Protein AF-A0A8T6A465-F1 (afdb_monomer)

Foldseek 3Di:
DFDFDDWDQDQVVRAIDTDTPVVPPDDDPVCCVVVCVVPVVPPDPDDDEAAEFQAEDEYEDDPEADEDLHEYEYANQYEYEYEDPDPNAHEYEQEHNYEYHFDHYEYEYHDRHAYAYADAYEYEFEAANGEYHYQEHHHPDDQAAGDAYEYEFYHQGEYHYAAEHEYAHAYEEFEAANTEYEHQEYEDEHPAARYEAHEYEFEHNGEYEHAAEYEFYDARYPYAGEYEFAHAGEYAYQEYEWHANYEYEFQDDPPDAGGAGYYYHYQAYEYDHPVHAHTEYHYRHPDQEAEDAHAYAYPDAQTYEYEFDAHEYEYNYNPQRAHHEYEHAQRGEYEYAAANHAYAYEDNHEYEYEDQDDYDYDYHYDYDYDYYYDYD

Solvent-accessible surface area (backbone atoms only — not comparable to full-atom values): 17568 Å² total; per-residue (Å²): 132,86,60,77,76,44,79,42,80,33,76,94,70,79,40,78,38,81,42,58,64,77,83,78,73,80,88,62,87,81,59,50,72,65,51,43,68,71,47,72,78,70,74,70,92,66,76,82,70,67,44,78,37,61,54,72,41,80,44,76,50,60,76,62,71,44,76,39,56,36,36,38,36,28,21,79,66,8,41,39,35,40,35,28,88,42,90,86,40,28,34,46,30,22,28,51,66,5,26,44,36,24,62,25,5,34,38,37,40,44,51,52,47,23,41,40,36,28,40,68,0,28,44,37,25,26,35,61,74,4,37,39,39,28,46,40,43,29,50,76,87,61,97,47,76,37,55,41,11,39,40,38,27,24,52,22,0,32,37,42,24,66,35,41,34,32,60,59,38,35,41,33,38,26,27,26,59,67,5,34,40,39,20,27,28,36,42,41,58,40,68,40,78,23,38,52,48,27,35,36,39,25,22,48,41,1,32,41,37,16,74,54,26,36,36,29,25,27,82,63,27,71,35,46,20,38,42,27,24,13,46,56,0,34,40,37,21,55,28,37,40,34,17,18,36,12,36,46,12,39,15,16,49,86,96,53,75,61,28,41,40,34,41,67,49,35,57,30,37,34,30,44,62,78,94,47,90,45,29,34,39,28,34,17,15,66,37,78,72,46,69,40,59,29,22,37,33,24,73,34,85,63,33,40,35,40,37,26,51,26,26,28,39,34,41,62,16,68,13,61,57,18,21,17,38,35,39,26,33,69,61,5,25,43,33,35,51,57,44,57,33,63,21,42,33,39,33,44,14,35,42,34,40,39,24,82,72,86,64,86,83,84,53,58,75,45,77,80,34,50,78,46,75,49,71,112

Secondary structure (DSSP, 8-state):
-PPEEEEEEEGGGTEEEEEEGGGG----TTSHHHHHHHHTTS------PPEEE-S-EEEE--SS-EEE-SEEEE-TT-EEEEE---TT--EEEE-TT-EEEESSSEEEEES--EEEE-TT-EEEEESTT-EEEES-EE-----S-B---EEEEETT-EEEESSEEE---SEEEEESTT-EEEEEEEEE--STTSB--EEEEEETT-EEEEEEEEEES-TT--S-EEEEEBTT-EEEEEEEEE-TTEEEEEES-TTSPPB-B-EEEEEEEEE--TT---EEEEEEB--S-EEE-SEEEESSTT--EEEEEEEEEEE-S--TT--SEEEEEEEEEEEESS--TT-EEEESSEEEEEESS-------EEES-EEEEEE-

pLDDT: mean 85.97, std 19.33, range [27.39, 98.94]

Structure (mmCIF, N/CA/C/O backbone):
data_AF-A0A8T6A465-F1
#
_entry.id   AF-A0A8T6A465-F1
#
loop_
_atom_site.group_PDB
_atom_site.id
_atom_site.type_symbol
_atom_site.label_atom_id
_atom_site.label_alt_id
_atom_site.label_comp_id
_atom_site.label_asym_id
_atom_site.label_entity_id
_atom_site.label_seq_id
_atom_site.pdbx_PDB_ins_code
_atom_site.Cartn_x
_atom_site.Cartn_y
_atom_site.Cartn_z
_atom_site.occupancy
_atom_site.B_iso_or_equiv
_atom_site.auth_seq_id
_atom_site.auth_comp_id
_atom_site.auth_asym_id
_atom_site.auth_atom_id
_atom_site.pdbx_PDB_model_num
ATOM 1 N N . MET A 1 1 ? 41.014 14.331 -24.469 1.00 32.75 1 MET A N 1
ATOM 2 C CA . MET A 1 1 ? 39.744 13.574 -24.539 1.00 32.75 1 MET A CA 1
ATOM 3 C C . MET A 1 1 ? 38.602 14.567 -24.644 1.00 32.75 1 MET A C 1
ATOM 5 O O . MET A 1 1 ? 38.491 15.426 -23.778 1.00 32.75 1 MET A O 1
ATOM 9 N N . ASN A 1 2 ? 37.821 14.507 -25.724 1.00 36.22 2 ASN A N 1
ATOM 10 C CA . ASN A 1 2 ? 36.664 15.385 -25.914 1.00 36.22 2 ASN A CA 1
ATOM 11 C C . ASN A 1 2 ? 35.597 15.042 -24.870 1.00 36.22 2 ASN A C 1
ATOM 13 O O . ASN A 1 2 ? 35.288 13.865 -24.683 1.00 36.22 2 ASN A O 1
ATOM 17 N N . LYS A 1 3 ? 35.057 16.050 -24.179 1.00 35.88 3 LYS A N 1
ATOM 18 C CA . LYS A 1 3 ? 34.018 15.833 -23.172 1.00 35.88 3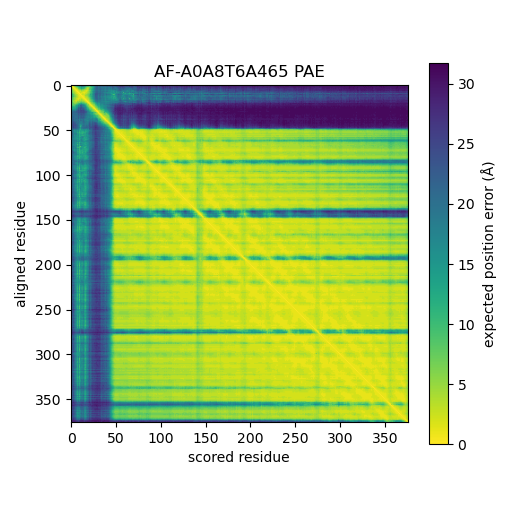 LYS A CA 1
ATOM 19 C C . LYS A 1 3 ? 32.729 15.386 -23.867 1.00 35.88 3 LYS A C 1
ATOM 21 O O . LYS A 1 3 ? 32.254 16.024 -24.810 1.00 35.88 3 LYS A O 1
ATOM 26 N N . ILE A 1 4 ? 32.197 14.251 -23.422 1.00 43.72 4 ILE A N 1
ATOM 27 C CA . ILE A 1 4 ? 30.859 13.781 -23.785 1.00 43.72 4 ILE A CA 1
ATOM 28 C C . ILE A 1 4 ? 29.878 14.686 -23.048 1.00 43.72 4 ILE A C 1
ATOM 30 O O . ILE A 1 4 ? 29.949 14.778 -21.827 1.00 43.72 4 ILE A O 1
ATOM 34 N N . TYR A 1 5 ? 29.012 15.378 -23.785 1.00 40.16 5 TYR A N 1
ATOM 35 C CA . TYR A 1 5 ? 28.102 16.362 -23.193 1.00 40.16 5 TYR A CA 1
ATOM 36 C C . TYR A 1 5 ? 26.668 15.841 -23.071 1.00 40.16 5 TYR A C 1
ATOM 38 O O . TYR A 1 5 ? 25.912 16.304 -22.226 1.00 40.16 5 TYR A O 1
ATOM 46 N N . ARG A 1 6 ? 26.259 14.886 -23.918 1.00 41.84 6 ARG A N 1
ATOM 47 C CA . ARG A 1 6 ? 24.894 14.351 -23.878 1.00 41.84 6 ARG A CA 1
ATOM 48 C C . ARG A 1 6 ? 24.835 12.940 -24.445 1.00 41.84 6 ARG A C 1
ATOM 50 O O . ARG A 1 6 ? 25.336 12.697 -25.540 1.00 41.84 6 ARG A O 1
ATOM 57 N N . LEU A 1 7 ? 24.191 12.031 -23.722 1.00 44.69 7 LEU A N 1
ATOM 58 C CA . LEU A 1 7 ? 23.738 10.741 -24.240 1.00 44.69 7 LEU A CA 1
ATOM 59 C C . LEU A 1 7 ? 22.251 10.877 -24.573 1.00 44.69 7 LEU A C 1
ATOM 61 O O . LEU A 1 7 ? 21.481 11.401 -23.771 1.00 44.69 7 LEU A O 1
ATOM 65 N N . LYS A 1 8 ? 21.850 10.479 -25.781 1.00 46.91 8 LYS A N 1
ATOM 66 C CA . LYS A 1 8 ? 20.457 10.556 -26.237 1.00 46.91 8 LYS A CA 1
ATOM 67 C C . LYS A 1 8 ? 20.081 9.263 -26.938 1.00 46.91 8 LYS A C 1
ATOM 69 O O . LYS A 1 8 ? 20.848 8.779 -27.765 1.00 46.91 8 LYS A O 1
ATOM 74 N N . TRP A 1 9 ? 18.910 8.717 -26.633 1.00 56.59 9 TRP A N 1
ATOM 75 C CA . TRP A 1 9 ? 18.420 7.520 -27.302 1.00 56.59 9 TRP A CA 1
ATOM 76 C C . TRP A 1 9 ? 18.253 7.811 -28.793 1.00 56.59 9 TRP A C 1
ATOM 78 O O . TRP A 1 9 ? 17.619 8.795 -29.188 1.00 56.59 9 TRP A O 1
ATOM 88 N N . ASN A 1 10 ? 18.878 6.980 -29.614 1.00 50.50 10 ASN A N 1
ATOM 89 C CA . ASN A 1 10 ? 18.830 7.029 -31.060 1.00 50.50 10 ASN A CA 1
ATOM 90 C C . ASN A 1 10 ? 17.853 5.979 -31.566 1.00 50.50 10 ASN A C 1
ATOM 92 O O . ASN A 1 10 ? 18.113 4.774 -31.570 1.00 50.50 10 ASN A O 1
ATOM 96 N N . ARG A 1 11 ? 16.721 6.516 -32.008 1.00 55.72 11 ARG A N 1
ATOM 97 C CA . ARG A 1 11 ? 15.528 5.789 -32.418 1.00 55.72 11 ARG A CA 1
ATOM 98 C C . ARG A 1 11 ? 15.752 4.918 -33.652 1.00 55.72 11 ARG A C 1
ATOM 100 O O . ARG A 1 11 ? 15.287 3.794 -33.670 1.00 55.72 11 ARG A O 1
ATOM 107 N N . SER A 1 12 ? 16.516 5.372 -34.649 1.00 45.22 12 SER A N 1
ATOM 108 C CA . SER A 1 12 ? 16.719 4.590 -35.885 1.00 45.22 12 SER A CA 1
ATOM 109 C C . SER A 1 12 ? 17.609 3.364 -35.692 1.00 45.22 12 SER A C 1
ATOM 111 O O . SER A 1 12 ? 17.668 2.495 -36.556 1.00 45.22 12 SER A O 1
ATOM 113 N N . ARG A 1 13 ? 18.331 3.305 -34.570 1.00 48.25 13 ARG A N 1
ATOM 114 C CA . ARG A 1 13 ? 19.310 2.255 -34.280 1.00 48.25 13 ARG A CA 1
ATOM 115 C C . ARG A 1 13 ? 18.977 1.446 -33.034 1.00 48.25 13 ARG A C 1
ATOM 117 O O . ARG A 1 13 ? 19.743 0.546 -32.692 1.00 48.25 13 ARG A O 1
ATOM 124 N N . ASN A 1 14 ? 17.887 1.782 -32.340 1.00 51.06 14 ASN A N 1
ATOM 125 C CA . ASN A 1 14 ? 17.551 1.226 -31.032 1.00 51.06 14 ASN A CA 1
ATOM 126 C C . ASN A 1 14 ? 18.781 1.184 -30.105 1.00 51.06 14 ASN A C 1
ATOM 128 O O . ASN A 1 14 ? 19.146 0.133 -29.570 1.00 51.06 14 ASN A O 1
ATOM 132 N N . CYS A 1 15 ? 19.501 2.305 -29.997 1.00 50.22 15 CYS A N 1
ATOM 133 C CA . CYS A 1 15 ? 20.701 2.408 -29.167 1.00 50.22 15 CYS A CA 1
ATOM 134 C C . CYS A 1 15 ? 20.908 3.825 -28.628 1.00 50.22 15 CYS A C 1
ATOM 136 O O . CYS A 1 15 ? 20.382 4.788 -29.171 1.00 50.22 15 CYS A O 1
ATOM 138 N N . TRP A 1 16 ? 21.717 3.995 -27.584 1.00 55.09 16 TRP A N 1
ATOM 139 C CA . TRP A 1 16 ? 22.132 5.320 -27.117 1.00 55.09 16 TRP A CA 1
ATOM 140 C C . TRP A 1 16 ? 23.186 5.928 -28.052 1.00 55.09 16 TRP A C 1
ATOM 142 O O . TRP A 1 16 ? 24.167 5.281 -28.406 1.00 55.09 16 TRP A O 1
ATOM 152 N N . SER A 1 17 ? 23.001 7.185 -28.455 1.00 49.81 17 SER A N 1
ATOM 153 C CA . SER A 1 17 ? 23.987 7.969 -29.204 1.00 49.81 17 SER A CA 1
ATOM 154 C C . SER A 1 17 ? 24.696 8.987 -28.322 1.00 49.81 17 SER A C 1
ATOM 156 O O . SER A 1 17 ? 24.089 9.642 -27.475 1.00 49.81 17 SER A O 1
ATOM 158 N N . VAL A 1 18 ? 25.996 9.133 -28.574 1.00 45.97 18 VAL A N 1
ATOM 159 C CA . VAL A 1 18 ? 26.897 10.062 -27.888 1.00 45.97 18 VAL A CA 1
ATOM 160 C C . VAL A 1 18 ? 26.963 11.375 -28.670 1.00 45.97 18 VAL A C 1
ATOM 162 O O . VAL A 1 18 ? 27.393 11.391 -29.822 1.00 45.97 18 VAL A O 1
ATOM 165 N N . CYS A 1 19 ? 26.582 12.493 -28.052 1.00 48.28 19 CYS A N 1
ATOM 166 C CA . CYS A 1 19 ? 26.794 13.834 -28.596 1.00 48.28 19 CYS A CA 1
ATOM 167 C C . CYS A 1 19 ? 28.061 14.453 -27.981 1.00 48.28 19 CYS A C 1
ATOM 169 O O . CYS A 1 19 ? 28.148 14.632 -26.760 1.00 48.28 19 CYS A O 1
ATOM 171 N N . SER A 1 20 ? 29.039 14.795 -28.825 1.00 44.03 20 SER A N 1
ATOM 172 C CA . SER A 1 20 ? 30.290 15.446 -28.411 1.00 44.03 20 SER A CA 1
ATOM 173 C C . SER A 1 20 ? 30.267 16.963 -28.648 1.00 44.03 20 SER A C 1
ATOM 175 O O . SER A 1 20 ? 29.528 17.475 -29.489 1.00 44.03 20 SER A O 1
ATOM 177 N N . GLU A 1 21 ? 31.101 17.690 -27.902 1.00 44.59 21 GLU A N 1
ATOM 178 C CA . GLU A 1 21 ? 31.178 19.162 -27.843 1.00 44.59 21 GLU A CA 1
ATOM 179 C C . GLU A 1 21 ? 31.555 19.870 -29.170 1.00 44.59 21 GLU A C 1
ATOM 181 O O . GLU A 1 21 ? 31.487 21.094 -29.267 1.00 44.59 21 GLU A O 1
ATOM 186 N N . LEU A 1 22 ? 31.930 19.132 -30.222 1.00 47.06 22 LEU A N 1
ATOM 187 C CA . LEU A 1 22 ? 32.419 19.696 -31.492 1.00 47.06 22 LEU A CA 1
ATOM 188 C C . LEU A 1 22 ? 31.366 20.494 -32.287 1.00 47.06 22 LEU A C 1
ATOM 190 O O . LEU A 1 22 ? 31.731 21.253 -33.183 1.00 47.06 22 LEU A O 1
ATOM 194 N N . GLY A 1 23 ? 30.079 20.393 -31.939 1.00 43.97 23 GLY A N 1
ATOM 195 C CA . GLY A 1 23 ? 29.005 21.158 -32.584 1.00 43.97 23 GLY A CA 1
ATOM 196 C C . GLY A 1 23 ? 28.946 22.649 -32.218 1.00 43.97 23 GLY A C 1
ATOM 197 O O . GLY A 1 23 ? 28.278 23.409 -32.913 1.00 43.97 23 GLY A O 1
ATOM 198 N N . SER A 1 24 ? 29.633 23.096 -31.158 1.00 39.09 24 SER A N 1
ATOM 199 C CA . SER A 1 24 ? 29.500 24.470 -30.637 1.00 39.09 24 SER A CA 1
ATOM 200 C C . SER A 1 24 ? 30.648 25.423 -31.006 1.00 39.09 24 SER A C 1
ATOM 202 O O . SER A 1 24 ? 30.552 26.622 -30.743 1.00 39.09 24 SER A O 1
ATOM 204 N N . ARG A 1 25 ? 31.734 24.939 -31.634 1.00 40.97 25 ARG A N 1
ATOM 205 C CA . ARG A 1 25 ? 32.987 25.711 -31.810 1.00 40.97 25 ARG A CA 1
ATOM 206 C C . ARG A 1 25 ? 33.374 26.105 -33.241 1.00 40.97 25 ARG A C 1
ATOM 208 O O . ARG A 1 25 ? 34.511 26.511 -33.463 1.00 40.97 25 ARG A O 1
ATOM 215 N N . VAL A 1 26 ? 32.466 26.081 -34.216 1.00 42.59 26 VAL A N 1
ATOM 216 C CA . VAL A 1 26 ? 32.808 26.493 -35.595 1.00 42.59 26 VAL A CA 1
ATOM 217 C C . VAL A 1 26 ? 32.317 27.915 -35.893 1.00 42.59 26 VAL A C 1
ATOM 219 O O . VAL A 1 26 ? 31.191 28.126 -36.340 1.00 42.59 26 VAL A O 1
ATOM 222 N N . LYS A 1 27 ? 33.186 28.914 -35.681 1.00 43.72 27 LYS A N 1
ATOM 223 C CA . LYS A 1 27 ? 33.013 30.278 -36.214 1.00 43.72 27 LYS A CA 1
ATOM 224 C C . LYS A 1 27 ? 33.712 30.384 -37.576 1.00 43.72 27 LYS A C 1
ATOM 226 O O . LYS A 1 27 ? 34.927 30.513 -37.639 1.00 43.72 27 LYS A O 1
ATOM 231 N N . GLY A 1 28 ? 32.947 30.352 -38.670 1.00 42.06 28 GLY A N 1
ATOM 232 C CA . GLY A 1 28 ? 33.463 30.648 -40.013 1.00 42.06 28 GLY A CA 1
ATOM 233 C C . GLY A 1 28 ? 32.451 30.388 -41.133 1.00 42.06 28 GLY A C 1
ATOM 234 O O . GLY A 1 28 ? 31.801 29.350 -41.163 1.00 42.06 28 GLY A O 1
ATOM 235 N N .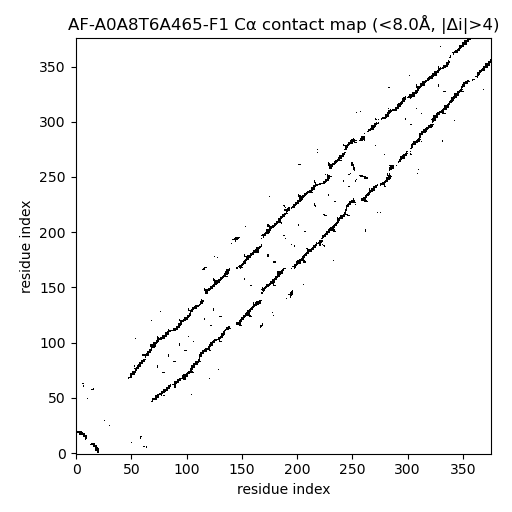 LYS A 1 29 ? 32.300 31.333 -42.075 1.00 42.12 29 LYS A N 1
ATOM 236 C CA . LYS A 1 29 ? 31.303 31.258 -43.167 1.00 42.12 29 LYS A CA 1
ATOM 237 C C . LYS A 1 29 ? 31.653 30.258 -44.288 1.00 42.12 29 LYS A C 1
ATOM 239 O O . LYS A 1 29 ? 30.761 29.915 -45.053 1.00 42.12 29 LYS A O 1
ATOM 244 N N . LYS A 1 30 ? 32.893 29.753 -44.379 1.00 38.50 30 LYS A N 1
ATOM 245 C CA . LYS A 1 30 ? 33.336 28.852 -45.471 1.00 38.50 30 LYS A CA 1
ATOM 246 C C . LYS A 1 30 ? 33.314 27.349 -45.146 1.00 38.50 30 LYS A C 1
ATOM 248 O O . LYS A 1 30 ? 33.442 26.543 -46.055 1.00 38.50 30 LYS A O 1
ATOM 253 N N . SER A 1 31 ? 33.045 26.957 -43.901 1.00 37.88 31 SER A N 1
ATOM 254 C CA . SER A 1 31 ? 32.800 25.557 -43.500 1.00 37.88 31 SER A CA 1
ATOM 255 C C . SER A 1 31 ? 31.319 25.153 -43.572 1.00 37.88 31 SER A C 1
ATOM 257 O O . SER A 1 31 ? 30.976 23.992 -43.352 1.00 37.88 31 SER A O 1
ATOM 259 N N . ARG A 1 32 ? 30.429 26.088 -43.941 1.00 35.19 32 AR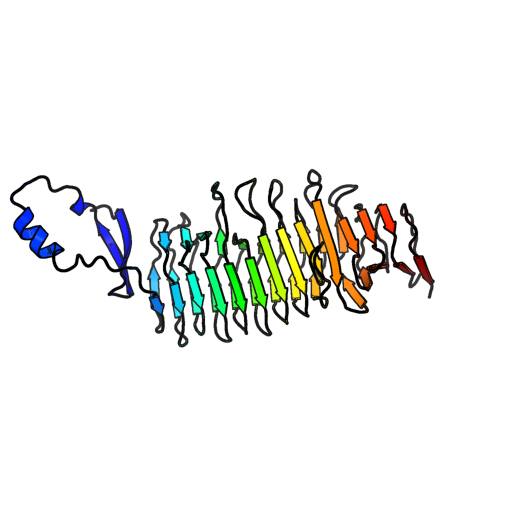G A N 1
ATOM 260 C CA . ARG A 1 32 ? 28.991 25.828 -44.087 1.00 35.19 32 ARG A CA 1
ATOM 261 C C . ARG A 1 32 ? 28.673 24.868 -45.239 1.00 35.19 32 ARG A C 1
ATOM 263 O O . ARG A 1 32 ? 27.760 24.081 -45.087 1.00 35.19 32 ARG A O 1
ATOM 270 N N . ALA A 1 33 ? 29.432 24.835 -46.334 1.00 33.28 33 ALA A N 1
ATOM 271 C CA . ALA A 1 33 ? 29.084 23.978 -47.479 1.00 33.28 33 ALA A CA 1
ATOM 272 C C . ALA A 1 33 ? 29.424 22.483 -47.295 1.00 33.28 33 ALA A C 1
ATOM 274 O O . ALA A 1 33 ? 28.796 21.643 -47.930 1.00 33.28 33 ALA A O 1
ATOM 275 N N . VAL A 1 34 ? 30.376 22.142 -46.416 1.00 34.34 34 VAL A N 1
ATOM 276 C CA . VAL A 1 34 ? 30.814 20.746 -46.187 1.00 34.34 34 VAL A CA 1
ATOM 277 C C . VAL A 1 34 ? 30.172 20.146 -44.930 1.00 34.34 34 VAL A C 1
ATOM 279 O O . VAL A 1 34 ? 29.917 18.949 -44.875 1.00 34.34 34 VAL A O 1
ATOM 282 N N . LEU A 1 35 ? 29.828 20.975 -43.934 1.00 31.42 35 LEU A N 1
ATOM 283 C CA . LEU A 1 35 ? 29.070 20.512 -42.769 1.00 31.42 35 LEU A CA 1
ATOM 284 C C . LEU A 1 35 ? 27.556 20.496 -43.028 1.00 31.42 35 LEU A C 1
ATOM 286 O O . LEU A 1 35 ? 26.867 19.649 -42.470 1.00 31.42 35 LEU A O 1
ATOM 290 N N . ILE A 1 36 ? 27.030 21.386 -43.886 1.00 32.75 36 ILE A N 1
ATOM 291 C CA . ILE A 1 36 ? 25.611 21.333 -44.265 1.00 32.75 36 ILE A CA 1
ATOM 292 C C . ILE A 1 36 ? 25.348 20.087 -45.101 1.00 32.75 36 ILE A C 1
ATOM 294 O O . ILE A 1 36 ? 24.383 19.424 -44.791 1.00 32.75 36 ILE A O 1
ATOM 298 N N . SER A 1 37 ? 26.213 19.663 -46.025 1.00 27.39 37 SER A N 1
ATOM 299 C CA . SER A 1 37 ? 26.001 18.417 -46.788 1.00 27.39 37 SER A CA 1
ATOM 300 C C . SER A 1 37 ? 26.131 17.130 -45.955 1.00 27.39 37 SER A C 1
ATOM 302 O O . SER A 1 37 ? 25.512 16.125 -46.296 1.00 27.39 37 SER A O 1
ATOM 304 N N . ALA A 1 38 ? 26.855 17.158 -44.830 1.00 31.44 38 ALA A N 1
ATOM 305 C CA . ALA A 1 38 ? 26.929 16.034 -43.888 1.00 31.44 38 ALA A CA 1
ATOM 306 C C . ALA A 1 38 ? 25.801 16.029 -42.831 1.00 31.44 38 ALA A C 1
ATOM 308 O O . ALA A 1 38 ? 25.509 14.986 -42.249 1.00 31.44 38 ALA A O 1
ATOM 309 N N . ILE A 1 39 ? 25.151 17.175 -42.583 1.00 34.34 39 ILE A N 1
ATOM 310 C CA . ILE A 1 39 ? 24.055 17.326 -41.605 1.00 34.34 39 ILE A CA 1
ATOM 311 C C . ILE A 1 39 ? 22.676 17.389 -42.297 1.00 34.34 39 ILE A C 1
ATOM 313 O O . ILE A 1 39 ? 21.678 16.967 -41.715 1.00 34.34 39 ILE A O 1
ATOM 317 N N . SER A 1 40 ? 22.603 17.812 -43.563 1.00 28.14 40 SER A N 1
ATOM 318 C CA . SER A 1 40 ? 21.371 17.930 -44.360 1.00 28.14 40 SER A CA 1
ATOM 319 C C . SER A 1 40 ? 20.844 16.601 -44.900 1.00 28.14 40 SER A C 1
ATOM 321 O O . SER A 1 40 ? 19.859 16.601 -45.629 1.00 28.14 40 SER A O 1
ATOM 323 N N . LEU A 1 41 ? 21.468 15.473 -44.549 1.00 28.86 41 LEU A N 1
ATOM 324 C CA . LEU A 1 41 ? 20.939 14.135 -44.829 1.00 28.86 41 LEU A CA 1
ATOM 325 C C . LEU A 1 41 ? 20.297 13.456 -43.609 1.00 28.86 41 LEU A C 1
ATOM 327 O O . LEU A 1 41 ? 19.749 12.372 -43.762 1.00 28.86 41 LEU A O 1
ATOM 331 N N . TYR A 1 42 ? 20.292 14.084 -42.424 1.00 32.53 42 TYR A N 1
ATOM 332 C CA . TYR A 1 42 ? 19.623 13.519 -41.237 1.00 32.53 42 TYR A CA 1
ATOM 333 C C . TYR A 1 42 ? 18.921 14.554 -40.346 1.00 32.53 42 TYR A C 1
ATOM 335 O O . TYR A 1 42 ? 18.644 14.291 -39.177 1.00 32.53 42 TYR A O 1
ATOM 343 N N . SER A 1 43 ? 18.581 15.728 -40.879 1.00 29.75 43 SER A N 1
ATOM 344 C CA . SER A 1 43 ? 17.618 16.624 -40.236 1.00 29.75 43 SER A CA 1
ATOM 345 C C . SER A 1 43 ? 16.196 16.281 -40.682 1.00 29.75 43 SER A C 1
ATOM 347 O O . SER A 1 43 ? 15.539 17.081 -41.346 1.00 29.75 43 SER A O 1
ATOM 349 N N . SER A 1 44 ? 15.714 15.090 -40.330 1.00 29.44 44 SER A N 1
ATOM 350 C CA . SER A 1 44 ? 14.277 14.860 -40.239 1.00 29.44 44 SER A CA 1
ATOM 351 C C . SER A 1 44 ? 13.856 15.175 -38.804 1.00 29.44 44 SER A C 1
ATOM 353 O O . SER A 1 44 ? 14.202 14.490 -37.841 1.00 29.44 44 SER A O 1
ATOM 355 N N . LEU A 1 45 ? 13.148 16.293 -38.652 1.00 33.28 45 LEU A N 1
ATOM 356 C CA . LEU A 1 45 ? 12.280 16.531 -37.506 1.00 33.28 45 LEU A CA 1
ATOM 357 C C . LEU A 1 45 ? 11.235 15.410 -37.521 1.00 33.28 45 LEU A C 1
ATOM 359 O O . LEU A 1 45 ? 10.264 15.481 -38.265 1.00 33.28 45 LEU A O 1
ATOM 363 N N . VAL A 1 46 ? 11.485 14.340 -36.770 1.00 32.62 46 VAL A N 1
ATOM 364 C CA . VAL A 1 46 ? 10.545 13.230 -36.598 1.00 32.62 46 VAL A CA 1
ATOM 365 C C . VAL A 1 46 ? 9.933 13.372 -35.211 1.00 32.62 46 VAL A C 1
ATOM 367 O O . VAL A 1 46 ? 10.646 13.369 -34.198 1.00 32.62 46 VAL A O 1
ATOM 370 N N . PHE A 1 47 ? 8.613 13.562 -35.183 1.00 37.59 47 PHE A N 1
ATOM 371 C CA . PHE A 1 47 ? 7.786 13.417 -33.987 1.00 37.59 47 PHE A CA 1
ATOM 372 C C . PHE A 1 47 ? 8.092 12.060 -33.330 1.00 37.59 47 PHE A C 1
ATOM 374 O O . PHE A 1 47 ? 8.476 11.114 -34.006 1.00 37.59 47 PHE A O 1
ATOM 381 N N . ALA A 1 48 ? 8.077 11.981 -32.002 1.00 44.47 48 ALA A N 1
ATOM 382 C CA . ALA A 1 48 ? 8.507 10.772 -31.307 1.00 44.47 48 ALA A CA 1
ATOM 383 C C . ALA A 1 48 ? 7.541 9.603 -31.543 1.00 44.47 48 ALA A C 1
ATOM 385 O O . ALA A 1 48 ? 6.459 9.610 -30.974 1.00 44.47 48 ALA A O 1
ATOM 386 N N . ASP A 1 49 ? 7.952 8.616 -32.340 1.00 62.25 49 ASP A N 1
ATOM 387 C CA . ASP A 1 49 ? 7.288 7.311 -32.384 1.00 62.25 49 ASP A CA 1
ATOM 388 C C . ASP A 1 49 ? 7.676 6.475 -31.153 1.00 62.25 49 ASP A C 1
ATOM 390 O O . ASP A 1 49 ? 8.799 6.580 -30.636 1.00 62.25 49 ASP A O 1
ATOM 394 N N . ASP A 1 50 ? 6.741 5.643 -30.695 1.00 78.44 50 ASP A N 1
ATOM 395 C CA . ASP A 1 50 ? 6.939 4.674 -29.618 1.00 78.44 50 ASP A CA 1
ATOM 396 C C . ASP A 1 50 ? 8.044 3.657 -29.960 1.00 78.44 50 ASP A C 1
ATOM 398 O O . ASP A 1 50 ? 8.277 3.304 -31.117 1.00 78.44 50 ASP A O 1
ATOM 402 N N . VAL A 1 51 ? 8.739 3.162 -28.934 1.00 85.06 51 VAL A N 1
ATOM 403 C CA . VAL A 1 51 ? 9.819 2.175 -29.055 1.00 85.06 51 VAL A CA 1
ATOM 404 C C . VAL A 1 51 ? 9.302 0.800 -28.652 1.00 85.06 51 VAL A C 1
ATOM 406 O O . VAL A 1 51 ? 8.791 0.629 -27.547 1.00 85.06 51 VAL A O 1
ATOM 409 N N . ILE A 1 52 ? 9.500 -0.195 -29.515 1.00 86.56 52 ILE A N 1
ATOM 410 C CA . ILE A 1 52 ? 9.188 -1.602 -29.236 1.00 86.56 52 ILE A CA 1
ATOM 411 C C . ILE A 1 52 ? 10.494 -2.377 -29.045 1.00 86.56 52 ILE A C 1
ATOM 413 O O . ILE A 1 52 ? 11.393 -2.321 -29.885 1.00 86.56 52 ILE A O 1
ATOM 417 N N . VAL A 1 53 ? 10.587 -3.108 -27.937 1.00 87.25 53 VAL A N 1
ATOM 418 C CA . VAL A 1 53 ? 11.655 -4.054 -27.614 1.00 87.25 53 VAL A CA 1
ATOM 419 C C . VAL A 1 53 ? 11.046 -5.453 -27.629 1.00 87.25 53 VAL A C 1
ATOM 421 O O . VAL A 1 53 ? 10.397 -5.871 -26.675 1.00 87.25 53 VAL A O 1
ATOM 424 N N . ASN A 1 54 ? 11.238 -6.152 -28.742 1.00 89.19 54 ASN A N 1
ATOM 425 C CA . ASN A 1 54 ? 10.757 -7.516 -28.989 1.00 89.19 54 ASN A CA 1
ATOM 426 C C . ASN A 1 54 ? 11.905 -8.523 -29.190 1.00 89.19 54 ASN A C 1
ATOM 428 O O . ASN A 1 54 ? 11.697 -9.646 -29.639 1.00 89.19 54 ASN A O 1
ATOM 432 N N . GLN A 1 55 ? 13.131 -8.103 -28.879 1.00 86.81 55 GLN A N 1
ATOM 433 C CA . GLN A 1 55 ? 14.326 -8.936 -28.821 1.00 86.81 55 GLN A CA 1
ATOM 434 C C . GLN A 1 55 ? 15.187 -8.475 -27.649 1.00 86.81 55 GLN A C 1
ATOM 436 O O . GLN A 1 55 ? 15.146 -7.298 -27.273 1.00 86.81 55 GLN A O 1
ATOM 441 N N . ASP A 1 56 ? 15.983 -9.392 -27.106 1.00 88.31 56 ASP A N 1
ATOM 442 C CA . ASP A 1 56 ? 16.879 -9.109 -25.990 1.00 88.31 56 ASP A CA 1
ATOM 443 C C . ASP A 1 56 ? 17.784 -7.914 -26.279 1.00 88.31 56 ASP A C 1
ATOM 445 O O . ASP A 1 56 ? 18.398 -7.783 -27.346 1.00 88.31 56 ASP A O 1
ATOM 449 N N . LYS A 1 57 ? 17.875 -7.019 -25.298 1.00 86.06 57 LYS A N 1
ATOM 450 C CA . LYS A 1 57 ? 18.631 -5.786 -25.430 1.00 86.06 57 LYS A CA 1
ATOM 451 C C . LYS A 1 57 ? 19.243 -5.381 -24.107 1.00 86.06 57 LYS A C 1
ATOM 453 O O . LYS A 1 57 ? 18.551 -5.230 -23.112 1.00 86.06 57 LYS A O 1
ATOM 458 N N . THR A 1 58 ? 20.531 -5.075 -24.136 1.00 87.81 58 THR A N 1
ATOM 459 C CA . THR A 1 58 ? 21.213 -4.407 -23.027 1.00 87.81 58 THR A CA 1
ATOM 460 C C . THR A 1 58 ? 21.493 -2.961 -23.402 1.00 87.81 58 THR A C 1
ATOM 462 O O . THR A 1 58 ? 21.937 -2.672 -24.518 1.00 87.81 58 THR A O 1
ATOM 465 N N . ILE A 1 59 ? 21.225 -2.047 -22.474 1.00 83.56 59 ILE A N 1
ATOM 466 C CA . ILE A 1 59 ? 21.518 -0.625 -22.597 1.00 83.56 59 ILE A CA 1
ATOM 467 C C . ILE A 1 59 ? 22.301 -0.141 -21.381 1.00 83.56 59 ILE A C 1
ATOM 469 O O . ILE A 1 59 ? 21.974 -0.485 -20.250 1.00 83.56 59 ILE A O 1
ATOM 473 N N . ASP A 1 60 ? 23.292 0.713 -21.615 1.00 85.06 60 ASP A N 1
ATOM 474 C CA . ASP A 1 60 ? 23.984 1.419 -20.542 1.00 85.06 60 ASP A CA 1
ATOM 475 C C . ASP A 1 60 ? 23.315 2.781 -20.327 1.00 85.06 60 ASP A C 1
ATOM 477 O O . ASP A 1 60 ? 23.322 3.657 -21.200 1.00 85.06 60 ASP A O 1
ATOM 481 N N . PHE A 1 61 ? 22.701 2.953 -19.161 1.00 80.88 61 PHE A N 1
ATOM 482 C CA . PHE A 1 61 ? 22.145 4.217 -18.719 1.00 80.88 61 PHE A CA 1
ATOM 483 C C . PHE A 1 61 ? 23.298 5.135 -18.323 1.00 80.88 61 PHE A C 1
ATOM 485 O O . PHE A 1 61 ? 24.000 4.916 -17.334 1.00 80.88 61 PHE A O 1
ATOM 492 N N . GLY A 1 62 ? 23.517 6.153 -19.150 1.00 77.19 62 GLY A N 1
ATOM 493 C CA . GLY A 1 62 ? 24.546 7.155 -18.923 1.00 77.19 62 GLY A CA 1
ATOM 494 C C . GLY A 1 62 ? 24.408 7.901 -17.594 1.00 77.19 62 GLY A C 1
ATOM 495 O O . GLY A 1 62 ? 23.440 7.760 -16.856 1.00 77.19 62 GLY A O 1
ATOM 496 N N . LYS A 1 63 ? 25.376 8.778 -17.333 1.00 80.81 63 LYS A N 1
ATOM 497 C CA . LYS A 1 63 ? 25.463 9.570 -16.094 1.00 80.81 63 LYS A CA 1
ATOM 498 C C . LYS A 1 63 ? 24.441 10.707 -16.002 1.00 80.81 63 LYS A C 1
ATOM 500 O O . LYS A 1 63 ? 24.214 11.257 -14.933 1.00 80.81 63 LYS A O 1
ATOM 505 N N . GLU A 1 64 ? 23.872 11.098 -17.137 1.00 81.38 64 GLU A N 1
ATOM 506 C CA . GLU A 1 64 ? 22.999 12.263 -17.231 1.00 81.38 64 GLU A CA 1
ATOM 507 C C . GLU A 1 64 ? 21.550 11.908 -16.917 1.00 81.38 64 GLU A C 1
ATOM 509 O O . GLU A 1 64 ? 21.042 10.858 -17.316 1.00 81.38 64 GLU A O 1
ATOM 514 N N . ASN A 1 65 ? 20.857 12.842 -16.267 1.00 85.12 65 ASN A N 1
ATOM 515 C CA . ASN A 1 65 ? 19.414 12.759 -16.102 1.00 85.12 65 ASN A CA 1
ATOM 516 C C . ASN A 1 65 ? 18.720 12.780 -17.464 1.00 85.12 65 ASN A C 1
ATOM 518 O O . ASN A 1 65 ? 19.042 13.579 -18.347 1.00 85.12 65 ASN A O 1
ATOM 522 N N . GLN A 1 66 ? 17.709 11.936 -17.600 1.00 84.62 66 GLN A N 1
ATOM 523 C CA . GLN A 1 66 ? 16.971 11.739 -18.831 1.00 84.62 66 GLN A CA 1
ATOM 524 C C . GLN A 1 66 ? 15.484 11.947 -18.610 1.00 84.62 66 GLN A C 1
ATOM 526 O O . GLN A 1 66 ? 14.941 11.631 -17.554 1.00 84.62 66 GLN A O 1
ATOM 531 N N . SER A 1 67 ? 14.824 12.466 -19.637 1.00 86.44 67 SER A N 1
ATOM 532 C CA . SER A 1 67 ? 13.376 12.604 -19.681 1.00 86.44 67 SER A CA 1
ATOM 533 C C . SER A 1 67 ? 12.894 12.099 -21.026 1.00 86.44 67 SER A C 1
ATOM 535 O O . SER A 1 67 ? 13.425 12.521 -22.056 1.00 86.44 67 SER A O 1
ATOM 537 N N . ILE A 1 68 ? 11.910 11.207 -21.003 1.00 84.00 68 ILE A N 1
ATOM 538 C CA . ILE A 1 68 ? 11.261 10.673 -22.198 1.00 84.00 68 ILE A CA 1
ATOM 539 C C . ILE A 1 68 ? 9.770 10.997 -22.171 1.00 84.00 68 ILE A C 1
ATOM 541 O O . ILE A 1 68 ? 9.153 11.019 -21.110 1.00 84.00 68 ILE A O 1
ATOM 545 N N . ASP A 1 69 ? 9.225 11.263 -23.347 1.00 86.62 69 ASP A N 1
ATOM 546 C CA . ASP A 1 69 ? 7.829 11.609 -23.635 1.00 86.62 69 ASP A CA 1
ATOM 547 C C . ASP A 1 69 ? 7.197 10.624 -24.639 1.00 86.62 69 ASP A C 1
ATOM 549 O O . ASP A 1 69 ? 6.172 10.919 -25.241 1.00 86.62 69 ASP A O 1
ATOM 553 N N . TYR A 1 70 ? 7.824 9.457 -24.816 1.00 83.50 70 TYR A N 1
ATOM 554 C CA . TYR A 1 70 ? 7.395 8.361 -25.688 1.00 83.50 70 TYR A CA 1
ATOM 555 C C . TYR A 1 70 ? 7.355 7.039 -24.915 1.00 83.50 70 TYR A C 1
ATOM 557 O O . TYR A 1 70 ? 8.017 6.899 -23.875 1.00 83.50 70 TYR A O 1
ATOM 56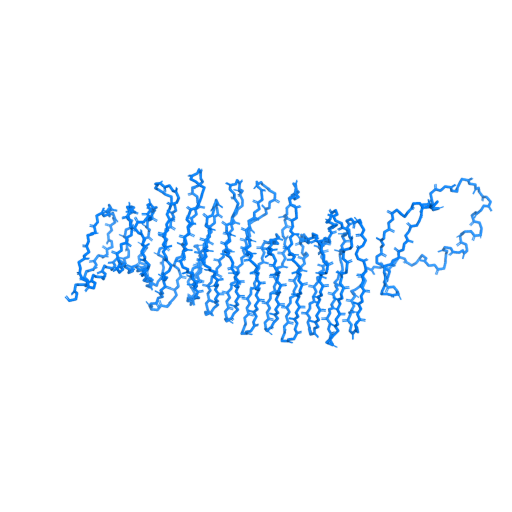5 N N . ARG A 1 71 ? 6.592 6.063 -25.410 1.00 88.00 71 ARG A N 1
ATOM 566 C CA . ARG A 1 71 ? 6.465 4.749 -24.772 1.00 88.00 71 ARG A CA 1
ATOM 567 C C . ARG A 1 71 ? 7.637 3.848 -25.138 1.00 88.00 71 ARG A C 1
ATOM 569 O O . ARG A 1 71 ? 8.074 3.809 -26.285 1.00 88.00 71 ARG A O 1
ATOM 576 N N . ILE A 1 72 ? 8.115 3.086 -24.164 1.00 90.44 72 ILE A N 1
ATOM 577 C CA . ILE A 1 72 ? 8.969 1.918 -24.371 1.00 90.44 72 ILE A CA 1
ATOM 578 C C . ILE A 1 72 ? 8.116 0.700 -24.037 1.00 90.44 72 ILE A C 1
ATOM 580 O O . ILE A 1 72 ? 7.696 0.555 -22.892 1.00 90.44 72 ILE A O 1
ATOM 584 N N . THR A 1 73 ? 7.858 -0.150 -25.025 1.00 92.44 73 THR A N 1
ATOM 585 C CA . THR A 1 73 ? 7.079 -1.381 -24.868 1.00 92.44 73 THR A CA 1
ATOM 586 C C . THR A 1 73 ? 8.002 -2.586 -24.951 1.00 92.44 73 THR A C 1
ATOM 588 O O . THR A 1 73 ? 8.693 -2.751 -25.953 1.00 92.44 73 THR A O 1
ATOM 591 N N . VAL A 1 74 ? 8.019 -3.423 -23.917 1.00 91.06 74 VAL A N 1
ATOM 592 C CA . VAL A 1 74 ? 8.791 -4.671 -23.863 1.00 91.06 74 VAL A CA 1
ATOM 593 C C . VAL A 1 74 ? 7.831 -5.850 -23.981 1.00 91.06 74 VAL A C 1
ATOM 595 O O . VAL A 1 74 ? 6.939 -6.012 -23.148 1.00 91.06 74 VAL A O 1
ATOM 598 N N . THR A 1 75 ? 8.005 -6.648 -25.033 1.00 93.94 75 THR A N 1
ATOM 599 C CA . THR A 1 75 ? 7.068 -7.695 -25.476 1.00 93.94 75 THR A CA 1
ATOM 600 C C . THR A 1 75 ? 7.824 -8.923 -25.993 1.00 93.94 75 THR A C 1
ATOM 602 O O . THR A 1 75 ? 9.053 -8.940 -26.009 1.00 93.94 75 THR A O 1
ATOM 605 N N . ASP A 1 76 ? 7.093 -9.943 -26.440 1.00 91.75 76 ASP A N 1
ATOM 606 C CA . ASP A 1 76 ? 7.597 -11.101 -27.192 1.00 91.75 76 ASP A CA 1
ATOM 607 C C . ASP A 1 76 ? 8.707 -11.875 -26.460 1.00 91.75 76 ASP A C 1
ATOM 609 O O . ASP A 1 76 ? 9.642 -12.402 -27.057 1.00 91.75 76 ASP A O 1
ATOM 613 N N . ASN A 1 77 ? 8.588 -11.949 -25.135 1.00 95.00 77 ASN A N 1
ATOM 614 C CA . ASN A 1 77 ? 9.535 -12.527 -24.182 1.00 95.00 77 ASN A CA 1
ATOM 615 C C . ASN A 1 77 ? 10.928 -11.879 -24.185 1.00 95.00 77 ASN A C 1
ATOM 617 O O . ASN A 1 77 ? 11.868 -12.456 -23.640 1.00 95.00 77 ASN A O 1
ATOM 621 N N . ALA A 1 78 ? 11.066 -10.678 -24.750 1.00 92.12 78 ALA A N 1
ATOM 622 C CA . ALA A 1 78 ? 12.326 -9.954 -24.777 1.00 92.12 78 ALA A CA 1
ATOM 623 C C . ALA A 1 78 ? 12.792 -9.562 -23.374 1.00 92.12 78 ALA A C 1
ATOM 625 O O . ALA A 1 78 ? 11.995 -9.149 -22.528 1.00 92.12 78 ALA A O 1
ATOM 626 N N . ASN A 1 79 ? 14.103 -9.612 -23.158 1.00 96.06 79 ASN A N 1
ATOM 627 C CA . ASN A 1 79 ? 14.752 -9.117 -21.956 1.00 96.06 79 ASN A CA 1
ATOM 628 C C . ASN A 1 79 ? 15.468 -7.785 -22.223 1.00 96.06 79 ASN A C 1
ATOM 630 O O . ASN A 1 79 ? 16.490 -7.738 -22.910 1.00 96.06 79 ASN A O 1
ATOM 634 N N . LEU A 1 80 ? 14.953 -6.699 -21.648 1.00 92.88 80 LEU A N 1
ATOM 635 C CA . LEU A 1 80 ? 15.594 -5.388 -21.634 1.00 92.88 80 LEU A CA 1
ATOM 636 C C . LEU A 1 80 ? 16.400 -5.205 -20.344 1.00 92.88 80 LEU A C 1
ATOM 638 O O . LEU A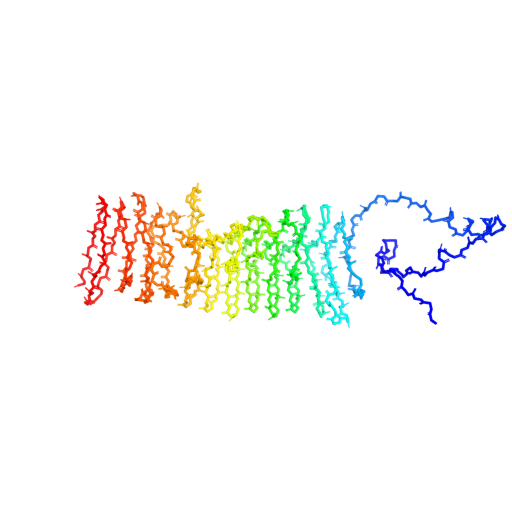 1 80 ? 15.846 -5.010 -19.264 1.00 92.88 80 LEU A O 1
ATOM 642 N N . VAL A 1 81 ? 17.720 -5.179 -20.456 1.00 93.50 81 VAL A N 1
ATOM 643 C CA . VAL A 1 81 ? 18.625 -4.883 -19.344 1.00 93.50 81 VAL A CA 1
ATOM 644 C C . VAL A 1 81 ? 19.065 -3.423 -19.410 1.00 93.50 81 VAL A C 1
ATOM 646 O O . VAL A 1 81 ? 19.617 -2.979 -20.413 1.00 93.50 81 VAL A O 1
ATOM 649 N N . ILE A 1 82 ? 18.849 -2.674 -18.332 1.00 90.69 82 ILE A N 1
ATOM 650 C CA . ILE A 1 82 ? 19.272 -1.285 -18.150 1.00 90.69 82 ILE A CA 1
ATOM 651 C C . ILE A 1 82 ? 20.391 -1.260 -17.110 1.00 90.69 82 ILE A C 1
ATOM 653 O O . ILE A 1 82 ? 20.135 -1.328 -15.912 1.00 90.69 82 ILE A O 1
ATOM 657 N N . ASN A 1 83 ? 21.637 -1.157 -17.559 1.00 88.62 83 ASN A N 1
ATOM 658 C CA . ASN A 1 83 ? 22.800 -1.065 -16.686 1.00 88.62 83 ASN A CA 1
ATOM 659 C C . ASN A 1 83 ? 23.073 0.384 -16.302 1.00 88.62 83 ASN A C 1
ATOM 661 O O . ASN A 1 83 ? 23.352 1.217 -17.157 1.00 88.62 83 ASN A O 1
ATOM 665 N N . THR A 1 84 ? 23.074 0.685 -15.012 1.00 85.62 84 THR A N 1
ATOM 666 C CA . THR A 1 84 ? 23.497 1.979 -14.480 1.00 85.62 84 THR A CA 1
ATOM 667 C C . THR A 1 84 ? 24.820 1.781 -13.752 1.00 85.62 84 THR A C 1
ATOM 669 O O . THR A 1 84 ? 24.864 1.320 -12.613 1.00 85.62 84 THR A O 1
ATOM 672 N N . THR A 1 85 ? 25.928 2.094 -14.417 1.00 75.50 85 THR A N 1
ATOM 673 C CA . THR A 1 85 ? 27.273 1.898 -13.847 1.00 75.50 85 THR A CA 1
ATOM 674 C C . THR A 1 85 ? 27.737 3.078 -12.992 1.00 75.50 85 THR A C 1
ATOM 676 O O . THR A 1 85 ? 28.856 3.068 -12.483 1.00 75.50 85 THR A O 1
ATOM 679 N N . ASP A 1 86 ? 26.929 4.135 -12.884 1.00 73.88 86 ASP A N 1
ATOM 680 C CA . ASP A 1 86 ? 27.286 5.358 -12.172 1.00 73.88 86 ASP A CA 1
ATOM 681 C C . ASP A 1 86 ? 26.672 5.400 -10.768 1.00 73.88 86 ASP A C 1
ATOM 683 O O . ASP A 1 86 ? 25.472 5.210 -10.588 1.00 73.88 86 ASP A O 1
ATOM 687 N N . THR A 1 87 ? 27.497 5.695 -9.766 1.00 76.19 87 THR A N 1
ATOM 688 C CA . THR A 1 87 ? 27.088 5.771 -8.359 1.00 76.19 87 THR A CA 1
ATOM 689 C C . THR A 1 87 ? 26.318 7.050 -8.011 1.00 76.19 87 THR A C 1
ATOM 691 O O . THR A 1 87 ? 25.715 7.117 -6.943 1.00 76.19 87 THR A O 1
ATOM 694 N N . SER A 1 88 ? 26.284 8.049 -8.902 1.00 80.88 88 SER A N 1
ATOM 695 C CA . SER A 1 88 ? 25.555 9.318 -8.727 1.00 80.88 88 SER A CA 1
ATOM 696 C C . SER A 1 88 ? 24.030 9.195 -8.803 1.00 80.88 88 SER A C 1
ATOM 698 O O . SER A 1 88 ? 23.335 10.172 -8.525 1.00 80.88 88 SER A O 1
ATOM 700 N N . ARG A 1 89 ? 23.504 8.005 -9.125 1.00 86.44 89 ARG A N 1
ATOM 701 C CA . ARG A 1 89 ? 22.068 7.716 -9.266 1.00 86.44 89 ARG A CA 1
ATOM 702 C C . ARG A 1 89 ? 21.389 8.609 -10.319 1.00 86.44 89 ARG A C 1
ATOM 704 O O . ARG A 1 89 ? 20.542 9.441 -9.973 1.00 86.44 89 ARG A O 1
ATOM 711 N N . PRO A 1 90 ? 21.735 8.469 -11.610 1.00 86.81 90 PRO A N 1
ATOM 712 C CA . PRO A 1 90 ? 21.078 9.244 -12.657 1.00 86.81 90 PRO A CA 1
ATOM 713 C C . PRO A 1 90 ? 19.566 8.970 -12.660 1.00 86.81 90 PRO A C 1
ATOM 715 O O . PRO A 1 90 ? 19.103 7.929 -12.193 1.00 86.81 90 PRO A O 1
ATOM 718 N N . ARG A 1 91 ? 18.768 9.922 -13.149 1.00 89.00 91 ARG A N 1
ATOM 719 C CA . ARG A 1 91 ? 17.302 9.829 -13.144 1.00 89.00 91 ARG A CA 1
ATOM 720 C C . ARG A 1 91 ? 16.739 9.557 -14.529 1.00 89.00 91 ARG A C 1
ATOM 722 O O . ARG A 1 91 ? 17.031 10.305 -15.458 1.00 89.00 91 ARG A O 1
ATOM 729 N N . LEU A 1 92 ? 15.839 8.585 -14.633 1.00 89.75 92 LEU A N 1
ATOM 730 C CA . LEU A 1 92 ? 14.910 8.431 -15.747 1.00 89.75 92 LEU A CA 1
ATOM 731 C C . LEU A 1 92 ? 13.559 9.045 -15.377 1.00 89.75 92 LEU A C 1
ATOM 733 O O . LEU A 1 92 ? 12.903 8.617 -14.432 1.00 89.75 92 LEU A O 1
ATOM 737 N N . THR A 1 93 ? 13.149 10.063 -16.128 1.00 89.44 93 THR A N 1
ATOM 738 C CA . THR A 1 93 ? 11.824 10.679 -16.017 1.00 89.44 93 THR A CA 1
ATOM 739 C C . THR A 1 93 ? 10.941 10.185 -17.151 1.00 89.44 93 THR A C 1
ATOM 741 O O . THR A 1 93 ? 11.252 10.406 -18.322 1.00 89.44 93 THR A O 1
ATOM 744 N N . LEU A 1 94 ? 9.830 9.553 -16.796 1.00 90.69 94 LEU A N 1
ATOM 745 C CA . LEU A 1 94 ? 8.721 9.269 -17.694 1.00 90.69 94 LEU A CA 1
ATOM 746 C C . LEU A 1 94 ? 7.786 10.478 -17.616 1.00 90.69 94 LEU A C 1
ATOM 748 O O . LEU A 1 94 ? 7.060 10.647 -16.637 1.00 90.69 94 LEU A O 1
ATOM 752 N N . ALA A 1 95 ? 7.918 11.391 -18.575 1.00 89.12 95 ALA A N 1
ATOM 753 C CA . ALA A 1 95 ? 7.108 12.602 -18.661 1.00 89.12 95 ALA A CA 1
ATOM 754 C C . ALA A 1 95 ? 5.752 12.306 -19.319 1.00 89.12 95 ALA A C 1
ATOM 756 O O . ALA A 1 95 ? 5.502 11.187 -19.758 1.00 89.12 95 ALA A O 1
ATOM 757 N N . SER A 1 96 ? 4.880 13.312 -19.416 1.00 89.12 96 SER A N 1
ATOM 758 C CA . SER A 1 96 ? 3.581 13.171 -20.080 1.00 89.12 96 SER A CA 1
ATOM 759 C C . SER A 1 96 ? 3.715 12.594 -21.493 1.00 89.12 96 SER A C 1
ATOM 761 O O . SER A 1 96 ? 4.513 13.091 -22.284 1.00 89.12 96 SER A O 1
ATOM 763 N N . GLY A 1 97 ? 2.928 11.559 -21.795 1.00 84.06 97 GLY A N 1
ATOM 764 C CA . GLY A 1 97 ? 2.997 10.792 -23.048 1.00 84.06 97 GLY A CA 1
ATOM 765 C C . GLY A 1 97 ? 4.059 9.686 -23.056 1.00 84.06 97 GLY A C 1
ATOM 766 O O . GLY A 1 97 ? 3.958 8.747 -23.840 1.00 84.06 97 GLY A O 1
ATOM 767 N N . GLY A 1 98 ? 5.035 9.750 -22.147 1.00 88.50 98 GLY A N 1
ATOM 768 C CA . GLY A 1 98 ? 6.081 8.751 -21.993 1.00 88.50 98 GLY A CA 1
ATOM 769 C C . GLY A 1 98 ? 5.726 7.650 -21.005 1.00 88.50 98 GLY A C 1
ATOM 770 O O . GLY A 1 98 ? 4.960 7.845 -20.065 1.00 88.50 98 GLY A O 1
ATOM 771 N N . GLY A 1 99 ? 6.323 6.477 -21.179 1.00 91.88 99 GLY A N 1
ATOM 772 C CA . GLY A 1 99 ? 6.047 5.372 -20.273 1.00 91.88 99 GLY A CA 1
ATOM 773 C C . GLY A 1 99 ? 6.933 4.163 -20.485 1.00 91.88 99 GLY A C 1
ATOM 774 O O . GLY A 1 99 ? 7.522 3.993 -21.551 1.00 91.88 99 GLY A O 1
ATOM 775 N N . LEU A 1 100 ? 6.998 3.318 -19.462 1.00 95.62 100 LEU A N 1
ATOM 776 C CA . LEU A 1 100 ? 7.525 1.968 -19.571 1.00 95.62 100 LEU A CA 1
ATOM 777 C C . LEU A 1 100 ? 6.351 1.002 -19.488 1.00 95.62 100 LEU A C 1
ATOM 779 O O . LEU A 1 100 ? 5.640 0.967 -18.485 1.00 95.62 100 LEU A O 1
ATOM 783 N N . ASP A 1 101 ? 6.169 0.237 -20.550 1.00 96.62 101 ASP A N 1
ATOM 784 C CA . ASP A 1 101 ? 5.138 -0.771 -20.675 1.00 96.62 101 ASP A CA 1
ATOM 785 C C . ASP A 1 101 ? 5.765 -2.149 -20.858 1.00 96.62 101 ASP A C 1
ATOM 787 O O . ASP A 1 101 ? 6.496 -2.381 -21.815 1.00 96.62 101 ASP A O 1
ATOM 791 N N . ILE A 1 102 ? 5.487 -3.068 -19.945 1.00 98.19 102 ILE A N 1
ATOM 792 C CA . ILE A 1 102 ? 5.963 -4.448 -20.009 1.00 98.19 102 ILE A CA 1
ATOM 793 C C . ILE A 1 102 ? 4.731 -5.330 -20.197 1.00 98.19 102 ILE A C 1
ATOM 795 O O . ILE A 1 102 ? 3.914 -5.466 -19.284 1.00 98.19 102 ILE A O 1
ATOM 799 N N . THR A 1 103 ? 4.575 -5.879 -21.400 1.00 95.81 103 THR A N 1
ATOM 800 C CA . THR A 1 103 ? 3.365 -6.568 -21.883 1.00 95.81 103 THR A CA 1
ATOM 801 C C . THR A 1 103 ? 3.709 -7.903 -22.544 1.00 95.81 103 THR A C 1
ATOM 803 O O . THR A 1 103 ? 3.190 -8.256 -23.596 1.00 95.81 103 THR A O 1
ATOM 806 N N . GLY A 1 104 ? 4.575 -8.671 -21.893 1.00 93.00 104 GLY A N 1
ATOM 807 C CA . GLY A 1 104 ? 5.004 -10.000 -22.314 1.00 93.00 104 GLY A CA 1
ATOM 808 C C . GLY A 1 104 ? 6.518 -10.132 -22.385 1.00 93.00 104 GLY A C 1
ATOM 809 O O . GLY A 1 104 ? 7.002 -10.863 -23.232 1.00 93.00 104 GLY A O 1
ATOM 810 N N . GLY A 1 105 ? 7.276 -9.407 -21.561 1.00 95.88 105 GLY A N 1
ATOM 811 C CA . GLY A 1 105 ? 8.739 -9.469 -21.534 1.00 95.88 105 GLY A CA 1
ATOM 812 C C . GLY A 1 105 ? 9.309 -9.086 -20.172 1.00 95.88 105 GLY A C 1
ATOM 813 O O . GLY A 1 105 ? 8.579 -8.959 -19.191 1.00 95.88 105 GLY A O 1
ATOM 814 N N . LYS A 1 106 ? 10.624 -8.901 -20.087 1.00 98.56 106 LYS A N 1
ATOM 815 C CA . LYS A 1 106 ? 11.311 -8.616 -18.824 1.00 98.56 106 LYS A CA 1
ATOM 816 C C . LYS A 1 106 ? 12.132 -7.347 -18.918 1.00 98.56 106 LYS A C 1
ATOM 818 O O . LYS A 1 106 ? 12.793 -7.101 -19.921 1.00 98.56 106 LYS A O 1
ATOM 823 N N . VAL A 1 107 ? 12.123 -6.557 -17.852 1.00 98.19 107 VAL A N 1
ATOM 824 C CA . VAL A 1 107 ? 13.031 -5.425 -17.677 1.00 98.19 107 VAL A CA 1
ATOM 825 C C . VAL A 1 107 ? 13.866 -5.659 -16.432 1.00 98.19 107 VAL A C 1
ATOM 827 O O . VAL A 1 107 ? 13.325 -5.930 -15.366 1.00 98.19 107 VAL A O 1
ATOM 830 N N . THR A 1 108 ? 15.181 -5.519 -16.547 1.00 98.06 108 THR A N 1
ATOM 831 C CA . THR A 1 108 ? 16.099 -5.574 -15.406 1.00 98.06 108 THR A CA 1
ATOM 832 C C . THR A 1 108 ? 16.862 -4.264 -15.301 1.00 98.06 108 THR A C 1
ATOM 834 O O . THR A 1 108 ? 17.617 -3.921 -16.205 1.00 98.06 108 THR A O 1
ATOM 837 N N . ILE A 1 109 ? 16.692 -3.534 -14.202 1.00 94.88 109 ILE A N 1
ATOM 838 C CA . ILE A 1 109 ? 17.467 -2.337 -13.872 1.00 94.88 109 ILE A CA 1
ATOM 839 C C . ILE A 1 109 ? 18.613 -2.760 -12.950 1.00 94.88 109 ILE A C 1
ATOM 841 O O . ILE A 1 109 ? 18.398 -3.088 -11.783 1.00 94.88 109 ILE A O 1
ATOM 845 N N . ASN A 1 110 ? 19.829 -2.760 -13.491 1.00 91.56 110 ASN A N 1
ATOM 846 C CA . ASN A 1 110 ? 21.046 -3.140 -12.783 1.00 91.56 110 ASN A CA 1
ATOM 847 C C . ASN A 1 110 ? 21.761 -1.899 -12.252 1.00 91.56 110 ASN A C 1
ATOM 849 O O . ASN A 1 110 ? 22.303 -1.117 -13.035 1.00 91.56 110 ASN A O 1
ATOM 853 N N . GLY A 1 111 ? 21.840 -1.772 -10.930 1.00 89.31 111 GLY A N 1
ATOM 854 C CA . GLY A 1 111 ? 22.477 -0.643 -10.264 1.00 89.31 111 GLY A CA 1
ATOM 855 C C . GLY A 1 111 ? 21.507 0.499 -9.935 1.00 89.31 111 GLY A C 1
ATOM 856 O O . GLY A 1 111 ? 20.290 0.380 -10.104 1.00 89.31 111 GLY A O 1
ATOM 857 N N . PRO A 1 112 ? 22.033 1.614 -9.404 1.00 88.44 112 PRO A N 1
ATOM 858 C CA . PRO A 1 112 ? 21.194 2.660 -8.857 1.00 88.44 112 PRO A CA 1
ATOM 859 C C . PRO A 1 112 ? 20.656 3.608 -9.942 1.00 88.44 112 PRO A C 1
ATOM 861 O O . PRO A 1 112 ? 21.347 4.517 -10.404 1.00 88.44 112 PRO A O 1
ATOM 864 N N . LEU A 1 113 ? 19.372 3.458 -10.270 1.00 89.38 113 LEU A N 1
ATOM 865 C CA . LEU A 1 113 ? 18.620 4.369 -11.133 1.00 89.38 113 LEU A CA 1
ATOM 866 C C . LEU A 1 113 ? 17.511 5.054 -10.338 1.00 89.38 113 LEU A C 1
ATOM 868 O O . LEU A 1 113 ? 16.711 4.394 -9.678 1.00 89.38 113 LEU A O 1
ATOM 872 N N . ASN A 1 114 ? 17.425 6.379 -10.433 1.00 90.19 114 ASN A N 1
ATOM 873 C CA . ASN A 1 114 ? 16.250 7.084 -9.943 1.00 90.19 114 ASN A CA 1
ATOM 874 C C . ASN A 1 114 ? 15.143 7.054 -10.997 1.00 90.19 114 ASN A C 1
ATOM 876 O O . ASN A 1 114 ? 15.399 7.295 -12.178 1.00 90.19 114 ASN A O 1
ATOM 880 N N . PHE A 1 115 ? 13.911 6.804 -10.574 1.00 89.62 115 PHE A N 1
ATOM 881 C CA . PHE A 1 115 ? 12.781 6.610 -11.476 1.00 89.62 115 PHE A CA 1
ATOM 882 C C . PHE A 1 115 ? 11.645 7.557 -11.099 1.00 89.62 115 PHE A C 1
ATOM 884 O O . PHE A 1 115 ? 11.163 7.534 -9.970 1.00 89.62 115 PHE A O 1
ATOM 891 N N . LEU A 1 116 ? 11.244 8.421 -12.031 1.00 89.38 116 LEU A N 1
ATOM 892 C CA . LEU A 1 116 ? 10.228 9.444 -11.797 1.00 89.38 116 LEU A CA 1
ATOM 893 C C . LEU A 1 116 ? 9.103 9.333 -12.823 1.00 89.38 116 LEU A C 1
ATOM 895 O O . LEU A 1 116 ? 9.354 9.392 -14.026 1.00 89.38 116 LEU A O 1
ATOM 899 N N . LEU A 1 117 ? 7.867 9.267 -12.334 1.00 90.00 117 LEU A N 1
ATOM 900 C CA . LEU A 1 117 ? 6.654 9.440 -13.127 1.00 90.00 117 LEU A CA 1
ATOM 901 C C . LEU A 1 117 ? 6.204 10.897 -13.004 1.00 90.00 117 LEU A C 1
ATOM 903 O O . LEU A 1 117 ? 6.148 11.437 -11.900 1.00 90.00 117 LEU A O 1
ATOM 907 N N . LYS A 1 118 ? 5.939 11.564 -14.128 1.00 87.50 118 LYS A N 1
ATOM 908 C CA . LYS A 1 118 ? 5.531 12.972 -14.134 1.00 87.50 118 LYS A CA 1
ATOM 909 C C . LYS A 1 118 ? 4.400 13.207 -15.125 1.00 87.50 118 LYS A C 1
ATOM 911 O O . LYS A 1 118 ? 4.504 12.798 -16.281 1.00 87.50 118 LYS A O 1
ATOM 916 N N . GLY A 1 119 ? 3.372 13.949 -14.713 1.00 88.19 119 GLY A N 1
ATOM 917 C CA . GLY A 1 119 ? 2.230 14.230 -15.576 1.00 88.19 119 GLY A CA 1
ATOM 918 C C . GLY A 1 119 ? 1.494 12.935 -15.916 1.00 88.19 119 GLY A C 1
ATOM 919 O O . GLY A 1 119 ? 1.194 12.139 -15.033 1.00 88.19 119 GLY A O 1
ATOM 920 N N . THR A 1 120 ? 1.264 12.668 -17.201 1.00 90.88 120 THR A N 1
ATOM 921 C CA . THR A 1 120 ? 0.667 11.393 -17.649 1.00 90.88 120 THR A CA 1
ATOM 922 C C . THR A 1 120 ? 1.684 10.261 -17.827 1.00 90.88 120 THR A C 1
ATOM 924 O O . THR A 1 120 ? 1.357 9.232 -18.414 1.00 90.88 120 THR A O 1
ATOM 927 N N . GLY A 1 121 ? 2.915 10.441 -17.338 1.00 92.62 121 GLY A N 1
ATOM 928 C CA . GLY A 1 121 ? 3.945 9.413 -17.376 1.00 92.62 121 GLY A CA 1
ATOM 929 C C . GLY A 1 121 ? 3.568 8.168 -16.573 1.00 92.62 121 GLY A C 1
ATOM 930 O O . GLY A 1 121 ? 2.978 8.279 -15.492 1.00 92.62 121 GLY A O 1
ATOM 931 N N . PHE A 1 122 ? 3.911 6.984 -17.084 1.00 95.12 122 PHE A N 1
ATOM 932 C CA . PHE A 1 122 ? 3.429 5.734 -16.496 1.00 95.12 122 PHE A CA 1
ATOM 933 C C . PHE A 1 122 ? 4.454 4.601 -16.431 1.00 95.12 122 PHE A C 1
ATOM 935 O O . PHE A 1 122 ? 5.317 4.461 -17.295 1.00 95.12 122 PHE A O 1
ATOM 942 N N . LEU A 1 123 ? 4.297 3.750 -15.418 1.00 97.81 123 LEU A N 1
ATOM 943 C CA . LEU A 1 123 ? 4.910 2.428 -15.336 1.00 97.81 123 LEU A CA 1
ATOM 944 C C . LEU A 1 123 ? 3.797 1.379 -15.347 1.00 97.81 123 LEU A C 1
ATOM 946 O O . LEU A 1 123 ? 2.986 1.334 -14.422 1.00 97.81 123 LEU A O 1
ATOM 950 N N . ASN A 1 124 ? 3.767 0.546 -16.384 1.00 98.44 124 ASN A N 1
ATOM 951 C CA . ASN A 1 124 ? 2.814 -0.544 -16.532 1.00 98.44 124 ASN A CA 1
ATOM 952 C C . ASN A 1 124 ? 3.541 -1.888 -16.659 1.00 98.44 124 ASN A C 1
ATOM 954 O O . ASN A 1 124 ? 4.382 -2.057 -17.538 1.00 98.44 124 ASN A O 1
ATOM 958 N N . VAL A 1 125 ? 3.190 -2.853 -15.810 1.00 98.75 125 VAL A N 1
ATOM 959 C CA . VAL A 1 125 ? 3.649 -4.245 -15.904 1.00 98.75 125 VAL A CA 1
ATOM 960 C C . VAL A 1 125 ? 2.424 -5.140 -15.937 1.00 98.75 125 VAL A C 1
ATOM 962 O O . VAL A 1 125 ? 1.727 -5.304 -14.936 1.00 98.75 125 VAL A O 1
ATOM 965 N N . SER A 1 126 ? 2.104 -5.680 -17.106 1.00 98.25 126 SER A N 1
ATOM 966 C CA . SER A 1 126 ? 0.830 -6.362 -17.312 1.00 98.25 126 SER A CA 1
ATOM 967 C C . SER A 1 126 ? 0.943 -7.642 -18.113 1.00 98.25 126 SER A C 1
ATOM 969 O O . SER A 1 126 ? 1.818 -7.755 -18.963 1.00 98.25 126 SER A O 1
ATOM 971 N N . ASN A 1 127 ? 0.012 -8.562 -17.873 1.00 97.38 127 ASN A N 1
ATOM 972 C CA . ASN A 1 127 ? -0.017 -9.921 -18.418 1.00 97.38 127 ASN A CA 1
ATOM 973 C C . ASN A 1 127 ? 1.007 -10.854 -17.754 1.00 97.38 127 ASN A C 1
ATOM 975 O O . ASN A 1 127 ? 2.074 -10.436 -17.299 1.00 97.38 127 ASN A O 1
ATOM 979 N N . ALA A 1 128 ? 0.670 -12.141 -17.710 1.00 95.81 128 ALA A N 1
ATOM 980 C CA . ALA A 1 128 ? 1.567 -13.176 -17.223 1.00 95.81 128 ALA A CA 1
ATOM 981 C C . ALA A 1 128 ? 2.862 -13.213 -18.054 1.00 95.81 128 ALA A C 1
ATOM 983 O O . ALA A 1 128 ? 2.834 -13.066 -19.274 1.00 95.81 128 ALA A O 1
ATOM 984 N N . GLY A 1 129 ? 3.998 -13.406 -17.380 1.00 94.69 129 GLY A N 1
ATOM 985 C CA . GLY A 1 129 ? 5.330 -13.376 -17.998 1.00 94.69 129 GLY A CA 1
ATOM 986 C C . GLY A 1 129 ? 5.975 -11.987 -18.060 1.00 94.69 129 GLY A C 1
ATOM 987 O O . GLY A 1 129 ? 7.169 -11.901 -18.343 1.00 94.69 129 GLY A O 1
ATOM 988 N N . SER A 1 130 ? 5.232 -10.919 -17.744 1.00 98.69 130 SER A N 1
ATOM 989 C CA . SER A 1 130 ? 5.772 -9.561 -17.639 1.00 98.69 130 SER A CA 1
ATOM 990 C C . SER A 1 130 ? 6.419 -9.304 -16.291 1.00 98.69 130 SER A C 1
ATOM 992 O O . SER A 1 130 ? 5.741 -9.353 -15.263 1.00 98.69 130 SER A O 1
ATOM 994 N N . GLU A 1 131 ? 7.709 -8.979 -16.287 1.00 98.75 131 GLU A N 1
ATOM 995 C CA . GLU A 1 131 ? 8.468 -8.814 -15.045 1.00 98.75 131 GLU A CA 1
ATOM 996 C C . GLU A 1 131 ? 9.379 -7.580 -15.069 1.00 98.75 131 GLU A C 1
ATOM 998 O O . GLU A 1 131 ? 10.076 -7.324 -16.049 1.00 98.75 131 GLU A O 1
ATOM 1003 N N . LEU A 1 132 ? 9.415 -6.833 -13.963 1.00 98.69 132 LEU A N 1
ATOM 1004 C CA . LEU A 1 132 ? 10.405 -5.784 -13.708 1.00 98.69 132 LEU A CA 1
ATOM 1005 C C . LEU A 1 132 ? 11.263 -6.164 -12.503 1.00 98.69 132 LEU A C 1
ATOM 1007 O O . LEU A 1 132 ? 10.734 -6.385 -11.417 1.00 98.69 132 LEU A O 1
ATOM 1011 N N . TYR A 1 133 ? 12.578 -6.156 -12.675 1.00 98.56 133 TYR A N 1
ATOM 1012 C CA . TYR A 1 133 ? 13.560 -6.360 -11.619 1.00 98.56 133 TYR A CA 1
ATOM 1013 C C . TYR A 1 133 ? 14.348 -5.077 -11.385 1.00 98.56 133 TYR A C 1
ATOM 1015 O O . TYR A 1 133 ? 14.822 -4.459 -12.337 1.00 98.56 133 TYR A O 1
ATOM 1023 N N . ALA A 1 134 ? 14.519 -4.691 -10.125 1.00 96.75 134 ALA A N 1
ATOM 1024 C CA . ALA A 1 134 ? 15.361 -3.565 -9.746 1.00 96.75 134 ALA A CA 1
ATOM 1025 C C . ALA A 1 134 ? 15.987 -3.779 -8.364 1.00 96.75 134 ALA A C 1
ATOM 1027 O O . ALA A 1 134 ? 15.402 -4.424 -7.490 1.00 96.75 134 ALA A O 1
ATOM 1028 N N . ASP A 1 135 ? 17.164 -3.197 -8.140 1.00 93.44 135 ASP A N 1
ATOM 1029 C CA . ASP A 1 135 ? 17.712 -3.108 -6.785 1.00 93.44 135 ASP A CA 1
ATOM 1030 C C . ASP A 1 135 ? 16.862 -2.147 -5.942 1.00 93.44 135 ASP A C 1
ATOM 1032 O O . ASP A 1 135 ? 16.382 -2.537 -4.885 1.00 93.44 135 ASP A O 1
ATOM 1036 N N . ASP A 1 136 ? 16.556 -0.957 -6.462 1.00 92.00 136 ASP A N 1
ATOM 1037 C CA . ASP A 1 136 ? 15.565 -0.033 -5.906 1.00 92.00 136 ASP A CA 1
ATOM 1038 C C . ASP A 1 136 ? 14.691 0.539 -7.029 1.00 92.00 136 ASP A C 1
ATOM 1040 O O . ASP A 1 136 ? 15.183 0.828 -8.120 1.00 92.00 136 ASP A O 1
ATOM 1044 N N . LEU A 1 137 ? 13.415 0.797 -6.741 1.00 91.62 137 LEU A N 1
ATOM 1045 C CA . LEU A 1 137 ? 12.570 1.669 -7.561 1.00 91.62 137 LEU A CA 1
ATOM 1046 C C . LEU A 1 137 ? 12.347 2.947 -6.780 1.00 91.62 137 LEU A C 1
ATOM 1048 O O . LEU A 1 137 ? 11.402 3.056 -6.006 1.00 91.62 137 LEU A O 1
ATOM 1052 N N . TYR A 1 138 ? 13.278 3.880 -6.927 1.00 86.19 138 TYR A N 1
ATOM 1053 C CA . TYR A 1 138 ? 13.408 4.995 -6.005 1.00 86.19 138 TYR A CA 1
ATOM 1054 C C . TYR A 1 138 ? 13.314 6.333 -6.722 1.00 86.19 138 TYR A C 1
ATOM 1056 O O . TYR A 1 138 ? 14.044 6.597 -7.677 1.00 86.19 138 TYR A O 1
ATOM 1064 N N . GLU A 1 139 ? 12.467 7.215 -6.217 1.00 81.31 139 GLU A N 1
ATOM 1065 C CA . GLU A 1 139 ? 12.472 8.624 -6.571 1.00 81.31 139 GLU A CA 1
ATOM 1066 C C . GLU A 1 139 ? 13.261 9.401 -5.507 1.00 81.31 139 GLU A C 1
ATOM 1068 O O . GLU A 1 139 ? 12.828 9.560 -4.363 1.00 81.31 139 GLU A O 1
ATOM 1073 N N . SER A 1 140 ? 14.476 9.848 -5.844 1.00 66.12 140 SER A N 1
ATOM 1074 C CA . SER A 1 140 ? 15.287 10.617 -4.900 1.00 66.12 140 SER A CA 1
ATOM 1075 C C . SER A 1 140 ? 14.800 12.060 -4.812 1.00 66.12 140 SER A C 1
ATOM 1077 O O . SER A 1 140 ? 14.989 12.821 -5.761 1.00 66.12 140 SER A O 1
ATOM 1079 N N . ASN A 1 141 ? 14.239 12.401 -3.648 1.00 60.53 141 ASN A N 1
ATOM 1080 C CA . ASN A 1 141 ? 13.998 13.741 -3.104 1.00 60.53 141 ASN A CA 1
ATOM 1081 C C . ASN A 1 141 ? 14.126 14.876 -4.129 1.00 60.53 141 ASN A C 1
ATOM 1083 O O . ASN A 1 141 ? 15.151 15.561 -4.197 1.00 60.53 141 ASN A O 1
ATOM 1087 N N . SER A 1 142 ? 13.099 15.066 -4.950 1.00 52.94 142 SER A N 1
ATOM 1088 C CA . SER A 1 142 ? 13.056 16.197 -5.857 1.00 52.94 142 SER A CA 1
ATOM 1089 C C . SER A 1 142 ? 12.139 17.237 -5.230 1.00 52.94 142 SER A C 1
ATOM 1091 O O . SER A 1 142 ? 10.942 17.025 -5.092 1.00 52.94 142 SER A O 1
ATOM 1093 N N . GLY A 1 143 ? 12.700 18.374 -4.813 1.00 55.06 143 GLY A N 1
ATOM 1094 C CA . GLY A 1 143 ? 11.940 19.541 -4.356 1.00 55.06 143 GLY A CA 1
ATOM 1095 C C . GLY A 1 143 ? 11.095 20.187 -5.468 1.00 55.06 143 GLY A C 1
ATOM 1096 O O . GLY A 1 143 ? 11.030 21.410 -5.565 1.00 55.06 143 GLY A O 1
ATOM 1097 N N . MET A 1 144 ? 10.511 19.387 -6.359 1.00 58.56 144 MET A N 1
ATOM 1098 C CA . MET A 1 144 ? 9.691 19.788 -7.489 1.00 58.56 144 MET A CA 1
ATOM 1099 C C . MET A 1 144 ? 8.293 19.221 -7.309 1.00 58.56 144 MET A C 1
ATOM 1101 O O . MET A 1 144 ? 8.128 18.090 -6.884 1.00 58.56 144 MET A O 1
ATOM 1105 N N . ARG A 1 145 ? 7.283 20.012 -7.663 1.00 63.75 145 ARG A N 1
ATOM 1106 C CA . ARG A 1 145 ? 5.886 19.595 -7.588 1.00 63.75 145 ARG A CA 1
ATOM 1107 C C . ARG A 1 145 ? 5.620 18.427 -8.549 1.00 63.75 145 ARG A C 1
ATOM 1109 O O . ARG A 1 145 ? 5.815 18.559 -9.761 1.00 63.75 145 ARG A O 1
ATOM 1116 N N . HIS A 1 146 ? 5.187 17.303 -7.997 1.00 67.69 146 HIS A N 1
ATOM 1117 C CA . HIS A 1 146 ? 4.798 16.092 -8.701 1.00 67.69 146 HIS A CA 1
ATOM 1118 C C . HIS A 1 146 ? 3.284 16.094 -8.871 1.00 67.69 146 HIS A C 1
ATOM 1120 O O . HIS A 1 146 ? 2.541 15.623 -8.010 1.00 67.69 146 HIS A O 1
ATOM 1126 N N . ASP A 1 147 ? 2.833 16.658 -9.984 1.00 64.25 147 ASP A N 1
ATOM 1127 C CA . ASP A 1 147 ? 1.448 16.530 -10.395 1.00 64.25 147 ASP A CA 1
ATOM 1128 C C . ASP A 1 147 ? 1.364 15.310 -11.322 1.00 64.25 147 ASP A C 1
ATOM 1130 O O . ASP A 1 147 ? 1.963 15.300 -12.401 1.00 64.25 147 ASP A O 1
ATOM 1134 N N . GLN A 1 148 ? 0.596 14.306 -10.892 1.00 75.50 148 GLN A N 1
ATOM 1135 C CA . GLN A 1 148 ? 0.174 13.154 -11.692 1.00 75.50 148 GLN A CA 1
ATOM 1136 C C . GLN A 1 148 ? 1.254 12.078 -11.941 1.00 75.50 148 GLN A C 1
ATOM 1138 O O . GLN A 1 148 ? 2.452 12.291 -11.760 1.00 75.50 148 GLN A O 1
ATOM 1143 N N . GLY A 1 149 ? 0.801 10.878 -12.297 1.00 89.12 149 GLY A N 1
ATOM 1144 C CA . GLY A 1 149 ? 1.627 9.720 -12.633 1.00 89.12 149 GLY A CA 1
ATOM 1145 C C . GLY A 1 149 ? 0.837 8.436 -12.412 1.00 89.12 149 GLY A C 1
ATOM 1146 O O . GLY A 1 149 ? 0.038 8.368 -11.470 1.00 89.12 149 GLY A O 1
ATOM 1147 N N . TYR A 1 150 ? 1.041 7.446 -13.280 1.00 94.38 150 TYR A N 1
ATOM 1148 C CA . TYR A 1 150 ? 0.283 6.195 -13.248 1.00 94.38 150 TYR A CA 1
ATOM 1149 C C . TYR A 1 150 ? 1.181 4.982 -13.001 1.00 94.38 150 TYR A C 1
ATOM 1151 O O . TYR A 1 150 ? 2.144 4.742 -13.729 1.00 94.38 150 TYR A O 1
ATOM 1159 N N . PHE A 1 151 ? 0.846 4.206 -11.978 1.00 97.19 151 PHE A N 1
ATOM 1160 C CA . PHE A 1 151 ? 1.520 2.961 -11.631 1.00 97.19 151 PHE A CA 1
ATOM 1161 C C . PHE A 1 151 ? 0.535 1.801 -11.762 1.00 97.19 151 PHE A C 1
ATOM 1163 O O . PHE A 1 151 ? -0.506 1.800 -11.110 1.00 97.19 151 PHE A O 1
ATOM 1170 N N . ASN A 1 152 ? 0.835 0.804 -12.590 1.00 98.50 152 ASN A N 1
ATOM 1171 C CA . ASN A 1 152 ? -0.048 -0.345 -12.742 1.00 98.50 152 ASN A CA 1
ATOM 1172 C C . ASN A 1 152 ? 0.703 -1.662 -12.838 1.00 98.50 152 ASN A C 1
ATOM 1174 O O . ASN A 1 152 ? 1.628 -1.818 -13.634 1.00 98.50 152 ASN A O 1
ATOM 1178 N N . VAL A 1 153 ? 0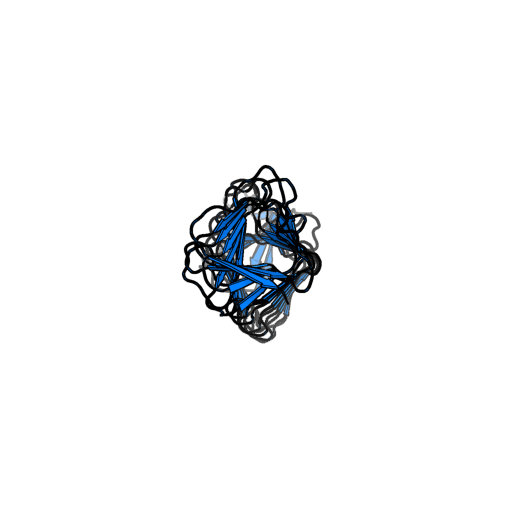.225 -2.628 -12.063 1.00 98.81 153 VAL A N 1
ATOM 1179 C CA . VAL A 1 153 ? 0.610 -4.030 -12.156 1.00 98.81 153 VAL A CA 1
ATOM 1180 C C . VAL A 1 153 ? -0.665 -4.841 -12.313 1.00 98.81 153 VAL A C 1
ATOM 1182 O O . VAL A 1 153 ? -1.558 -4.755 -11.471 1.00 98.81 153 VAL A O 1
ATOM 1185 N N . SER A 1 154 ? -0.812 -5.566 -13.422 1.00 98.62 154 SER A N 1
ATOM 1186 C CA . SER A 1 154 ? -2.092 -6.229 -13.696 1.00 98.62 154 SER A CA 1
ATOM 1187 C C . SER A 1 154 ? -2.015 -7.537 -14.472 1.00 98.62 154 SER A C 1
ATOM 1189 O O . SER A 1 154 ? -1.035 -7.804 -15.163 1.00 98.62 154 SER A O 1
ATOM 1191 N N . ASN A 1 155 ? -3.065 -8.352 -14.366 1.00 96.62 155 ASN A N 1
ATOM 1192 C CA . ASN A 1 155 ? -3.255 -9.574 -15.153 1.00 96.62 155 ASN A CA 1
ATOM 1193 C C . ASN A 1 155 ? -2.057 -10.548 -15.090 1.00 96.62 155 ASN A C 1
ATOM 1195 O O . ASN A 1 155 ? -1.666 -11.107 -16.111 1.00 96.62 155 ASN A O 1
ATOM 1199 N N . GLY A 1 156 ? -1.424 -10.712 -13.927 1.00 97.94 156 GLY A N 1
ATOM 1200 C CA . GLY A 1 156 ? -0.275 -11.609 -13.747 1.00 97.94 156 GLY A CA 1
ATOM 1201 C C . GLY A 1 156 ? 1.110 -10.967 -13.903 1.00 97.94 156 GLY A C 1
ATOM 1202 O O . GLY A 1 156 ? 2.110 -11.668 -13.753 1.00 97.94 156 GLY A O 1
ATOM 1203 N N . GLY A 1 157 ? 1.193 -9.661 -14.191 1.00 98.81 157 GLY A N 1
ATOM 1204 C CA . GLY A 1 157 ? 2.467 -8.931 -14.229 1.00 98.81 157 GLY A CA 1
ATOM 1205 C C . GLY A 1 157 ? 3.116 -8.803 -12.845 1.00 98.81 157 GLY A C 1
ATOM 1206 O O . GLY A 1 157 ? 2.409 -8.753 -11.837 1.00 98.81 157 GLY A O 1
ATOM 1207 N N . LYS A 1 158 ? 4.452 -8.740 -12.774 1.00 98.88 158 LYS A N 1
ATOM 1208 C CA . LYS A 1 158 ? 5.185 -8.742 -11.496 1.00 98.88 158 LYS A CA 1
ATOM 1209 C C . LYS A 1 158 ? 6.313 -7.720 -11.433 1.00 98.88 158 LYS A C 1
ATOM 1211 O O . LYS A 1 158 ? 7.063 -7.528 -12.383 1.00 98.88 158 LYS A O 1
ATOM 1216 N N . ILE A 1 159 ? 6.474 -7.100 -10.272 1.00 98.81 159 ILE A N 1
ATOM 1217 C CA . ILE A 1 159 ? 7.603 -6.226 -9.954 1.00 98.81 159 ILE A CA 1
ATOM 1218 C C . ILE A 1 159 ? 8.374 -6.824 -8.777 1.00 98.81 159 ILE A C 1
ATOM 1220 O O . ILE A 1 159 ? 7.782 -7.222 -7.775 1.00 98.81 159 ILE A O 1
ATOM 1224 N N . HIS A 1 160 ? 9.698 -6.859 -8.895 1.00 98.62 160 HIS A N 1
ATOM 1225 C CA . HIS A 1 160 ? 10.629 -7.390 -7.909 1.00 98.62 160 HIS A CA 1
ATOM 1226 C C . HIS A 1 160 ? 11.686 -6.335 -7.575 1.00 98.62 160 HIS A C 1
ATOM 1228 O O . HIS A 1 160 ? 12.569 -6.035 -8.379 1.00 98.62 160 HIS A O 1
ATOM 1234 N N . VAL A 1 161 ? 11.607 -5.789 -6.365 1.00 98.12 161 VAL A N 1
ATOM 1235 C CA . VAL A 1 161 ? 12.528 -4.782 -5.837 1.00 98.12 161 VAL A CA 1
ATOM 1236 C C . VAL A 1 161 ? 13.304 -5.369 -4.659 1.00 98.12 161 VAL A C 1
ATOM 1238 O O . VAL A 1 161 ? 12.717 -5.835 -3.680 1.00 98.12 161 VAL A O 1
ATOM 1241 N N . LYS A 1 162 ? 14.639 -5.376 -4.723 1.00 96.44 162 LYS A N 1
ATOM 1242 C CA . LYS A 1 162 ? 15.457 -5.922 -3.621 1.00 96.44 162 LYS A CA 1
ATOM 1243 C C . LYS A 1 162 ? 15.464 -5.013 -2.391 1.00 96.44 162 LYS A C 1
ATOM 1245 O O . LYS A 1 162 ? 15.455 -5.504 -1.269 1.00 96.44 162 LYS A O 1
ATOM 1250 N N . GLY A 1 163 ? 15.494 -3.708 -2.589 1.00 95.44 163 GLY A N 1
ATOM 1251 C CA . GLY A 1 163 ? 15.498 -2.698 -1.545 1.00 95.44 163 GLY A CA 1
ATOM 1252 C C . GLY A 1 163 ? 14.137 -2.031 -1.441 1.00 95.44 163 GLY A C 1
ATOM 1253 O O . GLY A 1 163 ? 13.133 -2.669 -1.113 1.00 95.44 163 GLY A O 1
ATOM 1254 N N . THR A 1 164 ? 14.105 -0.733 -1.719 1.00 94.62 164 THR A N 1
ATOM 1255 C CA . THR A 1 164 ? 12.918 0.099 -1.512 1.00 94.62 164 THR A CA 1
ATOM 1256 C C . THR A 1 164 ? 12.183 0.372 -2.818 1.00 94.62 164 THR A C 1
ATOM 1258 O O . THR A 1 164 ? 12.755 0.876 -3.786 1.00 94.62 164 THR A O 1
ATOM 1261 N N . SER A 1 165 ? 10.877 0.106 -2.820 1.00 95.31 165 SER A N 1
ATOM 1262 C CA . SER A 1 165 ? 9.940 0.644 -3.803 1.00 95.31 165 SER A CA 1
ATOM 1263 C C . SER A 1 165 ? 9.346 1.941 -3.259 1.00 95.31 165 SER A C 1
ATOM 1265 O O . SER A 1 165 ? 8.459 1.913 -2.410 1.00 95.31 165 SER A O 1
ATOM 1267 N N . ARG A 1 166 ? 9.848 3.076 -3.746 1.00 91.62 166 ARG A N 1
ATOM 1268 C CA . ARG A 1 166 ? 9.405 4.441 -3.447 1.00 91.62 166 ARG A CA 1
ATOM 1269 C C . ARG A 1 166 ? 9.208 5.191 -4.760 1.00 91.62 166 ARG A C 1
ATOM 1271 O O . ARG A 1 166 ? 10.079 5.941 -5.200 1.00 91.62 166 ARG A O 1
ATOM 1278 N N . LEU A 1 167 ? 8.060 4.961 -5.385 1.00 88.62 167 LEU A N 1
ATOM 1279 C CA . LEU A 1 167 ? 7.635 5.692 -6.572 1.00 88.62 167 LEU A CA 1
ATOM 1280 C C . LEU A 1 167 ? 6.594 6.739 -6.191 1.00 88.62 167 LEU A C 1
ATOM 1282 O O . LEU A 1 167 ? 5.653 6.460 -5.446 1.00 88.62 167 LEU A O 1
ATOM 1286 N N . THR A 1 168 ? 6.739 7.927 -6.765 1.00 86.56 168 THR A N 1
ATOM 1287 C CA . THR A 1 168 ? 5.729 8.977 -6.665 1.00 86.56 168 THR A CA 1
ATOM 1288 C C . THR A 1 168 ? 4.764 8.853 -7.842 1.00 86.56 168 THR A C 1
ATOM 1290 O O . THR A 1 168 ? 5.168 8.872 -9.004 1.00 86.56 168 THR A O 1
ATOM 1293 N N . TYR A 1 169 ? 3.485 8.686 -7.527 1.00 89.94 169 TYR A N 1
ATOM 1294 C CA . TYR A 1 169 ? 2.359 8.574 -8.457 1.00 89.94 169 TYR A CA 1
ATOM 1295 C C . TYR A 1 169 ? 1.082 9.025 -7.756 1.00 89.94 169 TYR A C 1
ATOM 1297 O O . TYR A 1 169 ? 0.964 8.898 -6.536 1.00 89.94 169 TYR A O 1
ATOM 1305 N N . THR A 1 170 ? 0.112 9.514 -8.525 1.00 91.44 170 THR A N 1
ATOM 1306 C CA . THR A 1 170 ? -1.196 9.914 -7.984 1.00 91.44 170 THR A CA 1
ATOM 1307 C C . THR A 1 170 ? -2.244 8.824 -8.130 1.00 91.44 170 THR A C 1
ATOM 1309 O O . THR A 1 170 ? -3.237 8.833 -7.414 1.00 91.44 170 THR A O 1
ATOM 1312 N N . GLN A 1 171 ? -2.048 7.898 -9.073 1.00 93.50 171 GLN A N 1
ATOM 1313 C CA . GLN A 1 171 ? -2.960 6.788 -9.321 1.00 93.50 171 GLN A CA 1
ATOM 1314 C C . GLN A 1 171 ? -2.169 5.498 -9.508 1.00 93.50 171 GLN A C 1
ATOM 1316 O O . GLN A 1 171 ? -1.358 5.372 -10.423 1.00 93.50 171 GLN A O 1
ATOM 1321 N N . GLY A 1 172 ? -2.412 4.554 -8.612 1.00 97.38 172 GLY A N 1
ATOM 1322 C CA . GLY A 1 172 ? -1.767 3.260 -8.563 1.00 97.38 172 GLY A CA 1
ATOM 1323 C C . GLY A 1 172 ? -2.796 2.140 -8.541 1.00 97.38 172 GLY A C 1
ATOM 1324 O O . GLY A 1 172 ? -3.831 2.253 -7.877 1.00 97.38 172 GLY A O 1
ATOM 1325 N N . ASN A 1 173 ? -2.498 1.033 -9.213 1.00 98.31 173 ASN A N 1
ATOM 1326 C CA . ASN A 1 173 ? -3.320 -0.162 -9.140 1.00 98.31 173 ASN A CA 1
ATOM 1327 C C . ASN A 1 173 ? -2.482 -1.451 -9.232 1.00 98.31 173 ASN A C 1
ATOM 1329 O O . ASN A 1 173 ? -1.660 -1.603 -10.132 1.00 98.31 173 ASN A O 1
ATOM 1333 N N . VAL A 1 174 ? -2.732 -2.399 -8.328 1.00 98.81 174 VAL A N 1
ATOM 1334 C CA . VAL A 1 174 ? -2.233 -3.778 -8.401 1.00 98.81 174 VAL A CA 1
ATOM 1335 C C . VAL A 1 174 ? -3.449 -4.695 -8.426 1.00 98.81 174 VAL A C 1
ATOM 1337 O O . VAL A 1 174 ? -4.148 -4.807 -7.419 1.00 98.81 174 VAL A O 1
ATOM 1340 N N . ARG A 1 175 ? -3.754 -5.291 -9.587 1.00 98.44 175 ARG A N 1
ATOM 1341 C CA . ARG A 1 175 ? -5.002 -6.052 -9.769 1.00 98.44 175 ARG A CA 1
ATOM 1342 C C . ARG A 1 175 ? -4.884 -7.331 -10.572 1.00 98.44 175 ARG A C 1
ATOM 1344 O O . ARG A 1 175 ? -4.158 -7.383 -11.559 1.00 98.44 175 ARG A O 1
ATOM 1351 N N . GLY A 1 176 ? -5.764 -8.273 -10.271 1.00 97.44 176 GLY A N 1
ATOM 1352 C CA . GLY A 1 176 ? -5.856 -9.530 -10.994 1.00 97.44 176 GLY A CA 1
ATOM 1353 C C . GLY A 1 176 ? -4.948 -10.582 -10.379 1.00 97.44 176 GLY A C 1
ATOM 1354 O O . GLY A 1 176 ? -3.869 -10.282 -9.867 1.00 97.44 176 GLY A O 1
ATOM 1355 N N . GLU A 1 177 ? -5.401 -11.824 -10.452 1.00 95.75 177 GLU A N 1
ATOM 1356 C CA . GLU A 1 177 ? -4.675 -12.968 -9.923 1.00 95.75 177 GLU A CA 1
ATOM 1357 C C . GLU A 1 177 ? -3.252 -13.047 -10.500 1.00 95.75 177 GLU A C 1
ATOM 1359 O O . GLU A 1 177 ? -3.013 -12.825 -11.692 1.00 95.75 177 GLU A O 1
ATOM 1364 N N . GLY A 1 178 ? -2.286 -13.318 -9.622 1.00 96.69 178 GLY A N 1
ATOM 1365 C CA . GLY A 1 178 ? -0.870 -13.411 -9.970 1.00 96.69 178 GLY A CA 1
ATOM 1366 C C . GLY A 1 178 ? -0.156 -12.069 -10.160 1.00 96.69 178 GLY A C 1
ATOM 1367 O O . GLY A 1 178 ? 1.057 -12.081 -10.385 1.00 96.69 178 GLY A O 1
ATOM 1368 N N . SER A 1 179 ? -0.852 -10.928 -10.067 1.00 98.81 179 SER A N 1
ATOM 1369 C CA . SER A 1 179 ? -0.211 -9.613 -10.104 1.00 98.81 179 SER A CA 1
ATOM 1370 C C . SER A 1 179 ? 0.427 -9.246 -8.782 1.00 98.81 179 SER A C 1
ATOM 1372 O O . SER A 1 179 ? -0.243 -9.236 -7.756 1.00 98.81 179 SER A O 1
ATOM 1374 N N . GLN A 1 180 ? 1.720 -8.918 -8.809 1.00 98.75 180 GLN A N 1
ATOM 1375 C CA . GLN A 1 180 ? 2.495 -8.770 -7.579 1.00 98.75 180 GLN A CA 1
ATOM 1376 C C . GLN A 1 180 ? 3.478 -7.605 -7.627 1.00 98.75 180 GLN A C 1
ATOM 1378 O O . GLN A 1 180 ? 4.199 -7.416 -8.607 1.00 98.75 180 GLN A O 1
ATOM 1383 N N . VAL A 1 181 ? 3.580 -6.882 -6.517 1.00 98.88 181 VAL A N 1
ATOM 1384 C CA . VAL A 1 181 ? 4.705 -5.993 -6.218 1.00 98.88 181 VAL A CA 1
ATOM 1385 C C . VAL A 1 181 ? 5.426 -6.543 -5.001 1.00 98.88 181 VAL A C 1
ATOM 1387 O O . VAL A 1 181 ? 4.894 -6.517 -3.898 1.00 98.88 181 VAL A O 1
ATOM 1390 N N . ASN A 1 182 ? 6.643 -7.033 -5.203 1.00 98.81 182 ASN A N 1
ATOM 1391 C CA . ASN A 1 182 ? 7.481 -7.595 -4.155 1.00 98.81 182 ASN A CA 1
ATOM 1392 C C . ASN A 1 182 ? 8.634 -6.629 -3.868 1.00 98.81 182 ASN A C 1
ATOM 1394 O O . ASN A 1 182 ? 9.392 -6.305 -4.780 1.00 98.81 182 ASN A O 1
ATOM 1398 N N . ALA A 1 183 ? 8.787 -6.181 -2.624 1.00 98.50 183 ALA A N 1
ATOM 1399 C CA . ALA A 1 183 ? 9.836 -5.245 -2.222 1.00 98.50 183 ALA A CA 1
ATOM 1400 C C . ALA A 1 183 ? 10.495 -5.645 -0.890 1.00 98.50 183 ALA A C 1
ATOM 1402 O O . ALA A 1 183 ? 9.945 -6.430 -0.117 1.00 98.50 183 ALA A O 1
ATOM 1403 N N . GLY A 1 184 ? 11.675 -5.099 -0.588 1.00 98.12 184 GLY A N 1
ATOM 1404 C CA . GLY A 1 184 ? 12.169 -5.067 0.793 1.00 98.12 184 GLY A CA 1
ATOM 1405 C C . GLY A 1 184 ? 11.278 -4.155 1.632 1.00 98.12 184 GLY A C 1
ATOM 1406 O O . GLY A 1 184 ? 10.596 -4.606 2.549 1.00 98.12 184 GLY A O 1
ATOM 1407 N N . THR A 1 185 ? 11.199 -2.893 1.217 1.00 97.88 185 THR A N 1
ATOM 1408 C CA . THR A 1 185 ? 10.284 -1.887 1.767 1.00 97.88 185 THR A CA 1
ATOM 1409 C C . THR A 1 185 ? 9.368 -1.358 0.671 1.00 97.88 185 THR A C 1
ATOM 1411 O O . THR A 1 185 ? 9.842 -1.002 -0.411 1.00 97.88 185 THR A O 1
ATOM 1414 N N . PHE A 1 186 ? 8.069 -1.252 0.950 1.00 98.25 186 PHE A N 1
ATOM 1415 C CA . PHE A 1 186 ? 7.124 -0.559 0.075 1.00 98.25 186 PHE A CA 1
ATOM 1416 C C . PHE A 1 186 ? 6.715 0.769 0.710 1.00 98.25 186 PHE A C 1
ATOM 1418 O O . PHE A 1 186 ? 6.151 0.800 1.801 1.00 98.25 186 PHE A O 1
ATOM 1425 N N . PHE A 1 187 ? 7.021 1.874 0.042 1.00 95.81 187 PHE A N 1
ATOM 1426 C CA . PHE A 1 187 ? 6.807 3.214 0.564 1.00 95.81 187 PHE A CA 1
ATOM 1427 C C . PHE A 1 187 ? 5.875 4.002 -0.356 1.00 95.81 187 PHE A C 1
ATOM 1429 O O . PHE A 1 187 ? 6.139 4.152 -1.551 1.00 95.81 187 PHE A O 1
ATOM 1436 N N . MET A 1 188 ? 4.829 4.570 0.233 1.00 94.06 188 MET A N 1
ATOM 1437 C CA . MET A 1 188 ? 3.991 5.601 -0.368 1.00 94.06 188 MET A CA 1
ATOM 1438 C C . MET A 1 188 ? 4.092 6.850 0.502 1.00 94.06 188 MET A C 1
ATOM 1440 O O . MET A 1 188 ? 3.997 6.758 1.717 1.00 94.06 188 MET A O 1
ATOM 1444 N N . GLY A 1 189 ? 4.281 8.015 -0.095 1.00 89.62 189 GLY A N 1
ATOM 1445 C CA . GLY A 1 189 ? 4.366 9.299 0.588 1.00 89.62 189 GLY A CA 1
ATOM 1446 C C . GLY A 1 189 ? 5.293 10.262 -0.147 1.00 89.62 189 GLY A C 1
ATOM 1447 O O . GLY A 1 189 ? 6.147 9.869 -0.946 1.00 89.62 189 GLY A O 1
ATOM 1448 N N . VAL A 1 190 ? 5.182 11.547 0.170 1.00 85.31 190 VAL A N 1
ATOM 1449 C CA . VAL A 1 190 ? 6.009 12.594 -0.450 1.00 85.31 190 VAL A CA 1
ATOM 1450 C C . VAL A 1 190 ? 6.573 13.528 0.607 1.00 85.31 190 VAL A C 1
ATOM 1452 O O . VAL A 1 190 ? 5.987 13.724 1.663 1.00 85.31 190 VAL A O 1
ATOM 1455 N N . TYR A 1 191 ? 7.742 14.099 0.339 1.00 83.69 191 TYR A N 1
ATOM 1456 C CA . TYR A 1 191 ? 8.366 15.053 1.252 1.00 83.69 191 TYR A CA 1
ATOM 1457 C C . TYR A 1 191 ? 7.658 16.417 1.165 1.00 83.69 191 TYR A C 1
ATOM 1459 O O . TYR A 1 191 ? 7.471 16.948 0.065 1.00 83.69 191 TYR A O 1
ATOM 1467 N N . GLY A 1 192 ? 7.288 17.010 2.304 1.00 82.38 192 GLY A N 1
ATOM 1468 C CA . GLY A 1 192 ? 6.727 18.361 2.364 1.00 82.38 192 GLY A CA 1
ATOM 1469 C C . GLY A 1 192 ? 5.529 18.610 1.433 1.00 82.38 192 GLY A C 1
ATOM 1470 O O . GLY A 1 192 ? 4.537 17.884 1.432 1.00 82.38 192 GLY A O 1
ATOM 1471 N N . GLY A 1 193 ? 5.602 19.688 0.644 1.00 74.88 193 GLY A N 1
ATOM 1472 C CA . GLY A 1 193 ? 4.570 20.079 -0.328 1.00 74.88 193 GLY A CA 1
ATOM 1473 C C . GLY A 1 193 ? 4.865 19.666 -1.771 1.00 74.88 193 GLY A C 1
ATOM 1474 O O . GLY A 1 193 ? 4.302 20.262 -2.688 1.00 74.88 193 GLY A O 1
ATOM 1475 N N . TYR A 1 194 ? 5.797 18.734 -1.991 1.00 74.88 194 TYR A N 1
ATOM 1476 C CA . TYR A 1 194 ? 6.306 18.443 -3.331 1.00 74.88 194 TYR A CA 1
ATOM 1477 C C . TYR A 1 194 ? 5.474 17.431 -4.117 1.00 74.88 194 TYR A C 1
ATOM 1479 O O . TYR A 1 194 ? 5.746 17.251 -5.292 1.00 74.88 194 TYR A O 1
ATOM 1487 N N . GLY A 1 195 ? 4.429 16.820 -3.559 1.00 74.38 195 GLY A N 1
ATOM 1488 C CA . GLY A 1 195 ? 3.587 15.880 -4.305 1.00 74.38 195 GLY A CA 1
ATOM 1489 C C . GLY A 1 195 ? 2.096 16.156 -4.202 1.00 74.38 195 GLY A C 1
ATOM 1490 O O . GLY A 1 195 ? 1.635 16.843 -3.291 1.00 74.38 195 GLY A O 1
ATOM 1491 N N . GLY A 1 196 ? 1.355 15.625 -5.173 1.00 85.12 196 GLY A N 1
ATOM 1492 C CA . GLY A 1 196 ? -0.092 15.469 -5.084 1.00 85.12 196 GLY A CA 1
ATOM 1493 C C . GLY A 1 196 ? -0.494 14.251 -4.250 1.00 85.12 196 GLY A C 1
ATOM 1494 O O . GLY A 1 196 ? 0.345 13.445 -3.847 1.00 85.12 196 GLY A O 1
ATOM 1495 N N . ASN A 1 197 ? -1.801 14.114 -4.022 1.00 91.00 197 ASN A N 1
ATOM 1496 C CA . ASN A 1 197 ? -2.369 12.971 -3.312 1.00 91.00 197 ASN A CA 1
ATOM 1497 C C . ASN A 1 197 ? -1.997 11.662 -4.014 1.00 91.00 197 ASN A C 1
ATOM 1499 O O . ASN A 1 197 ? -2.179 11.523 -5.226 1.00 91.00 197 ASN A O 1
ATOM 1503 N N . GLN A 1 198 ? -1.483 10.712 -3.239 1.00 93.31 198 GLN A N 1
ATOM 1504 C CA . GLN A 1 198 ? -1.126 9.384 -3.709 1.00 93.31 198 GLN A CA 1
ATOM 1505 C C . GLN A 1 198 ? -2.232 8.397 -3.374 1.00 93.31 198 GLN A C 1
ATOM 1507 O O . GLN A 1 198 ? -2.707 8.339 -2.240 1.00 93.31 198 GLN A O 1
ATOM 1512 N N . PHE A 1 199 ? -2.600 7.586 -4.355 1.00 96.62 199 PHE A N 1
ATOM 1513 C CA . PHE A 1 199 ? -3.615 6.558 -4.207 1.00 96.62 199 PHE A CA 1
ATOM 1514 C C . PHE A 1 199 ? -3.118 5.255 -4.824 1.00 96.62 199 PHE A C 1
ATOM 1516 O O . PHE A 1 199 ? -2.673 5.258 -5.971 1.00 96.62 199 PHE A O 1
ATOM 1523 N N . LEU A 1 200 ? -3.225 4.150 -4.089 1.00 98.62 200 LEU A N 1
ATOM 1524 C CA . LEU A 1 200 ? -3.002 2.798 -4.591 1.00 98.62 200 LEU A CA 1
ATOM 1525 C C . LEU A 1 200 ? -4.191 1.914 -4.226 1.00 98.62 200 LEU A C 1
ATOM 1527 O O . LEU A 1 200 ? -4.551 1.815 -3.056 1.00 98.62 200 LEU A O 1
ATOM 1531 N N . SER A 1 201 ? -4.755 1.226 -5.216 1.00 98.75 201 SER A N 1
ATOM 1532 C CA . SER A 1 201 ? -5.704 0.139 -4.981 1.00 98.75 201 SER A CA 1
ATOM 1533 C C . SER A 1 201 ? -5.048 -1.215 -5.229 1.00 98.75 201 SER A C 1
ATOM 1535 O O . SER A 1 201 ? -4.487 -1.450 -6.297 1.00 98.75 201 SER A O 1
ATOM 1537 N N . VAL A 1 202 ? -5.141 -2.103 -4.246 1.00 98.88 202 VAL A N 1
ATOM 1538 C CA . VAL A 1 202 ? -4.736 -3.506 -4.325 1.00 98.88 202 VAL A CA 1
ATOM 1539 C C . VAL A 1 202 ? -6.013 -4.336 -4.287 1.00 98.88 202 VAL A C 1
ATOM 1541 O O . VAL A 1 202 ? -6.700 -4.362 -3.266 1.00 98.88 202 VAL A O 1
ATOM 1544 N N . ASN A 1 203 ? -6.388 -4.928 -5.421 1.00 98.69 203 ASN A N 1
ATOM 1545 C CA . ASN A 1 203 ? -7.717 -5.518 -5.587 1.00 98.69 203 ASN A CA 1
ATOM 1546 C C . ASN A 1 203 ? -7.744 -6.751 -6.491 1.00 98.69 203 ASN A C 1
ATOM 1548 O O . ASN A 1 203 ? -6.776 -7.036 -7.192 1.00 98.69 203 ASN A O 1
ATOM 1552 N N . ASN A 1 204 ? -8.866 -7.475 -6.498 1.00 98.00 204 ASN A N 1
ATOM 1553 C CA . ASN A 1 204 ? -9.127 -8.591 -7.413 1.00 98.00 204 ASN A CA 1
ATOM 1554 C C . ASN A 1 204 ? -7.983 -9.625 -7.445 1.00 98.00 204 ASN A C 1
ATOM 1556 O O . ASN A 1 204 ? -7.522 -10.004 -8.519 1.00 98.00 204 ASN A O 1
ATOM 1560 N N . GLY A 1 205 ? -7.467 -10.015 -6.275 1.00 97.19 205 GLY A N 1
ATOM 1561 C CA . GLY A 1 205 ? -6.358 -10.972 -6.146 1.00 97.19 205 GLY A CA 1
ATOM 1562 C C . GLY A 1 205 ? -4.955 -10.422 -6.441 1.00 97.19 205 GLY A C 1
ATOM 1563 O O . GLY A 1 205 ? -4.001 -11.194 -6.461 1.00 97.19 205 GLY A O 1
ATOM 1564 N N . GLY A 1 206 ? -4.806 -9.114 -6.673 1.00 98.75 206 GLY A N 1
ATOM 1565 C CA . GLY A 1 206 ? -3.496 -8.466 -6.738 1.00 98.75 206 GLY A CA 1
ATOM 1566 C C . GLY A 1 206 ? -2.822 -8.393 -5.363 1.00 98.75 206 GLY A C 1
ATOM 1567 O O . GLY A 1 206 ? -3.506 -8.305 -4.340 1.00 98.75 206 GLY A O 1
ATOM 1568 N N . GLU A 1 207 ? -1.487 -8.390 -5.338 1.00 98.88 207 GLU A N 1
ATOM 1569 C CA . GLU A 1 207 ? -0.705 -8.453 -4.100 1.00 98.88 207 GLU A CA 1
ATOM 1570 C C . GLU A 1 207 ? 0.412 -7.405 -4.009 1.00 98.88 207 GLU A C 1
ATOM 1572 O O . GLU A 1 207 ? 1.175 -7.189 -4.956 1.00 98.88 207 GLU A O 1
ATOM 1577 N N . VAL A 1 208 ? 0.577 -6.808 -2.828 1.00 98.88 208 VAL A N 1
ATOM 1578 C CA . VAL A 1 208 ? 1.770 -6.025 -2.469 1.00 98.88 208 VAL A CA 1
ATOM 1579 C C . VAL A 1 208 ? 2.440 -6.667 -1.262 1.00 98.88 208 VAL A C 1
ATOM 1581 O O . VAL A 1 208 ? 1.887 -6.673 -0.166 1.00 98.88 208 VAL A O 1
ATOM 1584 N N . ASN A 1 209 ? 3.651 -7.175 -1.458 1.00 98.75 209 ASN A N 1
ATOM 1585 C CA . ASN A 1 209 ? 4.406 -7.915 -0.456 1.00 98.75 209 ASN A CA 1
ATOM 1586 C C . ASN A 1 209 ? 5.702 -7.160 -0.129 1.00 98.75 209 ASN A C 1
ATOM 1588 O O . ASN A 1 209 ? 6.565 -6.984 -0.993 1.00 98.75 209 ASN A O 1
ATOM 1592 N N . ALA A 1 210 ? 5.861 -6.725 1.119 1.00 98.69 210 ALA A N 1
ATOM 1593 C CA . ALA A 1 210 ? 7.086 -6.106 1.613 1.00 98.69 210 ALA A CA 1
ATOM 1594 C C . ALA A 1 210 ? 7.734 -6.995 2.678 1.00 98.69 210 ALA A C 1
ATOM 1596 O O . ALA A 1 210 ? 7.111 -7.338 3.677 1.00 98.69 210 ALA A O 1
ATOM 1597 N N . ARG A 1 211 ? 9.007 -7.355 2.486 1.00 98.44 211 ARG A N 1
ATOM 1598 C CA . ARG A 1 211 ? 9.730 -8.233 3.424 1.00 98.44 211 ARG A CA 1
ATOM 1599 C C . ARG A 1 211 ? 10.007 -7.589 4.780 1.00 98.44 211 ARG A C 1
ATOM 1601 O O . ARG A 1 211 ? 10.191 -8.312 5.749 1.00 98.44 211 ARG A O 1
ATOM 1608 N N . GLU A 1 212 ? 10.085 -6.263 4.842 1.00 98.25 212 GLU A N 1
ATOM 1609 C CA . GLU A 1 212 ? 10.433 -5.528 6.060 1.00 98.25 212 GLU A CA 1
ATOM 1610 C C . GLU A 1 212 ? 9.252 -4.700 6.564 1.00 98.25 212 GLU A C 1
ATOM 1612 O O . GLU A 1 212 ? 8.774 -4.914 7.677 1.00 98.25 212 GLU A O 1
ATOM 1617 N N . HIS A 1 213 ? 8.777 -3.745 5.762 1.00 96.81 213 HIS A N 1
ATOM 1618 C CA . HIS A 1 213 ? 7.641 -2.910 6.139 1.00 96.81 213 HIS A CA 1
ATOM 1619 C C . HIS A 1 213 ? 6.958 -2.237 4.944 1.00 96.81 213 HIS A C 1
ATOM 1621 O O . HIS A 1 213 ? 7.571 -1.974 3.904 1.00 96.81 213 HIS A O 1
ATOM 1627 N N . ILE A 1 214 ? 5.679 -1.914 5.134 1.00 98.69 214 ILE A N 1
ATOM 1628 C CA . ILE A 1 214 ? 4.925 -0.961 4.317 1.00 98.69 214 ILE A CA 1
ATOM 1629 C C . ILE A 1 214 ? 4.874 0.365 5.080 1.00 98.69 214 ILE A C 1
ATOM 1631 O O . ILE A 1 214 ? 4.546 0.390 6.264 1.00 98.69 214 ILE A O 1
ATOM 1635 N N . SER A 1 215 ? 5.187 1.475 4.421 1.00 97.31 215 SER A N 1
ATOM 1636 C CA . SER A 1 215 ? 5.135 2.810 5.024 1.00 97.31 215 SER A CA 1
ATOM 1637 C C . SER A 1 215 ? 4.219 3.719 4.219 1.00 97.31 215 SER A C 1
ATOM 1639 O O . SER A 1 215 ? 4.399 3.864 3.007 1.00 97.31 215 SER A O 1
ATOM 1641 N N . LEU A 1 216 ? 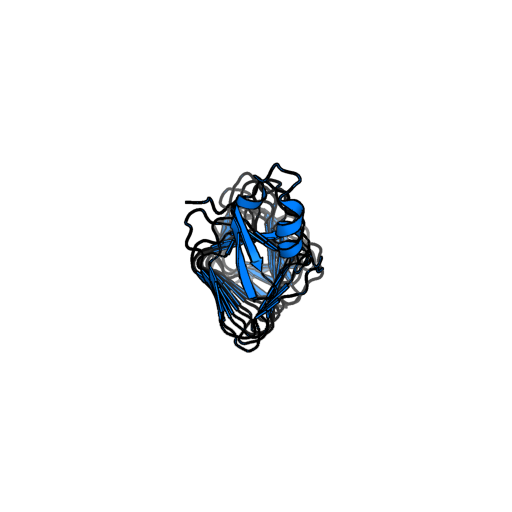3.231 4.301 4.896 1.00 96.94 216 LEU A N 1
ATOM 1642 C CA . LEU A 1 216 ? 2.228 5.186 4.322 1.00 96.94 216 LEU A CA 1
ATOM 1643 C C . LEU A 1 216 ? 2.398 6.594 4.882 1.00 96.94 216 LEU A C 1
ATOM 1645 O O . LEU A 1 216 ? 2.215 6.852 6.070 1.00 96.94 216 LEU A O 1
ATOM 1649 N N . GLY A 1 217 ? 2.703 7.515 3.986 1.00 92.38 217 GLY A N 1
ATOM 1650 C CA . GLY A 1 217 ? 2.973 8.907 4.260 1.00 92.38 217 GLY A CA 1
ATOM 1651 C C . GLY A 1 217 ? 4.388 9.186 4.760 1.00 92.38 217 GLY A C 1
ATOM 1652 O O . GLY A 1 217 ? 5.136 8.315 5.205 1.00 92.38 217 GLY A O 1
ATOM 1653 N N . TYR A 1 218 ? 4.749 10.462 4.710 1.00 88.94 218 TYR A N 1
ATOM 1654 C CA . TYR A 1 218 ? 5.992 10.997 5.260 1.00 88.94 218 TYR A CA 1
ATOM 1655 C C . TYR A 1 218 ? 5.709 11.955 6.430 1.00 88.94 218 TYR A C 1
ATOM 1657 O O . TYR A 1 218 ? 4.561 12.348 6.631 1.00 88.94 218 TYR A O 1
ATOM 1665 N N . TYR A 1 219 ? 6.701 12.300 7.259 1.00 87.44 219 TYR A N 1
ATOM 1666 C CA . TYR A 1 219 ? 6.437 12.992 8.534 1.00 87.44 219 TYR A CA 1
ATOM 1667 C C . TYR A 1 219 ? 5.902 14.430 8.362 1.00 87.44 219 TYR A C 1
ATOM 1669 O O . TYR A 1 219 ? 5.105 14.878 9.182 1.00 87.44 219 TYR A O 1
ATOM 1677 N N . ASP A 1 220 ? 6.296 15.152 7.309 1.00 86.44 220 ASP A N 1
ATOM 1678 C CA . ASP A 1 220 ? 5.900 16.546 7.035 1.00 86.44 220 ASP A CA 1
ATOM 1679 C C . ASP A 1 220 ? 5.078 16.720 5.752 1.00 86.44 220 ASP A C 1
ATOM 1681 O O . ASP A 1 220 ? 4.947 17.839 5.241 1.00 86.44 220 ASP A O 1
ATOM 1685 N N . GLN A 1 221 ? 4.526 15.626 5.225 1.00 86.88 221 GLN A N 1
ATOM 1686 C CA . GLN A 1 221 ? 3.785 15.683 3.974 1.00 86.88 221 GLN A CA 1
ATOM 1687 C C . GLN A 1 221 ? 2.520 16.538 4.092 1.00 86.88 221 GLN A C 1
ATOM 1689 O O . GLN A 1 221 ? 1.853 16.549 5.126 1.00 86.88 221 GLN A O 1
ATOM 1694 N N . ARG A 1 222 ? 2.190 17.253 3.014 1.00 87.94 222 ARG A N 1
ATOM 1695 C CA . ARG A 1 222 ? 0.963 18.062 2.903 1.00 87.94 222 ARG A CA 1
ATOM 1696 C C . ARG A 1 222 ? -0.137 17.399 2.077 1.00 87.94 222 ARG A C 1
ATOM 1698 O O . ARG A 1 222 ? -1.256 17.896 2.082 1.00 87.94 222 ARG A O 1
ATOM 1705 N N . SER A 1 223 ? 0.190 16.337 1.352 1.00 89.31 223 SER A N 1
ATOM 1706 C CA . SER A 1 223 ? -0.737 15.569 0.520 1.00 89.31 223 SER A CA 1
ATOM 1707 C C . SER A 1 223 ? -1.216 14.314 1.234 1.00 89.31 223 SER A C 1
ATOM 1709 O O . SER A 1 223 ? -0.557 13.831 2.155 1.00 89.31 223 SER A O 1
ATOM 1711 N N . ASP A 1 224 ? -2.307 13.746 0.740 1.00 92.69 224 ASP A N 1
ATOM 1712 C CA . ASP A 1 224 ? -2.851 12.496 1.258 1.00 92.69 224 ASP A CA 1
ATOM 1713 C C . ASP A 1 224 ? -2.131 11.285 0.659 1.00 92.69 224 ASP A C 1
ATOM 1715 O O . ASP A 1 224 ? -1.655 11.308 -0.479 1.00 92.69 224 ASP A O 1
ATOM 1719 N N . THR A 1 225 ? -2.045 10.203 1.425 1.00 94.69 225 THR A N 1
ATOM 1720 C CA . THR A 1 225 ? -1.549 8.898 0.980 1.00 94.69 225 THR A CA 1
ATOM 1721 C C . THR A 1 225 ? -2.570 7.835 1.331 1.00 94.69 225 THR A C 1
ATOM 1723 O O . THR A 1 225 ? -2.768 7.542 2.503 1.00 94.69 225 THR A O 1
ATOM 1726 N N . THR A 1 226 ? -3.204 7.243 0.325 1.00 97.94 226 THR A N 1
ATOM 1727 C CA . THR A 1 226 ? -4.262 6.247 0.518 1.00 97.94 226 THR A CA 1
ATOM 1728 C C . THR A 1 226 ? -3.868 4.911 -0.095 1.00 97.94 226 THR A C 1
ATOM 1730 O O . THR A 1 226 ? -3.609 4.827 -1.297 1.00 97.94 226 THR A O 1
ATOM 1733 N N . LEU A 1 227 ? -3.866 3.862 0.724 1.00 98.81 227 LEU A N 1
ATOM 1734 C CA . LEU A 1 227 ? -3.739 2.472 0.300 1.00 98.81 227 LEU A CA 1
ATOM 1735 C C . LEU A 1 227 ? -5.065 1.751 0.557 1.00 98.81 227 LEU A C 1
ATOM 1737 O O . LEU A 1 227 ? -5.449 1.552 1.706 1.00 98.81 227 LEU A O 1
ATOM 1741 N N . VAL A 1 228 ? -5.755 1.355 -0.511 1.00 98.88 228 VAL A N 1
ATOM 1742 C CA . VAL A 1 228 ? -7.013 0.600 -0.447 1.00 98.88 228 VAL A CA 1
ATOM 1743 C C . VAL A 1 228 ? -6.751 -0.866 -0.757 1.00 98.88 228 VAL A C 1
ATOM 1745 O O . VAL A 1 228 ? -6.215 -1.180 -1.819 1.00 98.88 228 VAL A O 1
ATOM 1748 N N . VAL A 1 229 ? -7.196 -1.756 0.125 1.00 98.88 229 VAL A N 1
ATOM 1749 C CA . VAL A 1 229 ? -7.129 -3.209 -0.045 1.00 98.88 229 VAL A CA 1
ATOM 1750 C C . VAL A 1 229 ? -8.557 -3.749 -0.127 1.00 98.88 229 VAL A C 1
ATOM 1752 O O . VAL A 1 229 ? -9.297 -3.697 0.857 1.00 98.88 229 VAL A O 1
ATOM 1755 N N . SER A 1 230 ? -8.974 -4.213 -1.305 1.00 98.81 230 SER A N 1
ATOM 1756 C CA . SER A 1 230 ? -10.380 -4.537 -1.599 1.00 98.81 230 SER A CA 1
ATOM 1757 C C . SER A 1 230 ? -10.525 -5.784 -2.452 1.00 98.81 230 SER A C 1
ATOM 1759 O O . SER A 1 230 ? -9.556 -6.238 -3.046 1.00 98.81 230 SER A O 1
ATOM 1761 N N . ASP A 1 231 ? -11.737 -6.323 -2.554 1.00 98.38 231 ASP A N 1
ATOM 1762 C CA . ASP A 1 231 ? -12.107 -7.352 -3.534 1.00 98.38 231 ASP A CA 1
ATOM 1763 C C . ASP A 1 231 ? -11.112 -8.534 -3.568 1.00 98.38 231 ASP A C 1
ATOM 1765 O O . ASP A 1 231 ? -10.639 -8.946 -4.628 1.00 98.38 231 ASP A O 1
ATOM 1769 N N . GLY A 1 232 ? -10.710 -9.024 -2.389 1.00 97.94 232 GLY A N 1
ATOM 1770 C CA . GLY A 1 232 ? -9.742 -10.119 -2.247 1.00 97.94 232 GLY A CA 1
ATOM 1771 C C . GLY A 1 232 ? -8.285 -9.784 -2.601 1.00 97.94 232 GLY A C 1
ATOM 1772 O O . GLY A 1 232 ? -7.448 -10.681 -2.623 1.00 97.94 232 GLY A O 1
ATOM 1773 N N . GLY A 1 233 ? -7.950 -8.521 -2.882 1.00 98.81 233 GLY A N 1
ATOM 1774 C CA . GLY A 1 233 ? -6.561 -8.062 -2.951 1.00 98.81 233 GLY A CA 1
ATOM 1775 C C . GLY A 1 233 ? -5.855 -8.226 -1.604 1.00 98.81 233 GLY A C 1
ATOM 1776 O O . GLY A 1 233 ? -6.503 -8.202 -0.556 1.00 98.81 233 GLY A O 1
ATOM 1777 N N . LYS A 1 234 ? -4.530 -8.389 -1.618 1.00 98.88 234 LYS A N 1
ATOM 1778 C CA . LYS A 1 234 ? -3.740 -8.683 -0.417 1.00 98.88 234 LYS A CA 1
ATOM 1779 C C . LYS A 1 234 ? -2.555 -7.738 -0.267 1.00 98.88 234 LYS A C 1
ATOM 1781 O O . LYS A 1 234 ? -1.819 -7.487 -1.216 1.00 98.88 234 LYS A O 1
ATOM 1786 N N . ILE A 1 235 ? -2.314 -7.273 0.952 1.00 98.94 235 ILE A N 1
ATOM 1787 C CA . ILE A 1 235 ? -1.021 -6.700 1.329 1.00 98.94 235 ILE A CA 1
ATOM 1788 C C . ILE A 1 235 ? -0.380 -7.555 2.414 1.00 98.94 235 ILE A C 1
ATOM 1790 O O . ILE A 1 235 ? -1.091 -8.049 3.288 1.00 98.94 235 ILE A O 1
ATOM 1794 N N . SER A 1 236 ? 0.938 -7.738 2.353 1.00 98.81 236 SER A N 1
ATOM 1795 C CA . SER A 1 236 ? 1.686 -8.513 3.344 1.00 98.81 236 SER A CA 1
ATOM 1796 C C . SER A 1 236 ? 2.977 -7.816 3.752 1.00 98.81 236 SER A C 1
ATOM 1798 O O . SER A 1 236 ? 3.762 -7.415 2.888 1.00 98.81 236 SER A O 1
ATOM 1800 N N . ALA A 1 237 ? 3.186 -7.649 5.058 1.00 98.69 237 ALA A N 1
ATOM 1801 C CA . ALA A 1 237 ? 4.436 -7.162 5.635 1.00 98.69 237 ALA A CA 1
ATOM 1802 C C . ALA A 1 237 ? 4.490 -7.440 7.143 1.00 98.69 237 ALA A C 1
ATOM 1804 O O . ALA A 1 237 ? 3.453 -7.339 7.791 1.00 98.69 237 ALA A O 1
ATOM 1805 N N . PRO A 1 238 ? 5.673 -7.644 7.753 1.00 98.75 238 PRO A N 1
ATOM 1806 C CA . PRO A 1 238 ? 5.776 -7.718 9.214 1.00 98.75 238 PRO A CA 1
ATOM 1807 C C . PRO A 1 238 ? 5.173 -6.483 9.900 1.00 98.75 238 PRO A C 1
ATOM 1809 O O . PRO A 1 238 ? 4.492 -6.580 10.918 1.00 98.75 238 PRO A O 1
ATOM 1812 N N . LYS A 1 239 ? 5.377 -5.301 9.306 1.00 98.62 239 LYS A N 1
ATOM 1813 C CA . LYS A 1 239 ? 4.929 -4.030 9.872 1.00 98.62 239 LYS A CA 1
ATOM 1814 C C . LYS A 1 239 ? 4.348 -3.088 8.827 1.00 98.62 239 LYS A C 1
ATOM 1816 O O . LYS A 1 239 ? 4.918 -2.920 7.750 1.00 98.62 239 LYS A O 1
ATOM 1821 N N . ILE A 1 240 ? 3.272 -2.397 9.191 1.00 98.81 240 ILE A N 1
ATOM 1822 C CA . ILE A 1 240 ? 2.692 -1.295 8.422 1.00 98.81 240 ILE A CA 1
ATOM 1823 C C . ILE A 1 240 ? 2.726 -0.022 9.272 1.00 98.81 240 ILE A C 1
ATOM 1825 O O . ILE A 1 240 ? 2.171 0.010 10.367 1.00 98.81 240 ILE A O 1
ATOM 1829 N N . SER A 1 241 ? 3.365 1.038 8.782 1.00 98.25 241 SER A N 1
ATOM 1830 C CA . SER A 1 241 ? 3.475 2.318 9.492 1.00 98.25 241 SER A CA 1
ATOM 1831 C C . SER A 1 241 ? 2.613 3.388 8.819 1.00 98.25 241 SER A C 1
ATOM 1833 O O . SER A 1 241 ? 2.763 3.645 7.626 1.00 98.25 241 SER A O 1
ATOM 1835 N N . LEU A 1 242 ? 1.738 4.039 9.587 1.00 98.25 242 LEU A N 1
ATOM 1836 C CA . LEU A 1 242 ? 0.893 5.153 9.152 1.00 98.25 242 LEU A CA 1
ATOM 1837 C C . LEU A 1 242 ? 1.444 6.475 9.707 1.00 98.25 242 LEU A C 1
ATOM 1839 O O . LEU A 1 242 ? 1.473 6.704 10.919 1.00 98.25 242 LEU A O 1
ATOM 1843 N N . SER A 1 243 ? 1.882 7.352 8.807 1.00 95.06 243 SER A N 1
ATOM 1844 C CA . SER A 1 243 ? 2.395 8.701 9.070 1.00 95.06 243 SER A CA 1
ATOM 1845 C C . SER A 1 243 ? 1.323 9.770 8.798 1.00 95.06 243 SER A C 1
ATOM 1847 O O . SER A 1 243 ? 0.154 9.463 8.619 1.00 95.06 243 SER A O 1
ATOM 1849 N N . THR A 1 244 ? 1.693 11.046 8.800 1.00 93.12 244 THR A N 1
ATOM 1850 C CA . THR A 1 244 ? 0.877 12.213 8.419 1.00 93.12 244 THR A CA 1
ATOM 1851 C C . THR A 1 244 ? 0.031 11.980 7.171 1.00 93.12 244 THR A C 1
ATOM 1853 O O . THR A 1 244 ? 0.556 11.490 6.181 1.00 93.12 244 THR A O 1
ATOM 1856 N N . ASN A 1 245 ? -1.240 12.379 7.194 1.00 93.69 245 ASN A N 1
ATOM 1857 C CA . ASN A 1 245 ? -2.202 12.321 6.085 1.00 93.69 245 ASN A CA 1
ATOM 1858 C C . ASN A 1 245 ? -2.245 10.948 5.393 1.00 93.69 245 ASN A C 1
ATOM 1860 O O . ASN A 1 245 ? -2.214 10.859 4.166 1.00 93.69 245 ASN A O 1
ATOM 1864 N N . SER A 1 246 ? -2.225 9.866 6.176 1.00 97.00 246 SER A N 1
ATOM 1865 C CA . SER A 1 246 ? -2.228 8.499 5.647 1.00 97.00 246 SER A CA 1
ATOM 1866 C C . SER A 1 246 ? -3.529 7.764 5.944 1.00 97.00 246 SER A C 1
ATOM 1868 O O . SER A 1 246 ? -4.095 7.864 7.032 1.00 97.00 246 SER A O 1
ATOM 1870 N N . GLU A 1 247 ? -3.989 6.990 4.971 1.00 98.56 247 GLU A N 1
ATOM 1871 C CA . GLU A 1 247 ? -5.163 6.140 5.075 1.00 98.56 247 GLU A CA 1
ATOM 1872 C C . GLU A 1 247 ? -4.828 4.724 4.603 1.00 98.56 247 GLU A C 1
ATOM 1874 O O . GLU A 1 247 ? -4.433 4.508 3.456 1.00 98.56 247 GLU A O 1
ATOM 1879 N N . LEU A 1 248 ? -5.009 3.756 5.501 1.00 98.88 248 LEU A N 1
ATOM 1880 C CA . LEU A 1 248 ? -5.066 2.337 5.171 1.00 98.88 248 LEU A CA 1
ATOM 1881 C C . LEU A 1 248 ? -6.531 1.908 5.186 1.00 98.88 248 LEU A C 1
ATOM 1883 O O . LEU A 1 248 ? -7.154 1.872 6.244 1.00 98.88 248 LEU A O 1
ATOM 1887 N N . ALA A 1 249 ? -7.084 1.585 4.027 1.00 98.88 249 ALA A N 1
ATOM 1888 C CA . ALA A 1 249 ? -8.494 1.263 3.885 1.00 98.88 249 ALA A CA 1
ATOM 1889 C C . ALA A 1 249 ? -8.712 -0.217 3.555 1.00 98.88 249 ALA A C 1
ATOM 1891 O O . ALA A 1 249 ? -8.178 -0.730 2.572 1.00 98.88 249 ALA A O 1
ATOM 1892 N N . LEU A 1 250 ? -9.554 -0.882 4.343 1.00 98.88 250 LEU A N 1
ATOM 1893 C CA . LEU A 1 250 ? -10.070 -2.219 4.075 1.00 98.88 250 LEU A CA 1
ATOM 1894 C C . LEU A 1 250 ? -11.448 -2.102 3.405 1.00 98.88 250 LEU A C 1
ATOM 1896 O O . LEU A 1 250 ? -12.409 -1.624 4.014 1.00 98.88 250 LEU A O 1
ATOM 1900 N N . GLY A 1 251 ? -11.535 -2.525 2.144 1.00 98.75 251 GLY A N 1
ATOM 1901 C CA . GLY A 1 251 ? -12.704 -2.351 1.280 1.00 98.75 251 GLY A CA 1
ATOM 1902 C C . GLY A 1 251 ? -12.629 -1.062 0.461 1.00 98.75 251 GLY A C 1
ATOM 1903 O O . GLY A 1 251 ? -12.238 -1.081 -0.702 1.00 98.75 251 GLY A O 1
ATOM 1904 N N . ALA A 1 252 ? -13.000 0.077 1.035 1.00 98.62 252 ALA A N 1
ATOM 1905 C CA . ALA A 1 252 ? -12.972 1.363 0.342 1.00 98.62 252 ALA A CA 1
ATOM 1906 C C . ALA A 1 252 ? -12.437 2.485 1.236 1.00 98.62 252 ALA A C 1
ATOM 1908 O O . ALA A 1 252 ? -12.565 2.439 2.455 1.00 98.62 252 ALA A O 1
ATOM 1909 N N . GLN A 1 253 ? -11.849 3.515 0.630 1.00 98.00 253 GLN A N 1
ATOM 1910 C CA . GLN A 1 253 ? -11.448 4.721 1.360 1.00 98.00 253 GLN A CA 1
ATOM 1911 C C . GLN A 1 253 ? -12.664 5.463 1.944 1.00 98.00 253 GLN A C 1
ATOM 1913 O O . GLN A 1 253 ? -13.809 5.271 1.509 1.00 98.00 253 GLN A O 1
ATOM 1918 N N . GLU A 1 254 ? -12.417 6.340 2.910 1.00 97.25 254 GLU A N 1
ATOM 1919 C CA . GLU A 1 254 ? -13.431 7.197 3.513 1.00 97.25 254 GLU A CA 1
ATOM 1920 C C . GLU A 1 254 ? -14.122 8.069 2.447 1.00 97.25 254 GLU A C 1
ATOM 1922 O O . GLU A 1 254 ? -13.515 8.540 1.485 1.00 97.25 254 GLU A O 1
ATOM 1927 N N . GLY A 1 255 ? -15.440 8.240 2.577 1.00 97.44 255 GLY A N 1
ATOM 1928 C CA . GLY A 1 255 ? -16.258 8.984 1.611 1.00 97.44 255 GLY A CA 1
ATOM 1929 C C . GLY A 1 255 ? -16.574 8.240 0.306 1.00 97.44 255 GLY A C 1
ATOM 1930 O O . GLY A 1 255 ? -17.339 8.754 -0.507 1.00 97.44 255 GLY A O 1
ATOM 1931 N N . SER A 1 256 ? -16.041 7.031 0.101 1.00 98.25 256 SER A N 1
ATOM 1932 C CA . SER A 1 256 ? -16.380 6.172 -1.043 1.00 98.25 256 SER A CA 1
ATOM 1933 C C . SER A 1 256 ? -17.403 5.094 -0.670 1.00 98.25 256 SER A C 1
ATOM 1935 O O . SER A 1 256 ? -17.554 4.732 0.497 1.00 98.25 256 SER A O 1
ATOM 1937 N N . ALA A 1 257 ? -18.110 4.557 -1.668 1.00 98.38 257 ALA A N 1
ATOM 1938 C CA . ALA A 1 257 ? -19.001 3.416 -1.467 1.00 98.38 257 ALA A CA 1
ATOM 1939 C C . ALA A 1 257 ? -18.208 2.172 -1.034 1.00 98.38 257 ALA A C 1
ATOM 1941 O O . ALA A 1 257 ? -17.136 1.906 -1.581 1.00 98.38 257 ALA A O 1
ATOM 1942 N N . ALA A 1 258 ? -18.755 1.421 -0.076 1.00 98.56 258 ALA A N 1
ATOM 1943 C CA . ALA A 1 258 ? -18.159 0.187 0.426 1.00 98.56 258 ALA A CA 1
ATOM 1944 C C . ALA A 1 258 ? -17.927 -0.840 -0.698 1.00 98.56 258 ALA A C 1
ATOM 1946 O O . ALA A 1 258 ? -18.718 -0.932 -1.640 1.00 98.56 258 ALA A O 1
ATOM 1947 N N . LYS A 1 259 ? -16.869 -1.645 -0.564 1.00 98.56 259 LYS A N 1
ATOM 1948 C CA . LYS A 1 259 ? -16.518 -2.755 -1.473 1.00 98.56 259 LYS A CA 1
ATOM 1949 C C . LYS A 1 259 ? -16.257 -4.044 -0.703 1.00 98.56 259 LYS A C 1
ATOM 1951 O O . LYS A 1 259 ? -16.180 -3.998 0.519 1.00 98.56 259 LYS A O 1
ATOM 1956 N N . ALA A 1 260 ? -16.077 -5.179 -1.375 1.00 98.62 260 ALA A N 1
ATOM 1957 C CA . ALA A 1 260 ? -15.652 -6.383 -0.666 1.00 98.62 260 ALA A CA 1
ATOM 1958 C C . ALA A 1 260 ? -14.291 -6.148 0.009 1.00 98.62 260 ALA A C 1
ATOM 1960 O O . ALA A 1 260 ? -13.465 -5.372 -0.491 1.00 98.62 260 ALA A O 1
ATOM 1961 N N . ALA A 1 261 ? -14.072 -6.763 1.169 1.00 98.69 261 ALA A N 1
ATOM 1962 C CA . ALA A 1 261 ? -12.824 -6.574 1.894 1.00 98.69 261 ALA A CA 1
ATOM 1963 C C . ALA A 1 261 ? -11.652 -7.219 1.135 1.00 98.69 261 ALA A C 1
ATOM 1965 O O . ALA A 1 261 ? -11.807 -8.166 0.360 1.00 98.69 261 ALA A O 1
ATOM 1966 N N . GLY A 1 262 ? -10.460 -6.666 1.339 1.00 98.69 262 GLY A N 1
ATOM 1967 C CA . GLY A 1 262 ? -9.212 -7.328 0.982 1.00 98.69 262 GLY A CA 1
ATOM 1968 C C . GLY A 1 262 ? -8.623 -8.091 2.168 1.00 98.69 262 GLY A C 1
ATOM 1969 O O . GLY A 1 262 ? -9.312 -8.398 3.139 1.00 98.69 262 GLY A O 1
ATOM 1970 N N . ILE A 1 263 ? -7.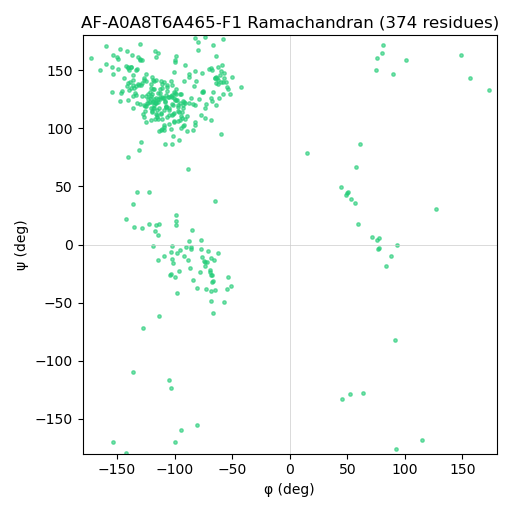324 -8.365 2.104 1.00 98.81 263 ILE A N 1
ATOM 1971 C CA . ILE A 1 263 ? -6.569 -9.066 3.143 1.00 98.81 263 ILE A CA 1
ATOM 1972 C C . ILE A 1 263 ? -5.392 -8.191 3.573 1.00 98.81 263 ILE A C 1
ATOM 1974 O O . ILE A 1 263 ? -4.533 -7.846 2.761 1.00 98.81 263 ILE A O 1
ATOM 1978 N N . ILE A 1 264 ? -5.342 -7.858 4.861 1.00 98.81 264 ILE A N 1
ATOM 1979 C CA . ILE A 1 264 ? -4.192 -7.201 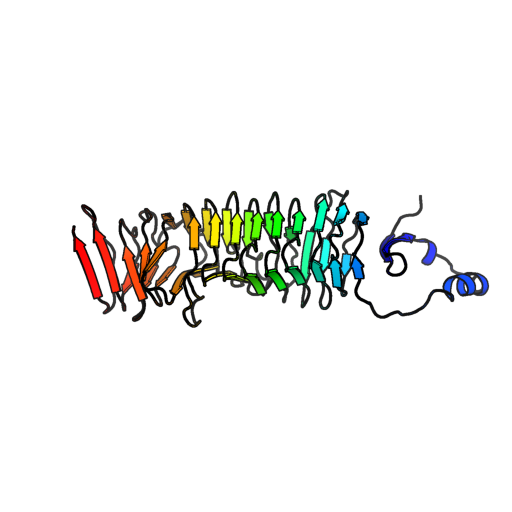5.488 1.00 98.81 264 ILE A CA 1
ATOM 1980 C C . ILE A 1 264 ? -3.469 -8.257 6.320 1.00 98.81 264 ILE A C 1
ATOM 1982 O O . ILE A 1 264 ? -3.939 -8.647 7.385 1.00 98.81 264 ILE A O 1
ATOM 1986 N N . ASP A 1 265 ? -2.344 -8.732 5.801 1.00 98.69 265 ASP A N 1
ATOM 1987 C CA . ASP A 1 265 ? -1.501 -9.755 6.413 1.00 98.69 265 ASP A CA 1
ATOM 1988 C C . ASP A 1 265 ? -0.278 -9.085 7.046 1.00 98.69 265 ASP A C 1
ATOM 1990 O O . ASP A 1 265 ? 0.752 -8.878 6.405 1.00 98.69 265 ASP A O 1
ATOM 1994 N N . ALA A 1 266 ? -0.432 -8.645 8.292 1.00 98.69 266 ALA A N 1
ATOM 1995 C CA . ALA A 1 266 ? 0.638 -8.000 9.036 1.00 98.69 266 ALA A CA 1
ATOM 1996 C C . ALA A 1 266 ? 0.645 -8.425 10.500 1.00 98.69 266 ALA A C 1
ATOM 1998 O O . ALA A 1 266 ? -0.399 -8.742 11.068 1.00 98.69 266 ALA A O 1
ATOM 1999 N N . GLU A 1 267 ? 1.824 -8.381 11.118 1.00 98.56 267 GLU A N 1
ATOM 2000 C CA . GLU A 1 267 ? 1.962 -8.605 12.559 1.00 98.56 267 GLU A CA 1
ATOM 2001 C C . GLU A 1 267 ? 1.606 -7.331 13.328 1.00 98.56 267 GLU A C 1
ATOM 2003 O O . GLU A 1 267 ? 0.979 -7.393 14.381 1.00 98.56 267 GLU A O 1
ATOM 2008 N N . LYS A 1 268 ? 1.970 -6.162 12.784 1.00 98.69 268 LYS A N 1
ATOM 2009 C CA . LYS A 1 268 ? 1.810 -4.872 13.460 1.00 98.69 268 LYS A CA 1
ATOM 2010 C C . LYS A 1 268 ? 1.385 -3.754 12.513 1.00 98.69 268 LYS A C 1
ATOM 2012 O O . LYS A 1 268 ? 1.986 -3.563 11.455 1.00 98.69 268 LYS A O 1
ATOM 2017 N N . ILE A 1 269 ? 0.433 -2.934 12.952 1.00 98.81 269 ILE A N 1
ATOM 2018 C CA . ILE A 1 269 ? 0.098 -1.640 12.353 1.00 98.81 269 ILE A CA 1
ATOM 2019 C C . ILE A 1 269 ? 0.399 -0.541 13.378 1.00 98.81 269 ILE A C 1
ATOM 2021 O O . ILE A 1 269 ? -0.126 -0.547 14.487 1.00 98.81 269 ILE A O 1
ATOM 2025 N N . GLU A 1 270 ? 1.253 0.420 13.029 1.00 98.25 270 GLU A N 1
ATOM 2026 C CA . GLU A 1 270 ? 1.655 1.495 13.940 1.00 98.25 270 GLU A CA 1
ATOM 2027 C C . GLU A 1 270 ? 1.326 2.884 13.402 1.00 98.25 270 GLU A C 1
ATOM 2029 O O . GLU A 1 270 ? 1.688 3.248 12.284 1.00 98.25 270 GLU A O 1
ATOM 2034 N N . PHE A 1 271 ? 0.703 3.706 14.241 1.00 98.00 271 PHE A N 1
ATOM 2035 C CA . PHE A 1 271 ? 0.596 5.138 13.998 1.00 98.00 271 PHE A CA 1
ATOM 2036 C C . PHE A 1 271 ? 1.867 5.826 14.501 1.00 98.00 271 PHE A C 1
ATOM 2038 O O . PHE A 1 271 ? 2.191 5.759 15.688 1.00 98.00 271 PHE A O 1
ATOM 2045 N N . VAL A 1 272 ? 2.585 6.513 13.613 1.00 95.38 272 VAL A N 1
ATOM 2046 C CA . VAL A 1 272 ? 3.876 7.158 13.906 1.00 95.38 272 VAL A CA 1
ATOM 2047 C C . VAL A 1 272 ? 3.808 8.676 13.736 1.00 95.38 272 VAL A C 1
ATOM 2049 O O . VAL A 1 272 ? 2.850 9.216 13.184 1.00 95.38 272 VAL A O 1
ATOM 2052 N N . TRP A 1 273 ? 4.831 9.377 14.236 1.00 89.44 273 TRP A N 1
ATOM 2053 C CA . TRP A 1 273 ? 4.959 10.842 14.204 1.00 89.44 273 TRP A CA 1
ATOM 2054 C C . TRP A 1 273 ? 3.826 11.568 14.949 1.00 89.44 273 TRP A C 1
ATOM 2056 O O . TRP A 1 273 ? 2.824 11.997 14.377 1.00 89.44 273 TRP A O 1
ATOM 2066 N N . ALA A 1 274 ? 4.014 11.743 16.259 1.00 75.69 274 ALA A N 1
ATOM 2067 C CA . ALA A 1 274 ? 3.026 12.308 17.186 1.00 75.69 274 ALA A CA 1
ATOM 2068 C C . ALA A 1 274 ? 2.461 13.686 16.785 1.00 75.69 274 ALA A C 1
ATOM 2070 O O . ALA A 1 274 ? 1.333 14.018 17.131 1.00 75.69 274 ALA A O 1
ATOM 2071 N N . LYS A 1 275 ? 3.231 14.500 16.051 1.00 76.19 275 LYS A N 1
ATOM 2072 C CA . LYS A 1 275 ? 2.866 15.891 15.729 1.00 76.19 275 LYS A CA 1
ATOM 2073 C C . LYS A 1 275 ? 1.818 16.037 14.621 1.00 76.19 275 LYS A C 1
ATOM 2075 O O . LYS A 1 275 ? 1.441 17.166 14.322 1.00 76.19 275 LYS A O 1
ATOM 2080 N N . THR A 1 276 ? 1.378 14.950 13.990 1.00 77.00 276 THR A N 1
ATOM 2081 C CA . THR A 1 276 ? 0.474 15.020 12.835 1.00 77.00 276 THR A CA 1
ATOM 2082 C C . THR A 1 276 ? -0.839 14.293 13.079 1.00 77.00 276 THR A C 1
ATOM 2084 O O . THR A 1 276 ? -0.870 13.227 13.694 1.00 77.00 276 THR A O 1
ATOM 2087 N N . SER A 1 277 ? -1.942 14.902 12.642 1.00 68.50 277 SER A N 1
ATOM 2088 C CA . SER A 1 277 ? -3.268 14.636 13.210 1.00 68.50 277 SER A CA 1
ATOM 2089 C C . SER A 1 277 ? -4.275 13.976 12.270 1.00 68.50 277 SER A C 1
ATOM 2091 O O . SER A 1 277 ? -5.427 13.845 12.665 1.00 68.50 277 SER A O 1
ATOM 2093 N N . ASP A 1 278 ? -3.879 13.537 11.078 1.00 87.62 278 ASP A N 1
ATOM 2094 C CA . ASP A 1 278 ? -4.777 12.831 10.156 1.00 87.62 278 ASP A CA 1
ATOM 2095 C C . ASP A 1 278 ? -4.121 11.537 9.679 1.00 87.62 278 ASP A C 1
ATOM 2097 O O . ASP A 1 278 ? -3.341 11.521 8.735 1.00 87.62 278 ASP A O 1
ATOM 2101 N N . LYS A 1 279 ? -4.324 10.454 10.425 1.00 94.88 279 LYS A N 1
ATOM 2102 C CA . LYS A 1 279 ? -3.835 9.130 10.041 1.00 94.88 279 LYS A CA 1
ATOM 2103 C C . LYS A 1 279 ? -4.783 8.061 10.521 1.00 94.88 279 LYS A C 1
ATOM 2105 O O . LYS A 1 279 ? -5.106 8.022 11.710 1.00 94.88 279 LYS A O 1
ATOM 2110 N N . LYS A 1 280 ? -5.264 7.237 9.597 1.00 97.88 280 LYS A N 1
ATOM 2111 C CA . LYS A 1 280 ? -6.461 6.433 9.826 1.00 97.88 280 LYS A CA 1
ATOM 2112 C C . LYS A 1 280 ? -6.401 5.054 9.195 1.00 97.88 280 LYS A C 1
ATOM 2114 O O . LYS A 1 280 ? -5.891 4.869 8.093 1.00 97.88 280 LYS A O 1
ATOM 2119 N N . ILE A 1 281 ? -6.979 4.102 9.914 1.00 98.88 281 ILE A N 1
ATOM 2120 C CA . ILE A 1 281 ? -7.445 2.839 9.363 1.00 98.88 281 ILE A CA 1
ATOM 2121 C C . ILE A 1 281 ? -8.933 3.018 9.068 1.00 98.88 281 ILE A C 1
ATOM 2123 O O . ILE A 1 281 ? -9.711 3.326 9.974 1.00 98.88 281 ILE A O 1
ATOM 2127 N N . THR A 1 282 ? -9.331 2.825 7.816 1.00 98.88 282 THR A N 1
ATOM 2128 C CA . THR A 1 282 ? -10.730 2.901 7.388 1.00 98.88 282 THR A CA 1
ATOM 2129 C C . THR A 1 282 ? -11.261 1.502 7.124 1.00 98.88 282 THR A C 1
ATOM 2131 O O . THR A 1 282 ? -10.684 0.735 6.359 1.00 98.88 282 THR A O 1
ATOM 2134 N N . LEU A 1 283 ? -12.386 1.171 7.745 1.00 98.88 283 LEU A N 1
ATOM 2135 C CA . LEU A 1 283 ? -13.071 -0.106 7.606 1.00 98.88 283 LEU A CA 1
ATOM 2136 C C . LEU A 1 283 ? -14.406 0.174 6.916 1.00 98.88 283 LEU A C 1
ATOM 2138 O O . LEU A 1 283 ? -15.361 0.652 7.532 1.00 98.88 283 LEU A O 1
ATOM 2142 N N . ASN A 1 284 ? -14.444 -0.025 5.604 1.00 98.81 284 ASN A N 1
ATOM 2143 C CA . ASN A 1 284 ? -15.584 0.340 4.770 1.00 98.81 284 ASN A CA 1
ATOM 2144 C C . ASN A 1 284 ? -15.795 -0.746 3.724 1.00 98.81 284 ASN A C 1
ATOM 2146 O O . ASN A 1 284 ? -15.426 -0.602 2.554 1.00 98.81 284 ASN A O 1
ATOM 2150 N N . HIS A 1 285 ? -16.349 -1.866 4.179 1.00 98.81 285 HIS A N 1
ATOM 2151 C CA . HIS A 1 285 ? -16.484 -3.052 3.355 1.00 98.81 285 HIS A CA 1
ATOM 2152 C C . HIS A 1 285 ? -17.896 -3.636 3.380 1.00 98.81 285 HIS A C 1
ATOM 2154 O O . HIS A 1 285 ? -18.680 -3.371 4.286 1.00 98.81 285 HIS A O 1
ATOM 2160 N N . THR A 1 286 ? -18.247 -4.418 2.362 1.00 98.56 286 THR A N 1
ATOM 2161 C CA . THR A 1 286 ? -19.552 -5.090 2.237 1.00 98.56 286 THR A CA 1
ATOM 2162 C C . THR A 1 286 ? -19.584 -6.463 2.899 1.00 98.56 286 THR A C 1
ATOM 2164 O O . THR A 1 286 ? -20.658 -7.036 3.066 1.00 98.56 286 THR A O 1
ATOM 2167 N N . ASP A 1 287 ? -18.420 -7.003 3.259 1.00 98.06 287 ASP A N 1
ATOM 2168 C CA . ASP A 1 287 ? -18.318 -8.341 3.835 1.00 98.06 287 ASP A CA 1
ATOM 2169 C C . ASP A 1 287 ? -19.046 -8.423 5.172 1.00 98.06 287 ASP A C 1
ATOM 2171 O O . ASP A 1 287 ? -19.008 -7.489 5.981 1.00 98.06 287 ASP A O 1
ATOM 2175 N N . LYS A 1 288 ? -19.669 -9.583 5.420 1.00 94.12 288 LYS A N 1
ATOM 2176 C CA . LYS A 1 288 ? -20.360 -9.849 6.684 1.00 94.12 288 LYS A CA 1
ATOM 2177 C C . LYS A 1 288 ? -19.404 -9.680 7.861 1.00 94.12 288 LYS A C 1
ATOM 2179 O O . LYS A 1 288 ? -19.758 -8.979 8.802 1.00 94.12 288 LYS A O 1
ATOM 2184 N N . ASN A 1 289 ? -18.232 -10.311 7.762 1.00 95.44 289 ASN A N 1
ATOM 2185 C CA . ASN A 1 289 ? -17.159 -10.298 8.747 1.00 95.44 289 ASN A CA 1
ATOM 2186 C C . ASN A 1 289 ? -15.812 -10.211 8.014 1.00 95.44 289 ASN A C 1
ATOM 2188 O O . ASN A 1 289 ? -15.514 -11.084 7.202 1.00 95.44 289 ASN A O 1
ATOM 2192 N N . ALA A 1 290 ? -15.003 -9.210 8.340 1.00 98.00 290 ALA A N 1
ATOM 2193 C CA . ALA A 1 290 ? -13.586 -9.138 7.999 1.00 98.00 290 ALA A CA 1
ATOM 2194 C C . ALA A 1 290 ? -12.747 -9.159 9.285 1.00 98.00 290 ALA A C 1
ATOM 2196 O O . ALA A 1 290 ? -13.259 -8.859 10.365 1.00 98.00 290 ALA A O 1
ATOM 2197 N N . THR A 1 291 ? -11.461 -9.487 9.179 1.00 98.12 291 THR A N 1
ATOM 2198 C CA . THR A 1 291 ? -10.563 -9.584 10.337 1.00 98.12 291 THR A CA 1
ATOM 2199 C C . THR A 1 291 ? -9.278 -8.814 10.078 1.00 98.12 291 THR A C 1
ATOM 2201 O O . THR A 1 291 ? -8.693 -8.928 9.003 1.00 98.12 291 THR A O 1
ATOM 2204 N N . ILE A 1 292 ? -8.819 -8.072 11.085 1.00 98.50 292 ILE A N 1
ATOM 2205 C CA . ILE A 1 292 ? -7.451 -7.562 11.174 1.00 98.50 292 ILE A CA 1
ATOM 2206 C C . ILE A 1 292 ? -6.815 -8.213 12.400 1.00 98.50 292 ILE A C 1
ATOM 2208 O O . ILE A 1 292 ? -7.222 -7.962 13.537 1.00 98.50 292 ILE A O 1
ATOM 2212 N N . SER A 1 293 ? -5.828 -9.073 12.154 1.00 97.94 293 SER A N 1
ATOM 2213 C CA . SER A 1 293 ? -5.097 -9.791 13.201 1.00 97.94 293 SER A CA 1
ATOM 2214 C C . SER A 1 293 ? -3.844 -9.073 13.688 1.00 97.94 293 SER A C 1
ATOM 2216 O O . SER A 1 293 ? -3.274 -9.502 14.685 1.00 97.94 293 SER A O 1
ATOM 2218 N N . ALA A 1 294 ? -3.428 -8.010 12.999 1.00 98.62 294 ALA A N 1
ATOM 2219 C CA . ALA A 1 294 ? -2.274 -7.211 13.379 1.00 98.62 294 ALA A CA 1
ATOM 2220 C C . ALA A 1 294 ? -2.503 -6.495 14.716 1.00 98.62 294 ALA A C 1
ATOM 2222 O O . ALA A 1 294 ? -3.597 -5.982 14.966 1.00 98.62 294 ALA A O 1
ATOM 2223 N N . ASP A 1 295 ? -1.448 -6.385 15.518 1.00 98.62 295 ASP A N 1
ATOM 2224 C CA . ASP A 1 295 ? -1.421 -5.519 16.691 1.00 98.62 295 ASP A CA 1
ATOM 2225 C C . ASP A 1 295 ? -1.464 -4.061 16.234 1.00 98.62 295 ASP A C 1
ATOM 2227 O O . ASP A 1 295 ? -0.608 -3.609 15.466 1.00 98.62 295 ASP A O 1
ATOM 2231 N N . ILE A 1 296 ? -2.452 -3.303 16.704 1.00 98.75 296 ILE A N 1
ATOM 2232 C CA . ILE A 1 296 ? -2.571 -1.881 16.394 1.00 98.75 296 ILE A CA 1
ATOM 2233 C C . ILE A 1 296 ? -1.994 -1.075 17.551 1.00 98.75 296 ILE A C 1
ATOM 2235 O O . ILE A 1 296 ? -2.426 -1.209 18.695 1.00 98.75 296 ILE A O 1
ATOM 2239 N N . VAL A 1 297 ? -1.028 -0.202 17.258 1.00 98.25 297 VAL A N 1
ATOM 2240 C CA . VAL A 1 297 ? -0.347 0.598 18.284 1.00 98.25 297 VAL A CA 1
ATOM 2241 C C . VAL A 1 297 ? -0.247 2.071 17.912 1.00 98.25 297 VAL A C 1
ATOM 2243 O O . VAL A 1 297 ? -0.123 2.442 16.742 1.00 98.25 297 VAL A O 1
ATOM 2246 N N . SER A 1 298 ? -0.215 2.921 18.932 1.00 97.38 298 SER A N 1
ATOM 2247 C CA . SER A 1 298 ? -0.014 4.360 18.792 1.00 97.38 298 SER A CA 1
ATOM 2248 C C . SER A 1 298 ? 1.360 4.752 19.332 1.00 97.38 298 SER A C 1
ATOM 2250 O O . SER A 1 298 ? 1.684 4.472 20.481 1.00 97.38 298 SER A O 1
ATOM 2252 N N . GLY A 1 299 ? 2.175 5.443 18.529 1.00 95.12 299 GLY A N 1
ATOM 2253 C CA . GLY A 1 299 ? 3.493 5.929 18.960 1.00 95.12 299 GLY A CA 1
ATOM 2254 C C . GLY A 1 299 ? 3.453 7.044 20.016 1.00 95.12 299 GLY A C 1
ATOM 2255 O O . GLY A 1 299 ? 4.485 7.384 20.588 1.00 95.12 299 GLY A O 1
ATOM 2256 N N . SER A 1 300 ? 2.282 7.628 20.269 1.00 93.69 300 SER A N 1
ATOM 2257 C CA . SER A 1 300 ? 2.020 8.572 21.358 1.00 93.69 300 SER A CA 1
ATOM 2258 C C . SER A 1 300 ? 0.547 8.520 21.758 1.00 93.69 300 SER A C 1
ATOM 2260 O O . SER A 1 300 ? -0.280 8.052 20.978 1.00 93.69 300 SER A O 1
ATOM 2262 N N . GLU A 1 301 ? 0.218 9.053 22.934 1.00 93.75 301 GLU A N 1
ATOM 2263 C CA . GLU A 1 301 ? -1.166 9.179 23.403 1.00 93.75 301 GLU A CA 1
ATOM 2264 C C . GLU A 1 301 ? -2.043 9.952 22.402 1.00 93.75 301 GLU A C 1
ATOM 2266 O O . GLU A 1 301 ? -1.598 10.938 21.804 1.00 93.75 301 GLU A O 1
ATOM 2271 N N . GLY A 1 302 ? -3.282 9.500 22.196 1.00 93.06 302 GLY A N 1
ATOM 2272 C CA . GLY A 1 302 ? -4.256 10.166 21.326 1.00 93.06 302 GLY A CA 1
ATOM 2273 C C . GLY A 1 302 ? -4.013 9.971 19.828 1.00 93.06 302 GLY A C 1
ATOM 2274 O O . GLY A 1 302 ? -4.714 10.576 19.014 1.00 93.06 302 GLY A O 1
ATOM 2275 N N . LEU A 1 303 ? -3.014 9.173 19.436 1.00 94.62 303 LEU A N 1
ATOM 2276 C CA . LEU A 1 303 ? -2.533 9.131 18.060 1.00 94.62 303 LEU A CA 1
ATOM 2277 C C . LEU A 1 303 ? -3.237 8.064 17.212 1.00 94.62 303 LEU A C 1
ATOM 2279 O O . LEU A 1 303 ? -3.131 6.872 17.494 1.00 94.62 303 LEU A O 1
ATOM 2283 N N . GLY A 1 304 ? -3.846 8.497 16.108 1.00 96.81 304 GLY A N 1
ATOM 2284 C CA . GLY A 1 304 ? -4.441 7.623 15.094 1.00 96.81 304 GLY A CA 1
ATOM 2285 C C . GLY A 1 304 ? -5.958 7.490 15.198 1.00 96.81 304 GLY A C 1
ATOM 2286 O O . GLY A 1 304 ? -6.555 7.752 16.243 1.00 96.81 304 GLY A O 1
ATOM 2287 N N . TYR A 1 305 ? -6.576 7.088 14.091 1.00 98.25 305 TYR A N 1
ATOM 2288 C CA . TYR A 1 305 ? -8.016 6.868 13.990 1.00 98.25 305 TYR A CA 1
ATOM 2289 C C . TYR A 1 305 ? -8.317 5.473 13.447 1.00 98.25 305 TYR A C 1
ATOM 2291 O O . TYR A 1 305 ? -7.649 5.000 12.529 1.00 98.25 305 TYR A O 1
ATOM 2299 N N . ILE A 1 306 ? -9.358 4.842 13.980 1.00 98.75 306 ILE A N 1
ATOM 2300 C CA . ILE A 1 306 ? -9.981 3.653 13.394 1.00 98.75 306 ILE A CA 1
ATOM 2301 C C . ILE A 1 306 ? -11.434 4.007 13.092 1.00 98.75 306 ILE A C 1
ATOM 2303 O O . ILE A 1 306 ? -12.219 4.260 14.008 1.00 98.75 306 ILE A O 1
ATOM 2307 N N . ASN A 1 307 ? -11.787 4.029 11.811 1.00 98.81 307 ASN A N 1
ATOM 2308 C CA . ASN A 1 307 ? -13.101 4.438 11.331 1.00 98.81 307 ASN A CA 1
ATOM 2309 C C . ASN A 1 307 ? -13.854 3.224 10.772 1.00 98.81 307 ASN A C 1
ATOM 2311 O O . ASN A 1 307 ? -13.637 2.829 9.630 1.00 98.81 307 ASN A O 1
ATOM 2315 N N . ALA A 1 308 ? -14.756 2.648 11.566 1.00 98.75 308 ALA A N 1
ATOM 2316 C CA . ALA A 1 308 ? -15.692 1.614 11.138 1.00 98.75 308 ALA A CA 1
ATOM 2317 C C . ALA A 1 308 ? -16.929 2.245 10.492 1.00 98.75 308 ALA A C 1
ATOM 2319 O O . ALA A 1 308 ? -17.834 2.717 11.179 1.00 98.75 308 ALA A O 1
ATOM 2320 N N . LEU A 1 309 ? -16.947 2.282 9.160 1.00 98.75 309 LEU A N 1
ATOM 2321 C CA . LEU A 1 309 ? -17.970 2.961 8.365 1.00 98.75 309 LEU A CA 1
ATOM 2322 C C . LEU A 1 309 ? -19.060 2.008 7.866 1.00 98.75 309 LEU A C 1
ATOM 2324 O O . LEU A 1 309 ? -20.239 2.359 7.899 1.00 98.75 309 LEU A O 1
ATOM 2328 N N . ASN A 1 310 ? -18.672 0.816 7.406 1.00 98.62 310 ASN A N 1
ATOM 2329 C CA . ASN A 1 310 ? -19.587 -0.197 6.884 1.00 98.62 310 ASN A CA 1
ATOM 2330 C C . ASN A 1 310 ? -19.002 -1.604 7.041 1.00 98.62 310 ASN A C 1
ATOM 2332 O O . ASN A 1 310 ? -17.792 -1.786 6.887 1.00 98.62 310 ASN A O 1
ATOM 2336 N N . GLY A 1 311 ? -19.876 -2.584 7.278 1.00 98.19 311 GLY A N 1
ATOM 2337 C CA . GLY A 1 311 ? -19.486 -3.978 7.488 1.00 98.19 311 GLY A CA 1
ATOM 2338 C C . GLY A 1 311 ? -19.019 -4.246 8.920 1.00 98.19 311 GLY A C 1
ATOM 2339 O O . GLY A 1 311 ? -18.887 -3.322 9.727 1.00 98.19 311 GLY A O 1
ATOM 2340 N N . THR A 1 312 ? -18.804 -5.523 9.246 1.00 98.00 312 THR A N 1
ATOM 2341 C CA . THR A 1 312 ? -18.254 -5.926 10.551 1.00 98.00 312 THR A CA 1
ATOM 2342 C C . THR A 1 312 ? -16.780 -6.254 10.414 1.00 98.00 312 THR A C 1
ATOM 2344 O O . THR A 1 312 ? -16.433 -7.196 9.704 1.00 98.00 312 THR A O 1
ATOM 2347 N N . THR A 1 313 ? -15.915 -5.549 11.135 1.00 98.56 313 THR A N 1
ATOM 2348 C CA . THR A 1 313 ? -14.501 -5.925 11.260 1.00 98.56 313 THR A CA 1
ATOM 2349 C C . THR A 1 313 ? -14.203 -6.404 12.674 1.00 98.56 313 THR A C 1
ATOM 2351 O O . THR A 1 313 ? -14.583 -5.746 13.638 1.00 98.56 313 THR A O 1
ATOM 2354 N N . TYR A 1 314 ? -13.480 -7.511 12.808 1.00 97.94 314 TYR A N 1
ATOM 2355 C CA . TYR A 1 314 ? -12.926 -7.982 14.073 1.00 97.94 314 TYR A CA 1
ATOM 2356 C C . TYR A 1 314 ? -11.451 -7.593 14.181 1.00 97.94 314 TYR A C 1
ATOM 2358 O O . TYR A 1 314 ? -10.646 -7.942 13.318 1.00 97.94 314 TYR A O 1
ATOM 2366 N N . LEU A 1 315 ? -11.099 -6.885 15.251 1.00 97.94 315 LEU A N 1
ATOM 2367 C CA . LEU A 1 315 ? -9.721 -6.623 15.648 1.00 97.94 315 LEU A CA 1
ATOM 2368 C C . LEU A 1 315 ? -9.308 -7.701 16.649 1.00 97.94 315 LEU A C 1
ATOM 2370 O O . LEU A 1 315 ? -9.806 -7.726 17.779 1.00 97.94 315 LEU A O 1
ATOM 2374 N N . THR A 1 316 ? -8.433 -8.608 16.212 1.00 96.31 316 THR A N 1
ATOM 2375 C CA . THR A 1 316 ? -8.058 -9.797 16.998 1.00 96.31 316 THR A CA 1
ATOM 2376 C C . THR A 1 316 ? -6.633 -9.762 17.552 1.00 96.31 316 THR A C 1
ATOM 2378 O O . THR A 1 316 ? -6.276 -10.614 18.371 1.00 96.31 316 THR A O 1
ATOM 2381 N N . GLY A 1 317 ? -5.824 -8.792 17.114 1.00 96.06 317 GLY A N 1
ATOM 2382 C CA . GLY A 1 317 ? -4.498 -8.510 17.668 1.00 96.06 317 GLY A CA 1
ATOM 2383 C C . GLY A 1 317 ? -4.546 -7.984 19.108 1.00 96.06 317 GLY A C 1
ATOM 2384 O O . GLY A 1 317 ? -5.616 -7.697 19.657 1.00 96.06 317 GLY A O 1
ATOM 2385 N N . ASP A 1 318 ? -3.379 -7.868 19.738 1.00 95.19 318 ASP A N 1
ATOM 2386 C CA . ASP A 1 318 ? -3.208 -7.136 20.992 1.00 95.19 318 ASP A CA 1
ATOM 2387 C C . ASP A 1 318 ? -3.064 -5.636 20.702 1.00 95.19 318 ASP A C 1
ATOM 2389 O O . ASP A 1 318 ? -2.014 -5.142 20.297 1.00 95.19 318 ASP A O 1
ATOM 2393 N N . ASN A 1 319 ? -4.140 -4.887 20.931 1.00 96.75 319 ASN A N 1
ATOM 2394 C CA . ASN A 1 319 ? -4.182 -3.451 20.665 1.00 96.75 319 ASN A CA 1
ATOM 2395 C C . ASN A 1 319 ? -3.951 -2.625 21.940 1.00 96.75 319 ASN A C 1
ATOM 2397 O O . ASN A 1 319 ? -4.445 -1.501 22.045 1.00 96.75 319 ASN A O 1
ATOM 2401 N N . SER A 1 320 ? -3.261 -3.173 22.951 1.00 95.88 320 SER A N 1
ATOM 2402 C CA . SER A 1 320 ? -3.216 -2.571 24.296 1.00 95.88 320 SER A CA 1
ATOM 2403 C C . SER A 1 320 ? -2.464 -1.245 24.295 1.00 95.88 320 SER A C 1
ATOM 2405 O O . SER A 1 320 ? -2.754 -0.356 25.095 1.00 95.88 320 SER A O 1
ATOM 2407 N N . ALA A 1 321 ? -1.551 -1.090 23.337 1.00 97.38 321 ALA A N 1
ATOM 2408 C CA . ALA A 1 321 ? -0.801 0.128 23.072 1.00 97.38 321 ALA A CA 1
ATOM 2409 C C . ALA A 1 321 ? -1.509 1.103 22.107 1.00 97.38 321 ALA A C 1
ATOM 2411 O O . ALA A 1 321 ? -0.935 2.138 21.753 1.00 97.38 321 ALA A O 1
ATOM 2412 N N . PHE A 1 322 ? -2.731 0.814 21.650 1.00 98.06 322 PHE A N 1
ATOM 2413 C CA . PHE A 1 322 ? -3.523 1.783 20.896 1.00 98.06 322 PHE A CA 1
ATOM 2414 C C . PHE A 1 322 ? -4.117 2.836 21.838 1.00 98.06 322 PHE A C 1
ATOM 2416 O O . PHE A 1 322 ? -4.716 2.520 22.861 1.00 98.06 322 PHE A O 1
ATOM 2423 N N . SER A 1 323 ? -3.973 4.110 21.491 1.00 95.88 323 SER A N 1
ATOM 2424 C CA . SER A 1 323 ? -4.481 5.227 22.306 1.00 95.88 323 SER A CA 1
ATOM 2425 C C . SER A 1 323 ? -5.187 6.296 21.476 1.00 95.88 323 SER A C 1
ATOM 2427 O O . SER A 1 323 ? -5.386 7.416 21.939 1.00 95.88 323 SER A O 1
ATOM 2429 N N . GLY A 1 324 ? -5.539 5.970 20.231 1.00 96.56 324 GLY A N 1
ATOM 2430 C CA . GLY A 1 324 ? -6.190 6.883 19.300 1.00 96.56 324 GLY A CA 1
ATOM 2431 C C . GLY A 1 324 ? -7.697 7.022 19.517 1.00 96.56 324 GLY A C 1
ATOM 2432 O O . GLY A 1 324 ? -8.237 6.804 20.601 1.00 96.56 324 GLY A O 1
ATOM 2433 N N . LYS A 1 325 ? -8.401 7.393 18.449 1.00 97.75 325 LYS A N 1
ATOM 2434 C CA . LYS A 1 325 ? -9.863 7.511 18.438 1.00 97.75 325 LYS A CA 1
ATOM 2435 C C . LYS A 1 325 ? -10.484 6.409 17.598 1.00 97.75 325 LYS A C 1
ATOM 2437 O O . LYS A 1 325 ? -10.003 6.101 16.511 1.00 97.75 325 LYS A O 1
ATOM 2442 N N . VAL A 1 326 ? -11.588 5.856 18.078 1.00 98.69 326 VAL A N 1
ATOM 2443 C CA . VAL A 1 326 ? -12.405 4.901 17.330 1.00 98.69 326 VAL A CA 1
ATOM 2444 C C . VAL A 1 326 ? -13.740 5.543 17.011 1.00 98.69 326 VAL A C 1
ATOM 2446 O O . VAL A 1 326 ? -14.418 6.073 17.892 1.00 98.69 326 VAL A O 1
ATOM 2449 N N . LYS A 1 327 ? -14.139 5.468 15.749 1.00 98.69 327 LYS A N 1
ATOM 2450 C CA . LYS A 1 327 ? -15.432 5.933 15.268 1.00 98.69 327 LYS A CA 1
ATOM 2451 C C . LYS A 1 327 ? -16.164 4.767 14.626 1.00 98.69 327 LYS A C 1
ATOM 2453 O O . LYS A 1 327 ? -15.651 4.171 13.688 1.00 98.69 327 LYS A O 1
ATOM 2458 N N . ILE A 1 328 ? -17.358 4.457 15.113 1.00 98.81 328 ILE A N 1
ATOM 2459 C CA . ILE A 1 328 ? -18.227 3.418 14.557 1.00 98.81 328 ILE A CA 1
ATOM 2460 C C . ILE A 1 328 ? -19.494 4.108 14.069 1.00 98.81 328 ILE A C 1
ATOM 2462 O O . ILE A 1 328 ? -20.290 4.586 14.878 1.00 98.81 328 ILE A O 1
ATOM 2466 N N . GLU A 1 329 ? -19.665 4.206 12.756 1.00 98.56 329 GLU A N 1
ATOM 2467 C CA . GLU A 1 329 ? -20.854 4.799 12.143 1.00 98.56 329 GLU A CA 1
ATOM 2468 C C . GLU A 1 329 ? -22.027 3.820 12.117 1.00 98.56 329 GLU A C 1
ATOM 2470 O O . GLU A 1 329 ? -21.862 2.629 12.353 1.00 98.56 329 GLU A O 1
ATOM 2475 N N . GLN A 1 330 ? -23.225 4.325 11.815 1.00 98.06 330 GLN A N 1
ATOM 2476 C CA . GLN A 1 330 ? -24.487 3.578 11.898 1.00 98.06 330 GLN A CA 1
ATOM 2477 C C . GLN A 1 330 ? -24.475 2.211 11.183 1.00 98.06 330 GLN A C 1
ATOM 2479 O O . GLN A 1 330 ? -25.075 1.259 11.680 1.00 98.06 330 GLN A O 1
ATOM 2484 N N . ASN A 1 331 ? -23.780 2.108 10.046 1.00 97.62 331 ASN A N 1
ATOM 2485 C CA . ASN A 1 331 ? -23.668 0.870 9.263 1.00 97.62 331 ASN A CA 1
ATOM 2486 C C . ASN A 1 331 ? -22.396 0.062 9.574 1.00 97.62 331 ASN A C 1
ATOM 2488 O O . ASN A 1 331 ? -22.213 -1.036 9.044 1.00 97.62 331 ASN A O 1
ATOM 2492 N N . GLY A 1 332 ? -21.513 0.603 10.410 1.00 98.19 332 GLY A N 1
ATOM 2493 C CA . GLY A 1 332 ? -20.288 -0.040 10.847 1.00 98.19 332 GLY A CA 1
ATOM 2494 C C . GLY A 1 332 ? -20.513 -0.916 12.074 1.00 98.19 332 GLY A C 1
ATOM 2495 O O . GLY A 1 332 ? -21.313 -0.611 12.967 1.00 98.19 332 GLY A O 1
ATOM 2496 N N . ALA A 1 333 ? -19.759 -2.005 12.137 1.00 98.31 333 ALA A N 1
ATOM 2497 C CA . ALA A 1 333 ? -19.640 -2.829 13.322 1.00 98.31 333 ALA A CA 1
ATOM 2498 C C . ALA A 1 333 ? -18.167 -3.149 13.599 1.00 98.31 333 ALA A C 1
ATOM 2500 O O . ALA A 1 333 ? -17.406 -3.474 12.688 1.00 98.31 333 ALA A O 1
ATOM 2501 N N . LEU A 1 334 ? -17.768 -3.059 14.867 1.00 98.38 334 LEU A N 1
ATOM 2502 C CA . LEU A 1 334 ? -16.410 -3.355 15.307 1.00 98.38 334 LEU A CA 1
ATOM 2503 C C . LEU A 1 334 ? -16.438 -4.410 16.411 1.00 98.38 334 LEU A C 1
ATOM 2505 O O . LEU A 1 334 ? -17.022 -4.187 17.470 1.00 98.38 334 LEU A O 1
ATOM 2509 N N . GLY A 1 335 ? -15.807 -5.549 16.150 1.00 97.12 335 GLY A N 1
ATOM 2510 C CA . GLY A 1 335 ? -15.562 -6.608 17.117 1.00 97.12 335 GLY A CA 1
ATOM 2511 C C . GLY A 1 335 ? -14.185 -6.460 17.756 1.00 97.12 335 GLY A C 1
ATOM 2512 O O . GLY A 1 335 ? -13.194 -6.351 17.041 1.00 97.12 335 GLY A O 1
ATOM 2513 N N . ILE A 1 336 ? -14.109 -6.488 19.083 1.00 95.75 336 ILE A N 1
ATOM 2514 C CA . ILE A 1 336 ? -12.859 -6.483 19.851 1.00 95.75 336 ILE A CA 1
ATOM 2515 C C . ILE A 1 336 ? -12.775 -7.797 20.620 1.00 95.75 336 ILE A C 1
ATOM 2517 O O . ILE A 1 336 ? -13.672 -8.093 21.408 1.00 95.75 336 ILE A O 1
ATOM 2521 N N . THR A 1 337 ? -11.712 -8.577 20.405 1.00 91.12 337 THR A N 1
ATOM 2522 C CA . THR A 1 337 ? -11.549 -9.879 21.086 1.00 91.12 337 THR A CA 1
ATOM 2523 C C . THR A 1 337 ? -10.582 -9.847 22.266 1.00 91.12 337 THR A C 1
ATOM 2525 O O . THR A 1 337 ? -10.562 -10.773 23.067 1.00 91.12 337 THR A O 1
ATOM 2528 N N . LYS A 1 338 ? -9.751 -8.804 22.380 1.00 89.12 338 LYS A N 1
ATOM 2529 C CA . LYS A 1 338 ? -8.770 -8.665 23.470 1.00 89.12 338 LYS A CA 1
ATOM 2530 C C . LYS A 1 338 ? -8.889 -7.324 24.173 1.00 89.12 338 LYS A C 1
ATOM 2532 O O . LYS A 1 338 ? -9.340 -7.247 25.308 1.00 89.12 338 LYS A O 1
ATOM 2537 N N . ASN A 1 339 ? -8.471 -6.257 23.509 1.00 90.00 339 ASN A N 1
ATOM 2538 C CA . ASN A 1 339 ? -8.497 -4.906 24.047 1.00 90.00 339 ASN A CA 1
ATOM 2539 C C . ASN A 1 339 ? -8.440 -3.900 22.882 1.00 90.00 339 ASN A C 1
ATOM 2541 O O . ASN A 1 339 ? -8.229 -4.273 21.724 1.00 90.00 339 ASN A O 1
ATOM 2545 N N . ILE A 1 340 ? -8.643 -2.624 23.203 1.00 95.31 340 ILE A N 1
ATOM 2546 C CA . ILE A 1 340 ? -8.477 -1.500 22.271 1.00 95.31 340 ILE A CA 1
ATOM 2547 C C . ILE A 1 340 ? -7.722 -0.344 22.949 1.00 95.31 340 ILE A C 1
ATOM 2549 O O . ILE A 1 340 ? -8.014 0.837 22.751 1.00 95.31 340 ILE A O 1
ATOM 2553 N N . GLY A 1 341 ? -6.779 -0.728 23.817 1.00 95.62 341 GLY A N 1
ATOM 2554 C CA . GLY A 1 341 ? -5.968 0.157 24.649 1.00 95.62 341 GLY A CA 1
ATOM 2555 C C . GLY A 1 341 ? -6.780 1.251 25.344 1.00 95.62 341 GLY A C 1
ATOM 2556 O O . GLY A 1 341 ? -7.832 0.977 25.922 1.00 95.62 341 GLY A O 1
ATOM 2557 N N . THR A 1 342 ? -6.312 2.496 25.285 1.00 96.75 342 THR A N 1
ATOM 2558 C CA . THR A 1 342 ? -6.944 3.657 25.943 1.00 96.75 342 THR A CA 1
ATOM 2559 C C . THR A 1 342 ? -7.809 4.494 25.002 1.00 96.75 342 THR A C 1
ATOM 2561 O O . THR A 1 342 ? -8.094 5.658 25.286 1.00 96.75 342 THR A O 1
ATOM 2564 N N . ALA A 1 343 ? -8.240 3.921 23.877 1.00 97.19 343 ALA A N 1
ATOM 2565 C CA . ALA A 1 343 ? -8.952 4.664 22.852 1.00 97.19 343 ALA A CA 1
ATOM 2566 C C . ALA A 1 343 ? -10.227 5.363 23.355 1.00 97.19 343 ALA A C 1
ATOM 2568 O O . ALA A 1 343 ? -10.993 4.804 24.148 1.00 97.19 343 ALA A O 1
ATOM 2569 N N . GLU A 1 344 ? -10.491 6.560 22.826 1.00 97.94 344 GLU A N 1
ATOM 2570 C CA . GLU A 1 344 ? -11.792 7.224 22.949 1.00 97.94 344 GLU A CA 1
ATOM 2571 C C . GLU A 1 344 ? -12.717 6.737 21.829 1.00 97.94 344 GLU A C 1
ATOM 2573 O O . GLU A 1 344 ? -12.369 6.807 20.648 1.00 97.94 344 GLU A O 1
ATOM 2578 N N . ILE A 1 345 ? -13.904 6.251 22.193 1.00 98.69 345 ILE A N 1
ATOM 2579 C CA . ILE A 1 345 ? -14.821 5.582 21.269 1.00 98.69 345 ILE A CA 1
ATOM 2580 C C . ILE A 1 345 ? -16.077 6.432 21.065 1.00 98.69 345 ILE A C 1
ATOM 2582 O O . ILE A 1 345 ? -16.791 6.773 22.011 1.00 98.69 345 ILE A O 1
ATOM 2586 N N . ASN A 1 346 ? -16.392 6.734 19.807 1.00 98.62 346 ASN A N 1
ATOM 2587 C CA . ASN A 1 346 ? -17.688 7.248 19.387 1.00 98.62 346 ASN A CA 1
ATOM 2588 C C . ASN A 1 346 ? -18.454 6.147 18.648 1.00 98.62 346 ASN A C 1
ATOM 2590 O O . ASN A 1 346 ? -18.085 5.770 17.537 1.00 98.62 346 ASN A O 1
ATOM 2594 N N . ASN A 1 347 ? -19.507 5.621 19.270 1.00 98.69 347 ASN A N 1
ATOM 2595 C CA . ASN A 1 347 ? -20.290 4.510 18.750 1.00 98.69 347 ASN A CA 1
ATOM 2596 C C . ASN A 1 347 ? -21.703 4.955 18.351 1.00 98.69 347 ASN A C 1
ATOM 2598 O O . ASN A 1 347 ? -22.524 5.291 19.205 1.00 98.69 347 ASN A O 1
ATOM 2602 N N . ARG A 1 348 ? -21.997 4.912 17.052 1.00 98.69 348 ARG A N 1
ATOM 2603 C CA . ARG A 1 348 ? -23.336 5.067 16.453 1.00 98.69 348 ARG A CA 1
ATOM 2604 C C . ARG A 1 348 ? -23.828 3.790 15.768 1.00 98.69 348 ARG A C 1
ATOM 2606 O O . ARG A 1 348 ? -25.006 3.705 15.436 1.00 98.69 348 ARG A O 1
ATOM 2613 N N . GLY A 1 349 ? -22.935 2.829 15.542 1.00 98.62 349 GLY A N 1
ATOM 2614 C CA . GLY A 1 349 ? -23.234 1.521 14.966 1.00 98.62 349 GLY A CA 1
ATOM 2615 C C . GLY A 1 349 ? -23.254 0.434 16.029 1.00 98.62 349 GLY A C 1
ATOM 2616 O O . GLY A 1 349 ? -24.017 0.507 16.997 1.00 98.62 349 GLY A O 1
ATOM 2617 N N . LYS A 1 350 ? -22.424 -0.595 15.839 1.00 98.44 350 LYS A N 1
ATOM 2618 C CA . LYS A 1 350 ? -22.321 -1.734 16.759 1.00 98.44 350 LYS A CA 1
ATOM 2619 C C . LYS A 1 350 ? -20.893 -1.913 17.262 1.00 98.44 350 LYS A C 1
ATOM 2621 O O . LYS A 1 350 ? -19.982 -2.158 16.479 1.00 98.44 350 LYS A O 1
ATOM 2626 N N . LEU A 1 351 ? -20.718 -1.866 18.576 1.00 98.12 351 LEU A N 1
ATOM 2627 C CA . LEU A 1 351 ? -19.509 -2.328 19.248 1.00 98.12 351 LEU A CA 1
ATOM 2628 C C . LEU A 1 351 ? -19.786 -3.715 19.828 1.00 98.12 351 LEU A C 1
ATOM 2630 O O . LEU A 1 351 ? -20.754 -3.910 20.565 1.00 98.12 351 LEU A O 1
ATOM 2634 N N . HIS A 1 352 ? -18.948 -4.677 19.481 1.00 95.88 352 HIS A N 1
ATOM 2635 C CA . HIS A 1 352 ? -19.057 -6.048 19.942 1.00 95.88 352 HIS A CA 1
ATOM 2636 C C . HIS A 1 352 ? -17.803 -6.424 20.725 1.00 95.88 352 HIS A C 1
ATOM 2638 O O . HIS A 1 352 ? -16.700 -6.410 20.185 1.00 95.88 352 HIS A O 1
ATOM 2644 N N . LEU A 1 353 ? -17.969 -6.730 22.007 1.00 94.31 353 LEU A N 1
ATOM 2645 C CA . LEU A 1 353 ? -16.894 -7.201 22.869 1.00 94.31 353 LEU A CA 1
ATOM 2646 C C . LEU A 1 353 ? -17.024 -8.714 22.978 1.00 94.31 353 LEU A C 1
ATOM 2648 O O . LEU A 1 353 ? -17.999 -9.212 23.539 1.00 94.31 353 LEU A O 1
ATOM 2652 N N . LYS A 1 354 ? -16.052 -9.432 22.419 1.00 87.50 354 LYS A N 1
ATOM 2653 C CA . LYS A 1 354 ? -15.990 -10.886 22.502 1.00 87.50 354 LYS A CA 1
ATOM 2654 C C . LYS A 1 354 ? -14.942 -11.261 23.539 1.00 87.50 354 LYS A C 1
ATOM 2656 O O . LYS A 1 354 ? -13.749 -11.213 23.251 1.00 87.50 354 LYS A O 1
ATOM 2661 N N . ALA A 1 355 ? -15.388 -11.577 24.747 1.00 80.25 355 ALA A N 1
ATOM 2662 C CA . ALA A 1 355 ? -14.509 -12.027 25.814 1.00 80.25 355 ALA A CA 1
ATOM 2663 C C . ALA A 1 355 ? -14.493 -13.558 25.808 1.00 80.25 355 ALA A C 1
ATOM 2665 O O . ALA A 1 355 ? -15.425 -14.187 26.301 1.00 80.25 355 ALA A O 1
ATOM 2666 N N . ASP A 1 356 ? -13.443 -14.145 25.225 1.00 76.81 356 ASP A N 1
ATOM 2667 C CA . ASP A 1 356 ? -13.257 -15.604 25.259 1.00 76.81 356 ASP A CA 1
ATOM 2668 C C . ASP A 1 356 ? -12.914 -16.095 26.692 1.00 76.81 356 ASP A C 1
ATOM 2670 O O . ASP A 1 356 ? -13.189 -17.243 27.011 1.00 76.81 356 ASP A O 1
ATOM 2674 N N . ASP A 1 357 ? -12.395 -15.211 27.564 1.00 79.06 357 ASP A N 1
ATOM 2675 C CA . ASP A 1 357 ? -12.195 -15.430 29.010 1.00 79.06 357 ASP A CA 1
ATOM 2676 C C . ASP A 1 357 ? -12.651 -14.188 29.823 1.00 79.06 357 ASP A C 1
ATOM 2678 O O . ASP A 1 357 ? -13.832 -13.855 29.899 1.00 79.06 357 ASP A O 1
ATOM 2682 N N . SER A 1 358 ? -11.703 -13.450 30.418 1.00 80.25 358 SER A N 1
ATOM 2683 C CA . SER A 1 358 ? -11.934 -12.190 31.131 1.00 80.25 358 SER A CA 1
ATOM 2684 C C . SER A 1 358 ? -11.425 -11.007 30.309 1.00 80.25 358 SER A C 1
ATOM 2686 O O . SER A 1 358 ? -10.342 -11.063 29.728 1.00 80.25 358 SER A O 1
ATOM 2688 N N . MET A 1 359 ? -12.200 -9.922 30.266 1.00 85.44 359 MET A N 1
ATOM 2689 C CA . MET A 1 359 ? -11.831 -8.690 29.573 1.00 85.44 359 MET A CA 1
ATOM 2690 C C . MET A 1 359 ? -12.100 -7.492 30.478 1.00 85.44 359 MET A C 1
ATOM 2692 O O . MET A 1 359 ? -13.237 -7.241 30.877 1.00 85.44 359 MET A O 1
ATOM 2696 N N . THR A 1 360 ? -11.057 -6.715 30.760 1.00 87.25 360 THR A N 1
ATOM 2697 C CA . THR A 1 360 ? -11.219 -5.386 31.352 1.00 87.25 360 THR A CA 1
ATOM 2698 C C . THR A 1 360 ? -11.363 -4.380 30.226 1.00 87.25 360 THR A C 1
ATOM 2700 O O . THR A 1 360 ? -10.407 -4.104 29.504 1.00 87.25 360 THR A O 1
ATOM 2703 N N . PHE A 1 361 ? -12.560 -3.820 30.090 1.00 90.25 361 PHE A N 1
ATOM 2704 C CA . PHE A 1 361 ? -12.854 -2.801 29.094 1.00 90.25 361 PHE A CA 1
ATOM 2705 C C . PHE A 1 361 ? -13.047 -1.443 29.779 1.00 90.25 361 PHE A C 1
ATOM 2707 O O . PHE A 1 361 ? -14.077 -1.193 30.402 1.00 90.25 361 PHE A O 1
ATOM 2714 N N . ALA A 1 362 ? -12.035 -0.577 29.692 1.00 91.88 362 ALA A N 1
ATOM 2715 C CA . ALA A 1 362 ? -11.953 0.684 30.437 1.00 91.88 362 ALA A CA 1
ATOM 2716 C C . ALA A 1 362 ? -11.806 1.903 29.507 1.00 91.88 362 ALA A C 1
ATOM 2718 O O . ALA A 1 362 ? -10.976 2.782 29.730 1.00 91.88 362 ALA A O 1
ATOM 2719 N N . ASN A 1 363 ? -12.609 1.952 28.444 1.00 96.06 363 ASN A N 1
ATOM 2720 C CA . ASN A 1 363 ? -12.578 3.028 27.453 1.00 96.06 363 ASN A CA 1
ATOM 2721 C C . ASN A 1 363 ? -13.704 4.039 27.680 1.00 96.06 363 ASN A C 1
ATOM 2723 O O . ASN A 1 363 ? -14.817 3.691 28.077 1.00 96.06 363 ASN A O 1
ATOM 2727 N N . LYS A 1 364 ? -13.441 5.305 27.346 1.00 96.44 364 LYS A N 1
ATOM 2728 C CA . LYS A 1 364 ? -14.490 6.325 27.275 1.00 96.44 364 LYS A CA 1
ATOM 2729 C C . LYS A 1 364 ? -15.330 6.081 26.022 1.00 96.44 364 LYS A C 1
ATOM 2731 O O . LYS A 1 364 ? -14.816 6.201 24.911 1.00 96.44 364 LYS A O 1
ATOM 2736 N N . ILE A 1 365 ? -16.617 5.787 26.201 1.00 97.31 365 ILE A N 1
ATOM 2737 C CA . ILE A 1 365 ? -17.569 5.610 25.098 1.00 97.31 365 ILE A CA 1
ATOM 2738 C C . ILE A 1 365 ? -18.577 6.763 25.081 1.00 97.31 365 ILE A C 1
ATOM 2740 O O . ILE A 1 365 ? -19.093 7.178 26.115 1.00 97.31 365 ILE A O 1
ATOM 2744 N N . SER A 1 366 ? -18.881 7.260 23.886 1.00 98.06 366 SER A N 1
ATOM 2745 C CA . SER A 1 366 ? -19.959 8.212 23.604 1.00 98.06 366 SER A CA 1
ATOM 2746 C C . SER A 1 366 ? -20.787 7.749 22.401 1.00 98.06 366 SER A C 1
ATOM 2748 O O . SER A 1 366 ? -20.307 6.954 21.595 1.00 98.06 366 SER A O 1
ATOM 2750 N N . GLY A 1 367 ? -22.006 8.270 22.244 1.00 97.69 367 GLY A N 1
ATOM 2751 C CA . GLY A 1 367 ? -22.882 7.989 21.100 1.00 97.69 367 GLY A CA 1
ATOM 2752 C C . GLY A 1 367 ? -24.164 7.244 21.479 1.00 97.69 367 GLY A C 1
ATOM 2753 O O . GLY A 1 367 ? -24.523 7.174 22.650 1.00 97.69 367 GLY A O 1
ATOM 2754 N N . ASN A 1 368 ? -24.883 6.754 20.471 1.00 97.31 368 ASN A N 1
ATOM 2755 C CA . ASN A 1 368 ? -26.205 6.123 20.585 1.00 97.31 368 ASN A CA 1
ATOM 2756 C C . ASN A 1 368 ? -26.278 4.742 19.904 1.00 97.31 368 ASN A C 1
ATOM 2758 O O . ASN A 1 368 ? -27.372 4.237 19.657 1.00 97.31 368 ASN A O 1
ATOM 2762 N N . GLY A 1 369 ? -25.125 4.158 19.567 1.00 98.06 369 GLY A N 1
ATOM 2763 C CA . GLY A 1 369 ? -25.017 2.814 19.010 1.00 98.06 369 GLY A CA 1
ATOM 2764 C C . GLY A 1 369 ? -25.268 1.715 20.044 1.00 98.06 369 GLY A C 1
ATOM 2765 O O . GLY A 1 369 ? -25.480 1.963 21.230 1.00 98.06 369 GLY A O 1
ATOM 2766 N N . THR A 1 370 ? -25.221 0.467 19.588 1.00 98.06 370 THR A N 1
ATOM 2767 C CA . THR A 1 370 ? -25.364 -0.715 20.446 1.00 98.06 370 THR A CA 1
ATOM 2768 C C . THR A 1 370 ? -24.001 -1.197 20.926 1.00 98.06 370 THR A C 1
ATOM 2770 O O . THR A 1 370 ? -23.036 -1.210 20.159 1.00 98.06 370 THR A O 1
ATOM 2773 N N . ILE A 1 371 ? -23.936 -1.626 22.184 1.00 96.88 371 ILE A N 1
ATOM 2774 C CA . ILE A 1 371 ? -22.821 -2.400 22.730 1.00 96.88 371 ILE A CA 1
ATOM 2775 C C . ILE A 1 371 ? -23.364 -3.794 23.030 1.00 96.88 371 ILE A C 1
ATOM 2777 O O . ILE A 1 371 ? -24.383 -3.928 23.704 1.00 96.88 371 ILE A O 1
ATOM 2781 N N . SER A 1 372 ? -22.701 -4.815 22.501 1.00 94.69 372 SER A N 1
ATOM 2782 C CA . SER A 1 372 ? -22.995 -6.220 22.788 1.00 94.69 372 SER A CA 1
ATOM 2783 C C . SER A 1 372 ? -21.771 -6.865 23.414 1.00 94.69 372 SER A C 1
ATOM 2785 O O . SER A 1 372 ? -20.644 -6.544 23.033 1.00 94.69 372 SER A O 1
ATOM 2787 N N . ILE A 1 373 ? -22.007 -7.736 24.386 1.00 91.69 373 ILE A N 1
ATOM 2788 C CA . ILE A 1 373 ? -20.967 -8.471 25.092 1.00 91.69 373 ILE A CA 1
ATOM 2789 C C . ILE A 1 373 ? -21.335 -9.941 24.968 1.00 91.69 373 ILE A C 1
ATOM 2791 O O . ILE A 1 373 ? -22.365 -10.349 25.504 1.00 91.69 373 ILE A O 1
ATOM 2795 N N . ASP A 1 374 ? -20.496 -10.699 24.271 1.00 86.19 374 ASP A N 1
ATOM 2796 C CA . ASP A 1 374 ? -20.561 -12.155 24.276 1.00 86.19 374 ASP A CA 1
ATOM 2797 C C . ASP A 1 374 ? -19.479 -12.643 25.241 1.00 86.19 374 ASP A C 1
ATOM 2799 O O . ASP A 1 374 ? -18.281 -12.552 24.955 1.00 86.19 374 ASP A O 1
ATOM 2803 N N . SER A 1 375 ? -19.920 -13.094 26.414 1.00 68.56 375 SER A N 1
ATOM 2804 C CA . SER A 1 375 ? -19.108 -13.875 27.345 1.00 68.56 375 SER A CA 1
ATOM 2805 C C . SER A 1 375 ? -19.340 -15.352 27.043 1.00 68.56 375 SER A C 1
ATOM 2807 O O . SER A 1 375 ? -20.501 -15.775 27.031 1.00 68.56 375 SER A O 1
ATOM 2809 N N . GLY A 1 376 ? -18.262 -16.088 26.759 1.00 57.66 376 GLY A N 1
ATOM 2810 C CA . GLY A 1 376 ? -18.295 -17.541 26.553 1.00 57.66 376 GLY A CA 1
ATOM 2811 C C . GLY A 1 376 ? -18.897 -18.319 27.716 1.00 57.66 376 GLY A C 1
ATOM 2812 O O . GLY A 1 376 ? -18.790 -17.843 28.872 1.00 57.66 376 GLY A O 1
#

InterPro domains:
  IPR024973 ESPR domain [PF13018] (1-39)

Organism: Escherichia coli (NCBI:txid562)

Nearest PDB structures (foldseek):
  6n2c-assembly1_A  TM=3.381E-01  e=3.167E-01  Caldicellulosiruptor hydrothermalis 108
  3jx8-assembly2_D  TM=3.365E-01  e=3.860E+00  Parabacteroides distasonis ATCC 8503
  3lyc-assembly5_J  TM=2.882E-01  e=3.172E+00  Parabacteroides distasonis ATCC 8503
  8e7f-assembly1_A  TM=2.397E-01  e=5.713E+00  Serratia marcescens

Mean predicted aligned error: 8.78 Å

Sequence (376 aa):
MNKIYRLKWNRSRNCWSVCSELGSRVKGKKSRAVLISAISLYSSLVFADDVIVNQDKTIDFGKENQSIDYRITVTDNANLVINTTDTSRPRLTLASGGGLDITGGKVTINGPLNFLLKGTGFLNVSNAGSELYADDLYESNSGMRHDQGYFNVSNGGKIHVKGTSRLTYTQGNVRGEGSQVNAGTFFMGVYGGYGGNQFLSVNNGGEVNAREHISLGYYDQRSDTTLVVSDGGKISAPKISLSTNSELALGAQEGSAAKAAGIIDAEKIEFVWAKTSDKKITLNHTDKNATISADIVSGSEGLGYINALNGTTYLTGDNSAFSGKVKIEQNGALGITKNIGTAEINNRGKLHLKADDSMTFANKISGNGTISIDSG

Radius of gyration: 25.35 Å; Cα contacts (8 Å, |Δi|>4): 1220; chains: 1; bounding box: 66×49×79 Å